Protein AF-0000000078432689 (afdb_homodimer)

InterPro domains:
  IPR001189 Manganese/iron superoxide dismutase [PIRSF000349] (13-214)
  IPR001189 Manganese/iron superoxide dismutase [PR01703] (23-34)
  IPR001189 Manganese/iron superoxide dismutase [PR01703] (44-57)
  IPR001189 Manganese/iron superoxide dismutase [PR01703] (83-96)
  IPR001189 Manganese/iron superoxide dismutase [PR01703] (135-143)
  IPR001189 Manganese/iron superoxide dismutase [PR01703] (174-186)
  IPR019831 Manganese/iron superoxide dismutase, N-terminal [PF00081] (21-99)
  IPR019832 Manganese/iron superoxide dismutase, C-terminal [PF02777] (106-209)
  IPR019833 Manganese/iron superoxide dismutase, binding site [PS00088] (176-183)
  IPR036314 Manganese/iron superoxide dismutase, C-terminal domain superfamily [G3DSA:3.55.40.20] (101-215)
  IPR036314 Manganese/iron superoxide dismutase, C-terminal domain superfamily [SSF54719] (102-214)
  IPR036324 Manganese/iron superoxide dismutase, N-terminal domain superfamily [G3DSA:1.10.287.990] (37-99)
  IPR036324 Manganese/iron superoxide dismutase, N-terminal domain superfamily [SSF46609] (14-101)
  IPR050265 Iron/Manganese Superoxide Dismutase [PTHR11404] (10-213)

Solvent-accessible surface area (backbone atoms only — not comparable to full-atom values): 23431 Å² total; per-residue (Å²): 136,84,79,78,78,78,76,73,73,73,70,73,72,71,77,75,76,77,79,66,70,77,76,81,70,94,60,60,54,54,47,44,49,86,74,42,48,38,68,44,44,44,46,43,49,70,45,53,43,35,47,18,29,53,50,25,43,53,44,51,51,50,41,53,52,24,57,74,64,67,34,63,70,56,47,60,68,42,45,64,55,40,46,42,20,42,14,36,38,54,51,49,62,49,36,58,52,32,41,34,71,54,86,57,61,62,38,72,70,52,45,52,53,43,29,72,71,43,74,26,62,69,48,37,51,51,52,50,46,53,51,35,61,62,50,73,59,26,18,32,21,30,39,24,38,31,69,90,78,70,40,79,46,73,46,72,36,59,48,32,56,37,56,38,88,74,70,64,25,44,73,38,42,63,45,71,52,33,50,71,70,43,33,89,80,45,50,90,39,55,62,60,49,58,59,45,46,66,70,26,35,19,22,60,49,29,31,49,40,49,57,61,60,72,103,136,83,78,78,80,77,77,74,75,73,70,73,72,72,75,75,77,78,79,66,71,76,76,82,68,95,61,60,52,55,46,45,48,86,75,42,48,37,67,44,45,44,46,44,49,69,45,54,41,36,48,18,30,53,50,24,41,55,44,51,53,51,41,52,53,24,58,76,64,68,34,61,68,57,48,61,68,43,45,62,55,40,46,42,20,44,14,36,38,54,50,49,61,49,37,59,52,33,42,37,69,53,88,57,61,61,39,71,67,51,43,51,53,44,28,70,72,42,74,27,64,68,47,38,52,50,54,49,46,53,51,35,61,62,51,74,59,26,19,33,23,31,38,23,36,32,68,91,78,70,40,77,45,73,46,71,35,60,49,35,55,35,55,36,88,72,70,64,25,44,73,38,42,63,46,73,50,33,52,72,68,41,32,88,82,45,50,90,38,54,61,60,49,59,60,45,47,66,71,25,35,18,22,60,50,29,31,49,41,47,55,60,60,72,103

Radius of gyration: 26.36 Å; Cα contacts (8 Å, |Δi|>4): 655; chains: 2; bounding box: 70×107×70 Å

pLDDT: mean 93.15, std 16.53, range [28.58, 98.94]

Nearest PDB structures (foldseek):
  3dc6-assembly1_C  TM=9.894E-01  e=5.709E-27  Caenorhabditis elegans
  6qzn-assembly1_C  TM=9.953E-01  e=3.520E-26  Caenorhabditis elegans
  6s0d-assembly1_A  TM=9.933E-01  e=1.321E-25  Caenorhabditis elegans
  6qzm-assembly1_A  TM=9.898E-01  e=1.559E-25  Caenorhabditis elegans
  8bhx-assembly1_A  TM=9.431E-01  e=8.930E-22  Thermobifida fusca

Sequence (430 aa):
MFALSRNVSNVAKTAVRGKQTLPSLPYDYAALEPIVCREIMELHHTKHHQTYVNNLNAAEEQLAEAKSKNDVTKIISLAPALRFNGGGHINHSIFWQNLTPEKTQPSADLKKAIEEQFKGFDQFKKEMTALTVAVQGSGWGWLGYNKKTQKLQIVAMPNQDPLEASTGLIPLFGIDVWEHAYYLQYKNLRPSYVEAVWDIANWNDISKRFADARKMFALSRNVSNVAKTAVRGKQTLPSLPYDYAALEPIVCREIMELHHTKHHQTYVNNLNAAEEQLAEAKSKNDVTKIISLAPALRFNGGGHINHSIFWQNLTPEKTQPSADLKKAIEEQFKGFDQFKKEMTALTVAVQGSGWGWLGYNKKTQKLQIVAMPNQDPLEASTGLIPLFGIDVWEHAYYLQYKNLRPSYVEAVWDIANWNDISKRFADARK

Secondary structure (DSSP, 8-state):
-----------------PPP-PPPPSS-TTTTTTTS-HHHHHHIIIIIIHHHHHHHHHHHHHHHHHHHTT-HHHHHHTHHHHHHHHHHHHHHHHHHHTB-SS-----HHHHHHHHHHHTSHHHHHHHHHHHHHT--SSEEEEEEEETTTTEEEEEEEETT--HHHHHSPEEEEEEE-SGGGTHHHHTT-HHHHHHHHGGGB-HHHHHHHHHHHT-/-----------------PPP-PPPPSS-TTTTTTTS-HHHHHHIIIIIIHHHHHHHHHHHHHHHHHHHTT-HHHHHHTHHHHHHHHHHHHHHHHHHHTB-SS-----HHHHHHHHHHHTSHHHHHHHHHHHHHT--SSEEEEEEEETTTTEEEEEEEETT--HHHHHSPEEEEEEE-SGGGTHHHHTT-HHHHHHHHGGGB-HHHHHHHHHHHT-

Foldseek 3Di:
DPPPPPPPPPPPPPPLDDQDDQDDFPDQLCLQPPLFHSVLSCCVRVPVLVVLSVQLRVLSVQCVVCVVVVPVVSNVVSVVSNQQSVLSNVQVVLASVQFASDADDADPVVQVQQCVVQVHDVSSLVVQLVQQLPDDAWWKWFWFADQVVRHIDIDIDHRSHHDCVVPVTQTQHIDTQHCSNPCVPQNPPSSSSSVSRVRGGDNVSSNVSSVVSND/DDDPPPPPPPPPPPPPPDQDDQDDFPDQLCLQPPLAHSVLSCCVRVPVLVVLSVQLRVLSVQCVVCVVVVPVVSNVVSVVSNQQSVLSNVQVVLASVQFASDDDDADPVVQVQQCVVQVHDVSSLVVQLVQQLPDDAWWKWFWFADQVVRHIDIDIDHRSHHDCVVPVTQTQHIDTQHCSNPCVPQNPPSSSSSVSRVRGGDNVSSNVSSVVSND

Structure (mmCIF, N/CA/C/O backbone):
data_AF-0000000078432689-model_v1
#
loop_
_entity.id
_entity.type
_entity.pdbx_description
1 polymer 'Superoxide dismutase'
#
loop_
_atom_site.group_PDB
_atom_site.id
_atom_site.type_symbol
_atom_site.label_atom_id
_atom_site.label_alt_id
_atom_site.label_comp_id
_atom_site.label_asym_id
_atom_site.label_entity_id
_atom_site.label_seq_id
_atom_site.pdbx_PDB_ins_code
_atom_site.Cartn_x
_atom_site.Cartn_y
_atom_site.Cartn_z
_atom_site.occupancy
_atom_site.B_iso_or_equiv
_atom_site.auth_seq_id
_atom_site.auth_comp_id
_atom_site.auth_asym_id
_atom_site.auth_atom_id
_atom_site.pdbx_PDB_model_num
ATOM 1 N N . MET A 1 1 ? -7.352 58 -45.438 1 30.61 1 MET A N 1
ATOM 2 C CA . MET A 1 1 ? -6.57 57.75 -44.219 1 30.61 1 MET A CA 1
ATOM 3 C C . MET A 1 1 ? -7.055 56.469 -43.531 1 30.61 1 MET A C 1
ATOM 5 O O . MET A 1 1 ? -8.055 56.5 -42.812 1 30.61 1 MET A O 1
ATOM 9 N N . PHE A 1 2 ? -6.961 55.25 -44.125 1 37.34 2 PHE A N 1
ATOM 10 C CA . PHE A 1 2 ? -7.363 53.906 -43.75 1 37.34 2 PHE A CA 1
ATOM 11 C C . PHE A 1 2 ? -6.586 53.438 -42.5 1 37.34 2 PHE A C 1
ATOM 13 O O . PHE A 1 2 ? -5.355 53.375 -42.531 1 37.34 2 PHE A O 1
ATOM 20 N N . ALA A 1 3 ? -7.152 53.688 -41.312 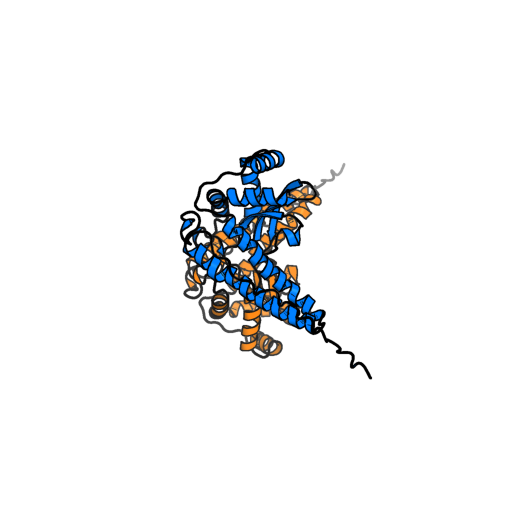1 31.88 3 ALA A N 1
ATOM 21 C CA . ALA A 1 3 ? -6.617 53.25 -40.031 1 31.88 3 ALA A CA 1
ATOM 22 C C . ALA A 1 3 ? -6.453 51.75 -40 1 31.88 3 ALA A C 1
ATOM 24 O O . ALA A 1 3 ? -7.406 51 -40.25 1 31.88 3 ALA A O 1
ATOM 25 N N . LEU A 1 4 ? -5.273 51.156 -40.25 1 37.75 4 LEU A N 1
ATOM 26 C CA . LEU A 1 4 ? -4.824 49.781 -40.062 1 37.75 4 LEU A CA 1
ATOM 27 C C . LEU A 1 4 ? -5.105 49.312 -38.656 1 37.75 4 LEU A C 1
ATOM 29 O O . LEU A 1 4 ? -4.625 49.906 -37.688 1 37.75 4 LEU A O 1
ATOM 33 N N . SER A 1 5 ? -6.273 48.656 -38.438 1 38.25 5 SER A N 1
ATOM 34 C CA . SER A 1 5 ? -6.625 48 -37.188 1 38.25 5 SER A CA 1
ATOM 35 C C . SER A 1 5 ? -5.57 46.969 -36.812 1 38.25 5 SER A C 1
ATOM 37 O O . SER A 1 5 ? -5.219 46.094 -37.594 1 38.25 5 SER A O 1
ATOM 39 N N . ARG A 1 6 ? -4.617 47.375 -35.969 1 41.5 6 ARG A N 1
ATOM 40 C CA . ARG A 1 6 ? -3.676 46.469 -35.281 1 41.5 6 ARG A CA 1
ATOM 41 C C . ARG A 1 6 ? -4.41 45.375 -34.531 1 41.5 6 ARG A C 1
ATOM 43 O O . ARG A 1 6 ? -5.16 45.688 -33.594 1 41.5 6 ARG A O 1
ATOM 50 N N . ASN A 1 7 ? -4.75 44.312 -35.188 1 36.16 7 ASN A N 1
ATOM 51 C CA . ASN A 1 7 ? -5.207 43.125 -34.5 1 36.16 7 ASN A CA 1
ATOM 52 C C . ASN A 1 7 ? -4.141 42.594 -33.531 1 36.16 7 ASN A C 1
ATOM 54 O O . ASN A 1 7 ? -3.08 42.125 -33.969 1 36.16 7 ASN A O 1
ATOM 58 N N . VAL A 1 8 ? -3.965 43.219 -32.406 1 37.84 8 VAL A N 1
ATOM 59 C CA . VAL A 1 8 ? -3.139 42.656 -31.344 1 37.84 8 VAL A CA 1
ATOM 60 C C . VAL A 1 8 ? -3.623 41.25 -31 1 37.84 8 VAL A C 1
ATOM 62 O O . VAL A 1 8 ? -4.75 41.062 -30.547 1 37.84 8 VAL A O 1
ATOM 65 N N . SER A 1 9 ? -3.238 40.312 -31.781 1 34.28 9 SER A N 1
ATOM 66 C CA . SER A 1 9 ? -3.402 38.906 -31.344 1 34.28 9 SER A CA 1
ATOM 67 C C . SER A 1 9 ? -2.807 38.688 -29.953 1 34.28 9 SER A C 1
ATOM 69 O O . SER A 1 9 ? -1.598 38.844 -29.766 1 34.28 9 SER A O 1
ATOM 71 N N . ASN A 1 10 ? -3.465 39.219 -28.969 1 28.58 10 ASN A N 1
ATOM 72 C CA . ASN A 1 10 ? -3.053 38.781 -27.641 1 28.58 10 ASN A CA 1
ATOM 73 C C . ASN A 1 10 ? -2.926 37.25 -27.578 1 28.58 10 ASN A C 1
ATOM 75 O O . ASN A 1 10 ? -3.924 36.531 -27.672 1 28.58 10 ASN A O 1
ATOM 79 N N . VAL A 1 11 ? -1.883 36.688 -28.109 1 36.88 11 VAL A N 1
ATOM 80 C CA . VAL A 1 11 ? -1.572 35.312 -27.75 1 36.88 11 VAL A CA 1
ATOM 81 C C . VAL A 1 11 ? -1.643 35.156 -26.219 1 36.88 11 VAL A C 1
ATOM 83 O O . VAL A 1 11 ? -0.924 35.844 -25.484 1 36.88 11 VAL A O 1
ATOM 86 N N . ALA A 1 12 ? -2.697 34.75 -25.844 1 37.72 12 ALA A N 1
ATOM 87 C CA . ALA A 1 12 ? -2.818 34.344 -24.438 1 37.72 12 ALA A CA 1
ATOM 88 C C . ALA A 1 12 ? -1.575 33.594 -23.969 1 37.72 12 ALA A C 1
ATOM 90 O O . ALA A 1 12 ? -1.266 32.531 -24.484 1 37.72 12 ALA A O 1
ATOM 91 N N . LYS A 1 13 ? -0.577 34.25 -23.609 1 35.44 13 LYS A N 1
ATOM 92 C CA . LYS A 1 13 ? 0.451 33.531 -22.859 1 35.44 13 LYS A CA 1
ATOM 93 C C . LYS A 1 13 ? -0.168 32.656 -21.781 1 35.44 13 LYS A C 1
ATOM 95 O O . LYS A 1 13 ? -0.777 33.156 -20.828 1 35.44 13 LYS A O 1
ATOM 100 N N . THR A 1 14 ? -0.721 31.625 -22.141 1 38.81 14 THR A N 1
ATOM 101 C CA . THR A 1 14 ? -1.102 30.656 -21.125 1 38.81 14 THR A CA 1
ATOM 102 C C . THR A 1 14 ? -0.024 30.562 -20.047 1 38.81 14 THR A C 1
ATOM 104 O O . THR A 1 14 ? 1.13 30.234 -20.344 1 38.81 14 THR A O 1
ATOM 107 N N . ALA A 1 15 ? 0.091 31.344 -19.062 1 36.69 15 ALA A N 1
ATOM 108 C CA . ALA A 1 15 ? 0.924 31.234 -17.859 1 36.69 15 ALA A CA 1
ATOM 109 C C . ALA A 1 15 ? 1.22 29.781 -17.516 1 36.69 15 ALA A C 1
ATOM 111 O O . ALA A 1 15 ? 0.306 29.016 -17.219 1 36.69 15 ALA A O 1
ATOM 112 N N . VAL A 1 16 ? 2.135 29.047 -18.094 1 42.69 16 VAL A N 1
ATOM 113 C CA . VAL A 1 16 ? 2.688 27.75 -17.734 1 42.69 16 VAL A CA 1
ATOM 114 C C . VAL A 1 16 ? 2.797 27.641 -16.219 1 42.69 16 VAL A C 1
ATOM 116 O O . VAL A 1 16 ? 3.539 28.391 -15.586 1 42.69 16 VAL A O 1
ATOM 119 N N . ARG A 1 17 ? 1.819 27.391 -15.469 1 53.56 17 ARG A N 1
ATOM 120 C CA . ARG A 1 17 ? 1.843 27.078 -14.039 1 53.56 17 ARG A CA 1
ATOM 121 C C . ARG A 1 17 ? 3.158 26.422 -13.648 1 53.56 17 ARG A C 1
ATOM 123 O O . ARG A 1 17 ? 3.686 25.594 -14.383 1 53.56 17 ARG A O 1
ATOM 130 N N . GLY A 1 18 ? 4.059 26.938 -12.812 1 71.56 18 GLY A N 1
ATOM 131 C CA . GLY A 1 18 ? 5.414 26.641 -12.383 1 71.56 18 GLY A CA 1
ATOM 132 C C . GLY A 1 18 ? 5.59 25.188 -11.945 1 71.56 18 GLY A C 1
ATOM 133 O O . GLY A 1 18 ? 4.629 24.547 -11.539 1 71.56 18 GLY A O 1
ATOM 134 N N . LYS A 1 19 ? 6.668 24.453 -12.414 1 92 19 LYS A N 1
ATOM 135 C CA . LYS A 1 19 ? 7.109 23.094 -12.094 1 92 19 LYS A CA 1
ATOM 136 C C . LYS A 1 19 ? 7.105 22.859 -10.586 1 92 19 LYS A C 1
ATOM 138 O O . LYS A 1 19 ? 7.512 23.734 -9.82 1 92 19 LYS A O 1
ATOM 143 N N . GLN A 1 20 ? 6.422 21.766 -10.227 1 97.38 20 GLN A N 1
ATOM 144 C CA . GLN A 1 20 ? 6.465 21.344 -8.828 1 97.38 20 GLN A CA 1
ATOM 145 C C . GLN A 1 20 ? 7.887 21 -8.406 1 97.38 20 GLN A C 1
ATOM 147 O O . GLN A 1 20 ? 8.664 20.469 -9.195 1 97.38 20 GLN A O 1
ATOM 152 N N . THR A 1 21 ? 8.172 21.375 -7.145 1 98.38 21 THR A N 1
ATOM 153 C CA . THR A 1 21 ? 9.508 21.094 -6.625 1 98.38 21 THR A CA 1
ATOM 154 C C . THR A 1 21 ? 9.422 20.375 -5.285 1 98.38 21 THR A C 1
ATOM 156 O O . THR A 1 21 ? 8.438 20.516 -4.562 1 98.38 21 THR A O 1
ATOM 159 N N . LEU A 1 22 ? 10.43 19.562 -5.035 1 98.44 22 LEU A N 1
ATOM 160 C CA . LEU A 1 22 ? 10.555 18.906 -3.734 1 98.44 22 LEU A CA 1
ATOM 161 C C . LEU A 1 22 ? 10.805 19.938 -2.633 1 98.44 22 LEU A C 1
ATOM 163 O O . LEU A 1 22 ? 11.797 20.656 -2.666 1 98.44 22 LEU A O 1
ATOM 167 N N . PRO A 1 23 ? 9.961 20.078 -1.684 1 98.12 23 PRO A N 1
ATOM 168 C CA . PRO A 1 23 ? 10.234 21.031 -0.61 1 98.12 23 PRO A CA 1
ATOM 169 C C . PRO A 1 23 ? 11.414 20.625 0.267 1 98.12 23 PRO A C 1
ATOM 171 O O . PRO A 1 23 ? 11.633 19.422 0.489 1 98.12 23 PRO A O 1
ATOM 174 N N . SER A 1 24 ? 12.086 21.594 0.766 1 97.62 24 SER A N 1
ATOM 175 C CA . SER A 1 24 ? 13.133 21.312 1.743 1 97.62 24 SER A CA 1
ATOM 176 C C . SER A 1 24 ? 12.539 20.891 3.082 1 97.62 24 SER A C 1
ATOM 178 O O . SER A 1 24 ? 11.422 21.281 3.424 1 97.62 24 SER A O 1
ATOM 180 N N . LEU A 1 25 ? 13.281 20.109 3.783 1 97.38 25 LEU A N 1
ATOM 181 C CA . LEU A 1 25 ? 12.859 19.75 5.137 1 97.38 25 LEU A CA 1
ATOM 182 C C . LEU A 1 25 ? 13.195 20.875 6.117 1 97.38 25 LEU A C 1
ATOM 184 O O . LEU A 1 25 ? 14.242 21.516 5.996 1 97.38 25 LEU A O 1
ATOM 188 N N . PRO A 1 26 ? 12.398 21.062 7.07 1 96.56 26 PRO A N 1
ATOM 189 C CA . PRO A 1 26 ? 12.695 22.078 8.086 1 96.56 26 PRO A CA 1
ATOM 190 C C . PRO A 1 26 ? 13.672 21.578 9.148 1 96.56 26 PRO A C 1
ATOM 192 O O . PRO A 1 26 ? 13.953 22.297 10.109 1 96.56 26 PRO A O 1
ATOM 195 N N . TYR A 1 27 ? 14.227 20.344 9.086 1 98 27 TYR A N 1
ATOM 196 C CA . TYR A 1 27 ? 15.18 19.719 9.992 1 98 27 TYR A CA 1
ATOM 197 C C . TYR A 1 27 ? 16.078 18.734 9.25 1 98 27 TYR A C 1
ATOM 199 O O . TYR A 1 27 ? 15.781 18.359 8.117 1 98 27 TYR A O 1
ATOM 207 N N . ASP A 1 28 ? 17.125 18.344 9.977 1 98 28 ASP A N 1
ATOM 208 C CA . ASP A 1 28 ? 18.062 17.406 9.375 1 98 28 ASP A CA 1
ATOM 209 C C . ASP A 1 28 ? 17.438 16.016 9.258 1 98 28 ASP A C 1
ATOM 211 O O . ASP A 1 28 ? 16.516 15.664 10 1 98 28 ASP A O 1
ATOM 215 N N . TYR A 1 29 ? 18.016 15.242 8.414 1 98.31 29 TYR A N 1
ATOM 216 C CA . TYR A 1 29 ? 17.5 13.898 8.188 1 98.31 29 TYR A CA 1
ATOM 217 C C . TYR A 1 29 ? 17.609 13.047 9.445 1 98.31 29 TYR A C 1
ATOM 219 O O . TYR A 1 29 ? 16.844 12.102 9.641 1 98.31 29 TYR A O 1
ATOM 227 N N . ALA A 1 30 ? 18.469 13.375 10.312 1 98.56 30 ALA A N 1
ATOM 228 C CA . ALA A 1 30 ? 18.656 12.57 11.516 1 98.56 30 ALA A CA 1
ATOM 229 C C . ALA A 1 30 ? 17.891 13.172 12.695 1 98.56 30 ALA A C 1
ATOM 231 O O . ALA A 1 30 ? 17.953 12.656 13.812 1 98.56 30 ALA A O 1
ATOM 232 N N . ALA A 1 31 ? 17.25 14.227 12.477 1 98.69 31 ALA A N 1
ATOM 233 C CA . ALA A 1 31 ? 16.703 15.039 13.555 1 98.69 31 ALA A CA 1
ATOM 234 C C . ALA A 1 31 ? 15.625 14.281 14.32 1 98.69 31 ALA A C 1
ATOM 236 O O . ALA A 1 31 ? 15.414 14.523 15.508 1 98.69 31 ALA A O 1
ATOM 237 N N . LEU A 1 32 ? 14.969 13.328 13.68 1 98.75 32 LEU A N 1
ATOM 238 C CA . LEU A 1 32 ? 13.82 12.672 14.297 1 98.75 32 LEU A CA 1
ATOM 239 C C . LEU A 1 32 ? 14.234 11.375 14.977 1 98.75 32 LEU A C 1
ATOM 241 O O . LEU A 1 32 ? 13.383 10.633 15.477 1 98.75 32 LEU A O 1
ATOM 245 N N . GLU A 1 33 ? 15.531 11.109 14.938 1 98.56 33 GLU A N 1
ATOM 246 C CA . GLU A 1 33 ? 16.016 9.945 15.664 1 98.56 33 GLU A CA 1
ATOM 247 C C . GLU A 1 33 ? 15.797 10.102 17.172 1 98.56 33 GLU A C 1
ATOM 249 O O . GLU A 1 33 ? 15.867 11.211 17.703 1 98.56 33 GLU A O 1
ATOM 254 N N . PRO A 1 34 ? 15.477 9.016 17.812 1 98.38 34 PRO A N 1
ATOM 255 C CA . PRO A 1 34 ? 15.469 7.625 17.344 1 98.38 34 PRO A CA 1
ATOM 256 C C . PRO A 1 34 ? 14.102 7.188 16.844 1 98.38 34 PRO A C 1
ATOM 258 O O . PRO A 1 34 ? 13.898 6.008 16.531 1 98.38 34 PRO A O 1
ATOM 261 N N . ILE A 1 35 ? 13.156 8.062 16.734 1 98.69 35 ILE A N 1
ATOM 262 C CA . ILE A 1 35 ? 11.797 7.68 16.375 1 98.69 35 ILE A CA 1
ATOM 263 C C . ILE A 1 35 ? 11.75 7.266 14.906 1 98.69 35 ILE A C 1
ATOM 265 O O . ILE A 1 35 ? 11.102 6.273 14.555 1 98.69 35 ILE A O 1
ATOM 269 N N . VAL A 1 36 ? 12.352 8.008 14.055 1 98.69 36 VAL A N 1
ATOM 270 C CA . VAL A 1 36 ? 12.539 7.656 12.648 1 98.69 36 VAL A CA 1
ATOM 271 C C . VAL A 1 36 ? 14 7.836 12.266 1 98.69 36 VAL A C 1
ATOM 273 O O . VAL A 1 36 ? 14.57 8.922 12.438 1 98.69 36 VAL A O 1
ATOM 276 N N . CYS A 1 37 ? 14.586 6.84 11.734 1 98.62 37 CYS A N 1
ATOM 277 C CA . CYS A 1 37 ? 16.031 6.875 11.5 1 98.62 37 CYS A CA 1
ATOM 278 C C . CYS A 1 37 ? 16.359 7.699 10.258 1 98.62 37 CYS A C 1
ATOM 280 O O . CYS A 1 37 ? 15.492 7.914 9.406 1 98.62 37 CYS A O 1
ATOM 282 N N . ARG A 1 38 ? 17.547 8.07 10.125 1 98.69 38 ARG A N 1
ATOM 283 C CA . ARG A 1 38 ? 18.062 8.914 9.047 1 98.69 38 ARG A CA 1
ATOM 284 C C . ARG A 1 38 ? 17.797 8.281 7.688 1 98.69 38 ARG A C 1
ATOM 286 O O . ARG A 1 38 ? 17.391 8.969 6.746 1 98.69 38 ARG A O 1
ATOM 293 N N . GLU A 1 39 ? 18.047 7.008 7.582 1 98.62 39 GLU A N 1
ATOM 294 C CA . GLU A 1 39 ? 17.906 6.32 6.305 1 98.62 39 GLU A CA 1
ATOM 295 C C . GLU A 1 39 ? 16.469 6.414 5.777 1 98.62 39 GLU A C 1
ATOM 297 O O . GLU A 1 39 ? 16.266 6.684 4.594 1 98.62 39 GLU A O 1
ATOM 302 N N . ILE A 1 40 ? 15.492 6.211 6.641 1 98.75 40 ILE A N 1
ATOM 303 C CA . ILE A 1 40 ? 14.094 6.312 6.258 1 98.75 40 ILE A CA 1
ATOM 304 C C . ILE A 1 40 ? 13.789 7.73 5.777 1 98.75 40 ILE A C 1
ATOM 306 O O . ILE A 1 40 ? 13.195 7.922 4.715 1 98.75 40 ILE A O 1
ATOM 310 N N . MET A 1 41 ? 14.258 8.727 6.508 1 98.69 41 MET A N 1
ATOM 311 C CA . MET A 1 41 ? 13.961 10.109 6.156 1 98.69 41 MET A CA 1
ATOM 312 C C . MET A 1 41 ? 14.57 10.477 4.809 1 98.69 41 MET A C 1
ATOM 314 O O . MET A 1 41 ? 13.922 11.117 3.98 1 98.69 41 MET A O 1
ATOM 318 N N . GLU A 1 42 ? 15.75 10.07 4.629 1 98.56 42 GLU A N 1
ATOM 319 C CA . GLU A 1 42 ? 16.438 10.383 3.381 1 98.56 42 GLU A CA 1
ATOM 320 C C . GLU A 1 42 ? 15.742 9.742 2.186 1 98.56 42 GLU A C 1
ATOM 322 O O . GLU A 1 42 ? 15.445 10.414 1.195 1 98.56 42 GLU A O 1
ATOM 327 N N . LEU A 1 43 ? 15.492 8.453 2.23 1 98.69 43 LEU A N 1
ATOM 328 C CA . LEU A 1 43 ? 14.844 7.742 1.134 1 98.69 43 LEU A CA 1
ATOM 329 C C . LEU A 1 43 ? 13.43 8.258 0.905 1 98.69 43 LEU A C 1
ATOM 331 O O . LEU A 1 43 ? 13.023 8.492 -0.237 1 98.69 43 LEU A O 1
ATOM 335 N N . HIS A 1 44 ? 12.719 8.438 2.004 1 98.75 44 HIS A N 1
ATOM 336 C CA . HIS A 1 44 ? 11.336 8.906 1.964 1 98.75 44 HIS A CA 1
ATOM 337 C C . HIS A 1 44 ? 11.234 10.266 1.274 1 98.75 44 HIS A C 1
ATOM 339 O O . HIS A 1 44 ? 10.352 10.469 0.436 1 98.75 44 HIS A O 1
ATOM 345 N N . HIS A 1 45 ? 12.164 11.141 1.562 1 98.69 45 HIS A N 1
ATOM 346 C CA . HIS A 1 45 ? 12.172 12.5 1.04 1 98.69 45 HIS A CA 1
ATOM 347 C C . HIS A 1 45 ? 12.789 12.555 -0.353 1 98.69 45 HIS A C 1
ATOM 349 O O . HIS A 1 45 ? 12.125 12.945 -1.317 1 98.69 45 HIS A O 1
ATOM 355 N N . THR A 1 46 ? 13.953 12.023 -0.541 1 98.62 46 THR A N 1
ATOM 356 C CA . THR A 1 46 ? 14.727 12.273 -1.755 1 98.62 46 THR A CA 1
ATOM 357 C C . THR A 1 46 ? 14.352 11.266 -2.84 1 98.62 46 THR A C 1
ATOM 359 O O . THR A 1 46 ? 14.664 11.469 -4.016 1 98.62 46 THR A O 1
ATOM 362 N N . LYS A 1 47 ? 13.734 10.156 -2.49 1 98.56 47 LYS A N 1
ATOM 363 C CA . LYS A 1 47 ? 13.352 9.164 -3.492 1 98.56 47 LYS A CA 1
ATOM 364 C C . LYS A 1 47 ? 11.836 9.125 -3.672 1 98.56 47 LYS A C 1
ATOM 366 O O . LYS A 1 47 ? 11.32 9.484 -4.73 1 98.56 47 LYS A O 1
ATOM 371 N N . HIS A 1 48 ? 11.094 8.812 -2.67 1 98.62 48 HIS A N 1
ATOM 372 C CA . HIS A 1 48 ? 9.648 8.625 -2.82 1 98.62 48 HIS A CA 1
ATOM 373 C C . HIS A 1 48 ? 8.953 9.945 -3.113 1 98.62 48 HIS A C 1
ATOM 375 O O . HIS A 1 48 ? 8.258 10.078 -4.125 1 98.62 48 HIS A O 1
ATOM 381 N N . HIS A 1 49 ? 9.133 10.977 -2.24 1 98.81 49 HIS A N 1
ATOM 382 C CA . HIS A 1 49 ? 8.492 12.258 -2.512 1 98.81 49 HIS A CA 1
ATOM 383 C C . HIS A 1 49 ? 8.977 12.844 -3.83 1 98.81 49 HIS A C 1
ATOM 385 O O . HIS A 1 49 ? 8.188 13.367 -4.617 1 98.81 49 HIS A O 1
ATOM 391 N N . GLN A 1 50 ? 10.289 12.75 -4.074 1 98.75 50 GLN A N 1
ATOM 392 C CA . GLN A 1 50 ? 10.828 13.234 -5.34 1 98.75 50 GLN A CA 1
ATOM 393 C C . GLN A 1 50 ? 10.141 12.57 -6.527 1 98.75 50 GLN A C 1
ATOM 395 O O . GLN A 1 50 ? 9.859 13.219 -7.535 1 98.75 50 GLN A O 1
ATOM 400 N N . THR A 1 51 ? 9.891 11.273 -6.391 1 98.5 51 THR A N 1
ATOM 401 C CA . THR A 1 51 ? 9.227 10.547 -7.469 1 98.5 51 THR A CA 1
ATOM 402 C C . THR A 1 51 ? 7.824 11.094 -7.707 1 98.5 51 THR A C 1
ATOM 404 O O . THR A 1 51 ? 7.395 11.242 -8.852 1 98.5 51 THR A O 1
ATOM 407 N N . TYR A 1 52 ? 7.09 11.414 -6.641 1 98.62 52 TYR A N 1
ATOM 408 C CA . TYR A 1 52 ? 5.766 12.008 -6.805 1 98.62 52 TYR A CA 1
ATOM 409 C C . TYR A 1 52 ? 5.855 13.336 -7.547 1 98.62 52 TYR A C 1
ATOM 411 O O . TYR A 1 52 ? 5.039 13.617 -8.43 1 98.62 52 TYR A O 1
ATOM 419 N N . VAL A 1 53 ? 6.844 14.133 -7.18 1 98.81 53 VAL A N 1
ATOM 420 C CA . VAL A 1 53 ? 7.035 15.438 -7.793 1 98.81 53 VAL A CA 1
ATOM 421 C C . VAL A 1 53 ? 7.34 15.273 -9.281 1 98.81 53 VAL A C 1
ATOM 423 O O . VAL A 1 53 ? 6.723 15.938 -10.117 1 98.81 53 VAL A O 1
ATOM 426 N N . ASN A 1 54 ? 8.297 14.383 -9.609 1 98.62 54 ASN A N 1
ATOM 427 C CA . ASN A 1 54 ? 8.656 14.141 -11 1 98.62 54 ASN A CA 1
ATOM 428 C C . ASN A 1 54 ? 7.453 13.695 -11.82 1 98.62 54 ASN A C 1
ATOM 430 O O . ASN A 1 54 ? 7.199 14.227 -12.898 1 98.62 54 ASN A O 1
ATOM 434 N N . ASN A 1 55 ? 6.762 12.758 -11.289 1 98.38 55 ASN A N 1
ATOM 435 C CA . ASN A 1 55 ? 5.633 12.195 -12.023 1 98.38 55 ASN A CA 1
ATOM 436 C C . ASN A 1 55 ? 4.484 13.195 -12.133 1 98.38 55 ASN A C 1
ATOM 438 O O . ASN A 1 55 ? 3.766 13.211 -13.141 1 98.38 55 ASN A O 1
ATOM 442 N N . LEU A 1 56 ? 4.305 13.977 -11.117 1 98.5 56 LEU A N 1
ATOM 443 C CA . LEU A 1 56 ? 3.301 15.039 -11.188 1 98.5 56 LEU A CA 1
ATOM 444 C C . LEU A 1 56 ? 3.645 16.031 -12.289 1 98.5 56 LEU A C 1
ATOM 446 O O . LEU A 1 56 ? 2.779 16.406 -13.086 1 98.5 56 LEU A O 1
ATOM 450 N N . ASN A 1 57 ? 4.887 16.469 -12.312 1 98.69 57 ASN A N 1
ATOM 451 C CA . ASN A 1 57 ? 5.336 17.375 -13.359 1 98.69 57 ASN A CA 1
ATOM 452 C C . ASN A 1 57 ? 5.109 16.797 -14.75 1 98.69 57 ASN A C 1
ATOM 454 O O . ASN A 1 57 ? 4.633 17.484 -15.648 1 98.69 57 ASN A O 1
ATOM 458 N N . ALA A 1 58 ? 5.434 15.547 -14.938 1 98.19 58 ALA A N 1
ATOM 459 C CA . ALA A 1 58 ? 5.219 14.875 -16.219 1 98.19 58 ALA A CA 1
ATOM 460 C C . ALA A 1 58 ? 3.736 14.852 -16.578 1 98.19 58 ALA A C 1
ATOM 462 O O . ALA A 1 58 ? 3.365 15.125 -17.719 1 98.19 58 ALA A O 1
ATOM 463 N N . ALA A 1 59 ? 2.943 14.547 -15.633 1 98.06 59 ALA A N 1
ATOM 464 C CA . ALA A 1 59 ? 1.504 14.477 -15.875 1 98.06 59 ALA A CA 1
ATOM 465 C C . ALA A 1 59 ? 0.941 15.859 -16.219 1 98.06 59 ALA A C 1
ATOM 467 O O . ALA A 1 59 ? 0.079 15.984 -17.094 1 98.06 59 ALA A O 1
ATOM 468 N N . GLU A 1 60 ? 1.413 16.844 -15.492 1 98.12 60 GLU A N 1
ATOM 469 C CA . GLU A 1 60 ? 0.947 18.219 -15.742 1 98.12 60 GLU A CA 1
ATOM 470 C C . GLU A 1 60 ? 1.361 18.688 -17.141 1 98.12 60 GLU A C 1
ATOM 472 O O . GLU A 1 60 ? 0.611 19.406 -17.797 1 98.12 60 GLU A O 1
ATOM 477 N N . GLU A 1 61 ? 2.523 18.312 -17.531 1 98.12 61 GLU A N 1
ATOM 478 C CA . GLU A 1 61 ? 2.963 18.641 -18.891 1 98.12 61 GLU A CA 1
ATOM 479 C C . GLU A 1 61 ? 2.062 17.984 -19.922 1 98.12 61 GLU A C 1
ATOM 481 O O . GLU A 1 61 ? 1.643 18.641 -20.891 1 98.12 61 GLU A O 1
ATOM 486 N N . GLN A 1 62 ? 1.763 16.75 -19.75 1 98.19 62 GLN A N 1
ATOM 487 C CA . GLN A 1 62 ? 0.876 16.047 -20.656 1 98.19 62 GLN A CA 1
ATOM 488 C C . GLN A 1 62 ? -0.528 16.641 -20.641 1 98.19 62 GLN A C 1
ATOM 490 O O . GLN A 1 62 ? -1.201 16.688 -21.672 1 98.19 62 GLN A O 1
ATOM 495 N N . LEU A 1 63 ? -0.934 17.062 -19.547 1 97.94 63 LEU A N 1
ATOM 496 C CA . LEU A 1 63 ? -2.246 17.688 -19.406 1 97.94 63 LEU A CA 1
ATOM 497 C C . LEU A 1 63 ? -2.312 18.984 -20.203 1 97.94 63 LEU A C 1
ATOM 499 O O . LEU A 1 63 ? -3.293 19.234 -20.906 1 97.94 63 LEU A O 1
ATOM 503 N N . ALA A 1 64 ? -1.267 19.766 -20.031 1 97.5 64 ALA A N 1
ATOM 504 C CA . ALA A 1 64 ? -1.207 21.016 -20.781 1 97.5 64 ALA A CA 1
ATOM 505 C C . ALA A 1 64 ? -1.278 20.766 -22.281 1 97.5 64 ALA A C 1
ATOM 507 O O . ALA A 1 64 ? -2 21.469 -23 1 97.5 64 ALA A O 1
ATOM 508 N N . GLU A 1 65 ? -0.568 19.781 -22.688 1 97.81 65 GLU A N 1
ATOM 509 C CA . GLU A 1 65 ? -0.595 19.422 -24.094 1 97.81 65 GLU A CA 1
ATOM 510 C C . GLU A 1 65 ? -1.984 18.938 -24.516 1 97.81 65 GLU A C 1
ATOM 512 O O . GLU A 1 65 ? -2.482 19.328 -25.578 1 97.81 65 GLU A O 1
ATOM 517 N N . ALA A 1 66 ? -2.568 18.109 -23.75 1 98.12 66 ALA A N 1
ATOM 518 C CA . ALA A 1 66 ? -3.896 17.594 -24.062 1 98.12 66 ALA A CA 1
ATOM 519 C C . ALA A 1 66 ? -4.926 18.719 -24.125 1 98.12 66 ALA A C 1
ATOM 521 O O . ALA A 1 66 ? -5.805 18.703 -25 1 98.12 66 ALA A O 1
ATOM 522 N N . LYS A 1 67 ? -4.797 19.641 -23.25 1 97.5 67 LYS A N 1
ATOM 523 C CA . LYS A 1 67 ? -5.703 20.797 -23.234 1 97.5 67 LYS A CA 1
ATOM 524 C C . LYS A 1 67 ? -5.531 21.641 -24.484 1 97.5 67 LYS A C 1
ATOM 526 O O . LYS A 1 67 ? -6.516 22.078 -25.078 1 97.5 67 LYS A O 1
ATOM 531 N N . SER A 1 68 ? -4.305 21.812 -24.828 1 97.62 68 SER A N 1
ATOM 532 C CA . SER A 1 68 ? -4.027 22.625 -26.016 1 97.62 68 SER A CA 1
ATOM 533 C C . SER A 1 68 ? -4.598 21.984 -27.266 1 97.62 68 SER A C 1
ATOM 535 O O . SER A 1 68 ? -4.961 22.688 -28.219 1 97.62 68 SER A O 1
ATOM 537 N N . LYS A 1 69 ? -4.777 20.719 -27.219 1 97.88 69 LYS A N 1
ATOM 538 C CA . LYS A 1 69 ? -5.285 19.984 -28.375 1 97.88 69 LYS A CA 1
ATOM 539 C C . LYS A 1 69 ? -6.766 19.656 -28.203 1 97.88 69 LYS A C 1
ATOM 541 O O . LYS A 1 69 ? -7.344 18.938 -29.016 1 97.88 69 LYS A O 1
ATOM 546 N N . ASN A 1 70 ? -7.301 20.094 -27.125 1 97.88 70 ASN A N 1
ATOM 547 C CA . ASN A 1 70 ? -8.688 19.781 -26.797 1 97.88 70 ASN A CA 1
ATOM 548 C C . ASN A 1 70 ? -8.945 18.281 -26.828 1 97.88 70 ASN A C 1
ATOM 550 O O . ASN A 1 70 ? -9.969 17.828 -27.375 1 97.88 70 ASN A O 1
ATOM 554 N N . ASP A 1 71 ? -8.055 17.484 -26.453 1 97.81 71 ASP A N 1
ATOM 555 C CA . ASP A 1 71 ? -8.141 16.031 -26.375 1 97.81 71 ASP A CA 1
ATOM 556 C C . ASP A 1 71 ? -8.75 15.586 -25.047 1 97.81 71 ASP A C 1
ATOM 558 O O . ASP A 1 71 ? -8.023 15.227 -24.125 1 97.81 71 ASP A O 1
ATOM 562 N N . VAL A 1 72 ? -10.016 15.477 -25 1 97.88 72 VAL A N 1
ATOM 563 C CA . VAL A 1 72 ? -10.766 15.188 -23.781 1 97.88 72 VAL A CA 1
ATOM 564 C C . VAL A 1 72 ? -10.445 13.773 -23.312 1 97.88 72 VAL A C 1
ATOM 566 O O . VAL A 1 72 ? -10.352 13.516 -22.109 1 97.88 72 VAL A O 1
ATOM 569 N N . THR A 1 73 ? -10.32 12.883 -24.25 1 98.06 73 THR A N 1
ATOM 570 C CA . THR A 1 73 ? -9.984 11.5 -23.906 1 98.06 73 THR A CA 1
ATOM 571 C C . THR A 1 73 ? -8.664 11.438 -23.141 1 98.06 73 THR A C 1
ATOM 573 O O . THR A 1 73 ? -8.57 10.781 -22.109 1 98.06 73 THR A O 1
ATOM 576 N N . LYS A 1 74 ? -7.684 12.117 -23.562 1 97.88 74 LYS A N 1
ATOM 577 C CA . LYS A 1 74 ? -6.379 12.141 -22.906 1 97.88 74 LYS A CA 1
ATOM 578 C C . LYS A 1 74 ? -6.453 12.836 -21.547 1 97.88 74 LYS A C 1
ATOM 580 O O . LYS A 1 74 ? -5.797 12.414 -20.594 1 97.88 74 LYS A O 1
ATOM 585 N N . ILE A 1 75 ? -7.18 13.898 -21.469 1 97.69 75 ILE A N 1
ATOM 586 C CA . ILE A 1 75 ? -7.359 14.609 -20.203 1 97.69 75 ILE A CA 1
ATOM 587 C C . ILE A 1 75 ? -7.914 13.656 -19.156 1 97.69 75 ILE A C 1
ATOM 589 O O . ILE A 1 75 ? -7.398 13.586 -18.031 1 97.69 75 ILE A O 1
ATOM 593 N N . ILE A 1 76 ? -8.898 12.852 -19.578 1 98 76 ILE A N 1
ATOM 594 C CA . ILE A 1 76 ? -9.539 11.914 -18.656 1 98 76 ILE A CA 1
ATOM 595 C C . ILE A 1 76 ? -8.547 10.812 -18.281 1 98 76 ILE A C 1
ATOM 597 O O . ILE A 1 76 ? -8.469 10.414 -17.109 1 98 76 ILE A O 1
ATOM 601 N N . SER A 1 77 ? -7.715 10.422 -19.172 1 97.31 77 SER A N 1
ATOM 602 C CA . SER A 1 77 ? -6.797 9.312 -18.938 1 97.31 77 SER A CA 1
ATOM 603 C C . SER A 1 77 ? -5.676 9.711 -17.984 1 97.31 77 SER A C 1
ATOM 605 O O . SER A 1 77 ? -5.031 8.844 -17.391 1 97.31 77 SER A O 1
ATOM 607 N N . LEU A 1 78 ? -5.453 11.016 -17.75 1 98 78 LEU A N 1
ATOM 608 C CA . LEU A 1 78 ? -4.355 11.508 -16.922 1 98 78 LEU A CA 1
ATOM 609 C C . LEU A 1 78 ? -4.797 11.672 -15.469 1 98 78 LEU A C 1
ATOM 611 O O . LEU A 1 78 ? -3.963 11.875 -14.586 1 98 78 LEU A O 1
ATOM 615 N N . ALA A 1 79 ? -6.066 11.523 -15.234 1 97.19 79 ALA A N 1
ATOM 616 C CA . ALA A 1 79 ? -6.641 11.836 -13.93 1 97.19 79 ALA A CA 1
ATOM 617 C C . ALA A 1 79 ? -6.023 10.961 -12.836 1 97.19 79 ALA A C 1
ATOM 619 O O . ALA A 1 79 ? -5.621 11.469 -11.789 1 97.19 79 ALA A O 1
ATOM 620 N N . PRO A 1 80 ? -5.863 9.656 -13.117 1 96.56 80 PRO A N 1
ATOM 621 C CA . PRO A 1 80 ? -5.293 8.828 -12.055 1 96.56 80 PRO A CA 1
ATOM 622 C C . PRO A 1 80 ? -3.865 9.234 -11.695 1 96.56 80 PRO A C 1
ATOM 624 O O . PRO A 1 80 ? -3.518 9.305 -10.516 1 96.56 80 PRO A O 1
ATOM 627 N N . ALA A 1 81 ? -3.096 9.516 -12.648 1 97.25 81 ALA A N 1
ATOM 628 C CA . ALA A 1 81 ? -1.711 9.906 -12.406 1 97.25 81 ALA A CA 1
ATOM 629 C C . ALA A 1 81 ? -1.64 11.242 -11.664 1 97.25 81 ALA A C 1
ATOM 631 O O . ALA A 1 81 ? -0.81 11.422 -10.773 1 97.25 81 ALA A O 1
ATOM 632 N N . LEU A 1 82 ? -2.508 12.203 -12.055 1 98.06 82 LEU A N 1
ATOM 633 C CA . LEU A 1 82 ? -2.557 13.5 -11.391 1 98.06 82 LEU A CA 1
ATOM 634 C C . LEU A 1 82 ? -2.986 13.352 -9.938 1 98.06 82 LEU A C 1
ATOM 636 O O . LEU A 1 82 ? -2.393 13.961 -9.039 1 98.06 82 LEU A O 1
ATOM 640 N N . ARG A 1 83 ? -3.949 12.523 -9.75 1 97.75 83 ARG A N 1
ATOM 641 C CA . ARG A 1 83 ? -4.469 12.32 -8.406 1 97.75 83 ARG A CA 1
ATOM 642 C C . ARG A 1 83 ? -3.424 11.656 -7.508 1 97.75 83 ARG A C 1
ATOM 644 O O . ARG A 1 83 ? -3.18 12.109 -6.391 1 97.75 83 ARG A O 1
ATOM 651 N N . PHE A 1 84 ? -2.824 10.641 -7.988 1 98.31 84 PHE A N 1
ATOM 652 C CA . PHE A 1 84 ? -1.889 9.867 -7.18 1 98.31 84 PHE A CA 1
ATOM 653 C C . PHE A 1 84 ? -0.644 10.688 -6.859 1 98.31 84 PHE A C 1
ATOM 655 O O . PHE A 1 84 ? -0.271 10.836 -5.695 1 98.31 84 PHE A O 1
ATOM 662 N N . ASN A 1 85 ? -0.041 11.242 -7.852 1 98.62 85 ASN A N 1
ATOM 663 C CA . ASN A 1 85 ? 1.22 11.945 -7.652 1 98.62 85 ASN A CA 1
ATOM 664 C C . ASN A 1 85 ? 1 13.32 -7.023 1 98.62 85 ASN A C 1
ATOM 666 O O . ASN A 1 85 ? 1.822 13.781 -6.234 1 98.62 85 ASN A O 1
ATOM 670 N N . GLY A 1 86 ? -0.06 13.969 -7.445 1 98.62 86 GLY A N 1
ATOM 671 C CA . GLY A 1 86 ? -0.423 15.203 -6.77 1 98.62 86 GLY A CA 1
ATOM 672 C C . GLY A 1 86 ? -0.735 15.008 -5.297 1 98.62 86 GLY A C 1
ATOM 673 O O . GLY A 1 86 ? -0.27 15.773 -4.449 1 98.62 86 GLY A O 1
ATOM 674 N N . GLY A 1 87 ? -1.523 13.992 -5.02 1 98.75 87 GLY A N 1
ATOM 675 C CA . GLY A 1 87 ? -1.794 13.648 -3.631 1 98.75 87 GLY A CA 1
ATOM 676 C C . GLY A 1 87 ? -0.54 13.32 -2.842 1 98.75 87 GLY A C 1
ATOM 677 O O . GLY A 1 87 ? -0.384 13.766 -1.702 1 98.75 87 GLY A O 1
ATOM 678 N N . GLY A 1 88 ? 0.336 12.508 -3.465 1 98.81 88 GLY A N 1
ATOM 679 C CA . GLY A 1 88 ? 1.612 12.211 -2.832 1 98.81 88 GLY A CA 1
ATOM 680 C C . GLY A 1 88 ? 2.402 13.461 -2.477 1 98.81 88 GLY A C 1
ATOM 681 O O . GLY A 1 88 ? 2.982 13.547 -1.393 1 98.81 88 GLY A O 1
ATOM 682 N N . HIS A 1 89 ? 2.393 14.406 -3.4 1 98.88 89 HIS A N 1
ATOM 683 C CA . HIS A 1 89 ? 3.109 15.656 -3.186 1 98.88 89 HIS A CA 1
ATOM 684 C C . HIS A 1 89 ? 2.463 16.484 -2.078 1 98.88 89 HIS A C 1
ATOM 686 O O . HIS A 1 89 ? 3.146 16.938 -1.162 1 98.88 89 HIS A O 1
ATOM 692 N N . ILE A 1 90 ? 1.189 16.641 -2.105 1 98.75 90 ILE A N 1
ATOM 693 C CA . ILE A 1 90 ? 0.44 17.422 -1.133 1 98.75 90 ILE A CA 1
ATOM 694 C C . ILE A 1 90 ? 0.589 16.812 0.256 1 98.75 90 ILE A C 1
ATOM 696 O O . ILE A 1 90 ? 0.946 17.5 1.214 1 98.75 90 ILE A O 1
ATOM 700 N N . ASN A 1 91 ? 0.367 15.508 0.346 1 98.81 91 ASN A N 1
ATOM 701 C CA . ASN A 1 91 ? 0.407 14.812 1.627 1 98.81 91 ASN A CA 1
ATOM 702 C C . ASN A 1 91 ? 1.779 14.93 2.285 1 98.81 91 ASN A C 1
ATOM 704 O O . ASN A 1 91 ? 1.879 15.242 3.473 1 98.81 91 ASN A O 1
ATOM 708 N N . HIS A 1 92 ? 2.811 14.695 1.492 1 98.88 92 HIS A N 1
ATOM 709 C CA . HIS A 1 92 ? 4.148 14.695 2.07 1 98.88 92 HIS A CA 1
ATOM 710 C C . HIS A 1 92 ? 4.605 16.109 2.408 1 98.88 92 HIS A C 1
ATOM 712 O O . HIS A 1 92 ? 5.359 16.312 3.365 1 98.88 92 HIS A O 1
ATOM 718 N N . SER A 1 93 ? 4.133 17.078 1.646 1 98.81 93 SER A N 1
ATOM 719 C CA . SER A 1 93 ? 4.461 18.469 1.965 1 98.81 93 SER A CA 1
ATOM 720 C C . SER A 1 93 ? 3.9 18.875 3.326 1 98.81 93 SER A C 1
ATOM 722 O O . SER A 1 93 ? 4.512 19.656 4.047 1 98.81 93 SER A O 1
ATOM 724 N N . ILE A 1 94 ? 2.793 18.344 3.652 1 98.75 94 ILE A N 1
ATOM 725 C CA . ILE A 1 94 ? 2.213 18.562 4.973 1 98.75 94 ILE A CA 1
ATOM 726 C C . ILE A 1 94 ? 2.959 17.719 6.008 1 98.75 94 ILE A C 1
ATOM 728 O O . ILE A 1 94 ? 3.314 18.219 7.078 1 98.75 94 ILE A O 1
ATOM 732 N N . PHE A 1 95 ? 3.26 16.5 5.727 1 98.88 95 PHE A N 1
ATOM 733 C CA . PHE A 1 95 ? 3.854 15.492 6.602 1 98.88 95 PHE A CA 1
ATOM 734 C C . PHE A 1 95 ? 5.172 15.992 7.18 1 98.88 95 PHE A C 1
ATOM 736 O O . PHE A 1 95 ? 5.41 15.875 8.383 1 98.88 95 PHE A O 1
ATOM 743 N N . TRP A 1 96 ? 5.977 16.562 6.301 1 98.88 96 TRP A N 1
ATOM 744 C CA . TRP A 1 96 ? 7.285 17.016 6.754 1 98.88 96 TRP A CA 1
ATOM 745 C C . TRP A 1 96 ? 7.145 18.141 7.781 1 98.88 96 TRP A C 1
ATOM 747 O O . TRP A 1 96 ? 7.961 18.25 8.695 1 98.88 96 TRP A O 1
ATOM 757 N N . GLN A 1 97 ? 6.117 18.906 7.637 1 98.69 97 GLN A N 1
ATOM 758 C CA . GLN A 1 97 ? 5.895 20.016 8.562 1 98.69 97 GLN A CA 1
ATOM 759 C C . GLN A 1 97 ? 5.227 19.531 9.844 1 98.69 97 GLN A C 1
ATOM 761 O O . GLN A 1 97 ? 5.391 20.141 10.906 1 98.69 97 GLN A O 1
ATOM 766 N N . ASN A 1 98 ? 4.531 18.438 9.766 1 98.81 98 ASN A N 1
ATOM 767 C CA . ASN A 1 98 ? 3.785 17.875 10.883 1 98.81 98 ASN A CA 1
ATOM 768 C C . ASN A 1 98 ? 4.703 17.172 11.875 1 98.81 98 ASN A C 1
ATOM 770 O O . ASN A 1 98 ? 4.262 16.734 12.938 1 98.81 98 ASN A O 1
ATOM 774 N N . LEU A 1 99 ? 5.941 17.047 11.594 1 98.81 99 LEU A N 1
ATOM 775 C CA . LEU A 1 99 ? 6.91 16.375 12.461 1 98.81 99 LEU A CA 1
ATOM 776 C C . LEU A 1 99 ? 7.977 17.359 12.938 1 98.81 99 LEU A C 1
ATOM 778 O O . LEU A 1 99 ? 8.289 18.328 12.234 1 98.81 99 LEU A O 1
ATOM 782 N N . THR A 1 100 ? 8.508 17.078 14.117 1 98.69 100 THR A N 1
ATOM 783 C CA . THR A 1 100 ? 9.547 17.938 14.672 1 98.69 100 THR A CA 1
ATOM 784 C C . THR A 1 100 ? 10.344 17.188 15.742 1 98.69 100 THR A C 1
ATOM 786 O O . THR A 1 100 ? 9.805 16.344 16.453 1 98.69 100 THR A O 1
ATOM 789 N N . PRO A 1 101 ? 11.648 17.422 15.805 1 98.19 101 PRO A N 1
ATOM 790 C CA . PRO A 1 101 ? 12.422 16.844 16.906 1 98.19 101 PRO A CA 1
ATOM 791 C C . PRO A 1 101 ? 12.133 17.516 18.25 1 98.19 101 PRO A C 1
ATOM 793 O O . PRO A 1 101 ? 12.539 17 19.297 1 98.19 101 PRO A O 1
ATOM 796 N N . GLU A 1 102 ? 11.422 18.609 18.25 1 97.88 102 GLU A N 1
ATOM 797 C CA . GLU A 1 102 ? 11.125 19.359 19.469 1 97.88 102 GLU A CA 1
ATOM 798 C C . GLU A 1 102 ? 9.852 18.828 20.125 1 97.88 102 GLU A C 1
ATOM 800 O O . GLU A 1 102 ? 8.938 18.359 19.438 1 97.88 102 GLU A O 1
ATOM 805 N N . LYS A 1 103 ? 9.867 18.891 21.422 1 97.56 103 LYS A N 1
ATOM 806 C CA . LYS A 1 103 ? 8.625 18.609 22.125 1 97.56 103 LYS A CA 1
ATOM 807 C C . LYS A 1 103 ? 7.676 19.812 22.078 1 97.56 103 LYS A C 1
ATOM 809 O O . LYS A 1 103 ? 8.047 20.922 22.484 1 97.56 103 LYS A O 1
ATOM 814 N N . THR A 1 104 ? 6.531 19.578 21.5 1 98.38 104 THR A N 1
ATOM 815 C CA . THR A 1 104 ? 5.539 20.641 21.391 1 98.38 104 THR A CA 1
ATOM 816 C C . THR A 1 104 ? 4.188 20.172 21.922 1 98.38 104 THR A C 1
ATOM 818 O O . THR A 1 104 ? 3.98 18.984 22.156 1 98.38 104 THR A O 1
ATOM 821 N N . GLN A 1 105 ? 3.324 21.156 22.203 1 98.06 105 GLN A N 1
ATOM 822 C CA . GLN A 1 105 ? 1.973 20.891 22.688 1 98.06 105 GLN A CA 1
ATOM 823 C C . GLN A 1 105 ? 0.934 21.641 21.859 1 98.06 105 GLN A C 1
ATOM 825 O O . GLN A 1 105 ? 1.232 22.672 21.266 1 98.06 105 GLN A O 1
ATOM 830 N N . PRO A 1 106 ? -0.287 21.094 21.781 1 98.56 106 PRO A N 1
ATOM 831 C CA . PRO A 1 106 ? -1.329 21.812 21.062 1 98.56 106 PRO A CA 1
ATOM 832 C C . PRO A 1 106 ? -1.624 23.188 21.656 1 98.56 106 PRO A C 1
ATOM 834 O O . PRO A 1 106 ? -1.49 23.375 22.875 1 98.56 106 PRO A O 1
ATOM 837 N N . SER A 1 107 ? -1.994 24.078 20.781 1 98.62 107 SER A N 1
ATOM 838 C CA . SER A 1 107 ? -2.516 25.344 21.297 1 98.62 107 SER A CA 1
ATOM 839 C C . SER A 1 107 ? -3.734 25.125 22.188 1 98.62 107 SER A C 1
ATOM 841 O O . SER A 1 107 ? -4.371 24.062 22.125 1 98.62 107 SER A O 1
ATOM 843 N N . ALA A 1 108 ? -4.086 26.141 22.953 1 98.12 108 ALA A N 1
ATOM 844 C CA . ALA A 1 108 ? -5.25 26.047 23.828 1 98.12 108 ALA A CA 1
ATOM 845 C C . ALA A 1 108 ? -6.527 25.812 23.031 1 98.12 108 ALA A C 1
ATOM 847 O O . ALA A 1 108 ? -7.363 25 23.406 1 98.12 108 ALA A O 1
ATOM 848 N N . ASP A 1 109 ? -6.633 26.484 21.906 1 97.88 109 ASP A N 1
ATOM 849 C CA . ASP A 1 109 ? -7.824 26.375 21.062 1 97.88 109 ASP A CA 1
ATOM 850 C C . ASP A 1 109 ? -7.945 24.969 20.469 1 97.88 109 ASP A C 1
ATOM 852 O O . ASP A 1 109 ? -9.031 24.375 20.484 1 97.88 109 ASP A O 1
ATOM 856 N N . LEU A 1 110 ? -6.836 24.453 19.953 1 98.44 110 LEU A N 1
ATOM 857 C CA . LEU A 1 110 ? -6.875 23.109 19.375 1 98.44 110 LEU A CA 1
ATOM 858 C C . LEU A 1 110 ? -7.141 22.062 20.453 1 98.44 110 LEU A C 1
ATOM 860 O O . LEU A 1 110 ? -7.938 21.141 20.25 1 98.44 110 LEU A O 1
ATOM 864 N N . LYS A 1 111 ? -6.484 22.203 21.531 1 98.12 111 LYS A N 1
ATOM 865 C CA . LYS A 1 111 ? -6.684 21.281 22.641 1 98.12 111 LYS A CA 1
ATOM 866 C C . LYS A 1 111 ? -8.148 21.25 23.078 1 98.12 111 LYS A C 1
ATOM 868 O O . LYS A 1 111 ? -8.719 20.172 23.266 1 98.12 111 LYS A O 1
ATOM 873 N N . LYS A 1 112 ? -8.711 22.359 23.25 1 97.44 112 LYS A N 1
ATOM 874 C CA . LYS A 1 112 ? -10.117 22.453 23.641 1 97.44 112 LYS A CA 1
ATOM 875 C C . LYS A 1 112 ? -11.016 21.766 22.625 1 97.44 112 LYS A C 1
ATOM 877 O O . LYS A 1 112 ? -11.914 21 22.984 1 97.44 112 LYS A O 1
ATOM 882 N N . ALA A 1 113 ? -10.75 22.016 21.344 1 97.31 113 ALA A N 1
ATOM 883 C CA . ALA A 1 113 ? -11.539 21.406 20.281 1 97.31 113 ALA A CA 1
ATOM 884 C C . ALA A 1 113 ? -11.43 19.891 20.312 1 97.31 113 ALA A C 1
ATOM 886 O O . ALA A 1 113 ? -12.438 19.188 20.188 1 97.31 113 ALA A O 1
ATOM 887 N N . ILE A 1 114 ? -10.234 19.359 20.484 1 98.06 114 ILE A N 1
ATOM 888 C CA . ILE A 1 114 ? -9.992 17.922 20.547 1 98.06 114 ILE A CA 1
ATOM 889 C C . ILE A 1 114 ? -10.719 17.328 21.75 1 98.06 114 ILE A C 1
ATOM 891 O O . ILE A 1 114 ? -11.414 16.312 21.625 1 98.06 114 ILE A O 1
ATOM 895 N N . GLU A 1 115 ? -10.555 17.969 22.828 1 96.5 115 GLU A N 1
ATOM 896 C CA . GLU A 1 115 ? -11.109 17.422 24.062 1 96.5 115 GLU A CA 1
ATOM 897 C C . GLU A 1 115 ? -12.641 17.453 24.047 1 96.5 115 GLU A C 1
ATOM 899 O O . GLU A 1 115 ? -13.297 16.562 24.578 1 96.5 115 GLU A O 1
ATOM 904 N N . GLU A 1 116 ? -13.172 18.391 23.5 1 93.94 116 GLU A N 1
ATOM 905 C CA . GLU A 1 116 ? -14.625 18.5 23.391 1 93.94 116 GLU A CA 1
ATOM 906 C C . GLU A 1 116 ? -15.18 17.438 22.453 1 93.94 116 GLU A C 1
ATOM 908 O O . GLU A 1 116 ? -16.25 16.891 22.703 1 93.94 116 GLU A O 1
ATOM 913 N N . GLN A 1 117 ? -14.453 17.156 21.484 1 95.62 117 GLN A N 1
ATOM 914 C CA . GLN A 1 117 ? -14.984 16.266 20.453 1 95.62 117 GLN A CA 1
ATOM 915 C C . GLN A 1 117 ? -14.641 14.812 20.75 1 95.62 117 GLN A C 1
ATOM 917 O O . GLN A 1 117 ? -15.406 13.906 20.391 1 95.62 117 GLN A O 1
ATOM 922 N N . PHE A 1 118 ? -13.508 14.453 21.312 1 96.94 118 PHE A N 1
ATOM 923 C CA . PHE A 1 118 ? -13.047 13.07 21.453 1 96.94 118 PHE A CA 1
ATOM 924 C C . PHE A 1 118 ? -13 12.664 22.922 1 96.94 118 PHE A C 1
ATOM 926 O O . PHE A 1 118 ? -12.422 11.625 23.25 1 96.94 118 PHE A O 1
ATOM 933 N N . LYS A 1 119 ? -13.531 13.352 23.781 1 93.5 119 LYS A N 1
ATOM 934 C CA . LYS A 1 119 ? -13.609 13.062 25.219 1 93.5 119 LYS A CA 1
ATOM 935 C C . LYS A 1 119 ? -12.219 13 25.844 1 93.5 119 LYS A C 1
ATOM 937 O O . LYS A 1 119 ? -11.906 12.07 26.594 1 93.5 119 LYS A O 1
ATOM 942 N N . GLY A 1 120 ? -11.344 13.852 25.375 1 96 120 GLY A N 1
ATOM 943 C CA . GLY A 1 120 ? -10 13.953 25.922 1 96 120 GLY A CA 1
ATOM 944 C C . GLY A 1 120 ? -8.914 13.688 24.906 1 96 120 GLY A C 1
ATOM 945 O O . GLY A 1 120 ? -9.148 13 23.906 1 96 120 GLY A O 1
ATOM 946 N N 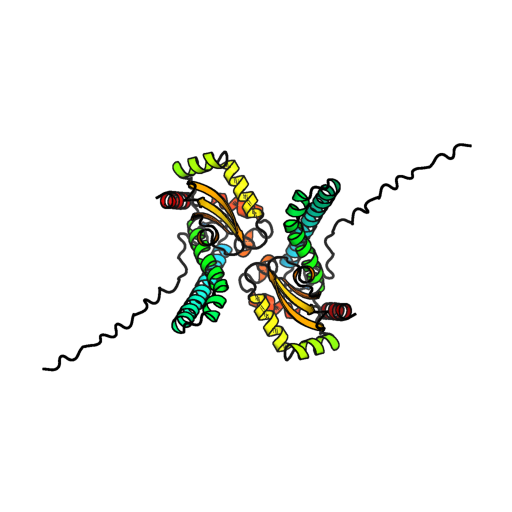. PHE A 1 121 ? -7.773 14.172 25.25 1 96.94 121 PHE A N 1
ATOM 947 C CA . PHE A 1 121 ? -6.645 14.07 24.344 1 96.94 121 PHE A CA 1
ATOM 948 C C . PHE A 1 121 ? -6.164 12.625 24.234 1 96.94 121 PHE A C 1
ATOM 950 O O . PHE A 1 121 ? -5.836 12.156 23.141 1 96.94 121 PHE A O 1
ATOM 957 N N . ASP A 1 122 ? -6.117 11.953 25.359 1 97.06 122 ASP A N 1
ATOM 958 C CA . ASP A 1 122 ? -5.68 10.555 25.359 1 97.06 122 ASP A CA 1
ATOM 959 C C . ASP A 1 122 ? -6.617 9.688 24.516 1 97.06 122 ASP A C 1
ATOM 961 O O . ASP A 1 122 ? -6.168 8.797 23.797 1 97.06 122 ASP A O 1
ATOM 965 N N . GLN A 1 123 ? -7.855 9.93 24.688 1 97.88 123 GLN A N 1
ATOM 966 C CA . GLN A 1 123 ? -8.836 9.18 23.906 1 97.88 123 GLN A CA 1
ATOM 967 C C . GLN A 1 123 ? -8.703 9.5 22.422 1 97.88 123 GLN A C 1
ATOM 969 O O . GLN A 1 123 ? -8.812 8.602 21.578 1 97.88 123 GLN A O 1
ATOM 974 N N . PHE A 1 124 ? -8.5 10.805 22.141 1 98.5 124 PHE A N 1
ATOM 975 C CA . PHE A 1 124 ? -8.234 11.227 20.781 1 98.5 124 PHE A CA 1
ATOM 976 C C . PHE A 1 124 ? -7.059 10.453 20.188 1 98.5 124 PHE A C 1
ATOM 978 O O . PHE A 1 124 ? -7.168 9.875 19.109 1 98.5 124 PHE A O 1
ATOM 985 N N . LYS A 1 125 ? -5.969 10.414 20.859 1 98.19 125 LYS A N 1
ATOM 986 C CA . LYS A 1 125 ? -4.766 9.711 20.406 1 98.19 125 LYS A CA 1
ATOM 987 C C . LYS A 1 125 ? -5.051 8.234 20.156 1 98.19 125 LYS A C 1
ATOM 989 O O . LYS A 1 125 ? -4.637 7.684 19.141 1 98.19 125 LYS A O 1
ATOM 994 N N . LYS A 1 126 ? -5.73 7.656 21.078 1 98.38 126 LYS A N 1
ATOM 995 C CA . LYS A 1 126 ? -6.059 6.234 20.984 1 98.38 126 LYS A CA 1
ATOM 996 C C . LYS A 1 126 ? -6.91 5.949 19.75 1 98.38 126 LYS A C 1
ATOM 998 O O . LYS A 1 126 ? -6.633 5.012 19 1 98.38 126 LYS A O 1
ATOM 1003 N N . GLU A 1 127 ? -7.906 6.723 19.547 1 98.5 127 GLU A N 1
ATOM 1004 C CA . GLU A 1 127 ? -8.812 6.523 18.422 1 98.5 127 GLU A CA 1
ATOM 1005 C C . GLU A 1 127 ? -8.102 6.738 17.094 1 98.5 127 GLU A C 1
ATOM 1007 O O . GLU A 1 127 ? -8.258 5.945 16.156 1 98.5 127 GLU A O 1
ATOM 1012 N N . MET A 1 128 ? -7.34 7.816 16.984 1 98.62 128 MET A N 1
ATOM 1013 C CA . MET A 1 128 ? -6.625 8.094 15.734 1 98.62 128 MET A CA 1
ATOM 1014 C C . MET A 1 128 ? -5.578 7.016 15.461 1 98.62 128 MET A C 1
ATOM 1016 O O . MET A 1 128 ? -5.387 6.609 14.312 1 98.62 128 MET A O 1
ATOM 1020 N N . THR A 1 129 ? -4.926 6.559 16.531 1 98.81 129 THR A N 1
ATOM 1021 C CA . THR A 1 129 ? -3.951 5.484 16.391 1 98.81 129 THR A CA 1
ATOM 1022 C C . THR A 1 129 ? -4.613 4.219 15.852 1 98.81 129 THR A C 1
ATOM 1024 O O . THR A 1 129 ? -4.133 3.619 14.891 1 98.81 129 THR A O 1
ATOM 1027 N N . ALA A 1 130 ? -5.699 3.836 16.438 1 98.5 130 ALA A N 1
ATOM 1028 C CA . ALA A 1 130 ? -6.406 2.627 16.016 1 98.5 130 ALA A CA 1
ATOM 1029 C C . ALA A 1 130 ? -6.844 2.727 14.555 1 98.5 130 ALA A C 1
ATOM 1031 O O . ALA A 1 130 ? -6.664 1.785 13.781 1 98.5 130 ALA A O 1
ATOM 1032 N N . LEU A 1 131 ? -7.402 3.844 14.227 1 98.44 131 LEU A N 1
ATOM 1033 C CA . LEU A 1 131 ? -7.855 4.098 12.859 1 98.44 131 LEU A CA 1
ATOM 1034 C C . LEU A 1 131 ? -6.695 4.008 11.875 1 98.44 131 LEU A C 1
ATOM 1036 O O . LEU A 1 131 ? -6.828 3.412 10.805 1 98.44 131 LEU A O 1
ATOM 1040 N N . THR A 1 132 ? -5.598 4.586 12.234 1 98.75 132 THR A N 1
ATOM 1041 C CA . THR A 1 132 ? -4.426 4.66 11.367 1 98.75 132 THR A CA 1
ATOM 1042 C C . THR A 1 132 ? -3.795 3.283 11.188 1 98.75 132 THR A C 1
ATOM 1044 O O . THR A 1 132 ? -3.451 2.891 10.07 1 98.75 132 THR A O 1
ATOM 1047 N N . VAL A 1 133 ? -3.678 2.539 12.266 1 98.44 133 VAL A N 1
ATOM 1048 C CA . VAL A 1 133 ? -3.08 1.208 12.25 1 98.44 133 VAL A CA 1
ATOM 1049 C C . VAL A 1 133 ? -3.928 0.274 11.391 1 98.44 133 VAL A C 1
ATOM 1051 O O . VAL A 1 133 ? -3.396 -0.609 10.711 1 98.44 133 VAL A O 1
ATOM 1054 N N . ALA A 1 134 ? -5.172 0.579 11.344 1 96.69 134 ALA A N 1
ATOM 1055 C CA . ALA A 1 134 ? -6.113 -0.323 10.688 1 96.69 134 ALA A CA 1
ATOM 1056 C C . ALA A 1 134 ? -6.141 -0.082 9.18 1 96.69 134 ALA A C 1
ATOM 1058 O O . ALA A 1 134 ? -6.805 -0.811 8.438 1 96.69 134 ALA A O 1
ATOM 1059 N N . VAL A 1 135 ? -5.492 0.934 8.703 1 96.94 135 VAL A N 1
ATOM 1060 C CA . VAL A 1 135 ? -5.43 1.168 7.266 1 96.94 135 VAL A CA 1
ATOM 1061 C C . VAL A 1 135 ? -4.926 -0.087 6.559 1 96.94 135 VAL A C 1
ATOM 1063 O O . VAL A 1 135 ? -3.871 -0.623 6.91 1 96.94 135 VAL A O 1
ATOM 1066 N N . GLN A 1 136 ? -5.668 -0.567 5.652 1 92.94 136 GLN A N 1
ATOM 1067 C CA . GLN A 1 136 ? -5.238 -1.709 4.852 1 92.94 136 GLN A CA 1
ATOM 1068 C C . GLN A 1 136 ? -4.363 -1.263 3.686 1 92.94 136 GLN A C 1
ATOM 1070 O O . GLN A 1 136 ? -4.762 -0.402 2.898 1 92.94 136 GLN A O 1
ATOM 1075 N N . GLY A 1 137 ? -3.219 -1.88 3.637 1 94.81 137 GLY A N 1
ATOM 1076 C CA . GLY A 1 137 ? -2.293 -1.486 2.586 1 94.81 137 GLY A CA 1
ATOM 1077 C C . GLY A 1 137 ? -1.656 -0.131 2.828 1 94.81 137 GLY A C 1
ATOM 1078 O O . GLY A 1 137 ? -1.245 0.176 3.949 1 94.81 137 GLY A O 1
ATOM 1079 N N . SER A 1 138 ? -1.489 0.643 1.73 1 97.25 138 SER A N 1
ATOM 1080 C CA . SER A 1 138 ? -0.885 1.97 1.794 1 97.25 138 SER A CA 1
ATOM 1081 C C . SER A 1 138 ? -1.934 3.043 2.066 1 97.25 138 SER A C 1
ATOM 1083 O O . SER A 1 138 ? -3.043 2.984 1.53 1 97.25 138 SER A O 1
ATOM 1085 N N . GLY A 1 139 ? -1.511 4.043 2.912 1 98.5 139 GLY A N 1
ATOM 1086 C CA . GLY A 1 139 ? -2.438 5.133 3.178 1 98.5 139 GLY A CA 1
ATOM 1087 C C . GLY A 1 139 ? -1.986 6.039 4.309 1 98.5 139 GLY A C 1
ATOM 1088 O O . GLY A 1 139 ? -0.79 6.141 4.586 1 98.5 139 GLY A O 1
ATOM 1089 N N . TRP A 1 140 ? -3.035 6.727 4.828 1 98.88 140 TRP A N 1
ATOM 1090 C CA . TRP A 1 140 ? -2.775 7.762 5.824 1 98.88 140 TRP A CA 1
ATOM 1091 C C . TRP A 1 140 ? -3.885 7.805 6.867 1 98.88 140 TRP A C 1
ATOM 1093 O O . TRP A 1 140 ? -5.055 7.57 6.551 1 98.88 140 TRP A O 1
ATOM 1103 N N . GLY A 1 141 ? -3.555 8.062 8.117 1 98.88 141 GLY A N 1
ATOM 1104 C CA . GLY A 1 141 ? -4.5 8.586 9.094 1 98.88 141 GLY A CA 1
ATOM 1105 C C . GLY A 1 141 ? -4.445 10.094 9.227 1 98.88 141 GLY A C 1
ATOM 1106 O O . GLY A 1 141 ? -3.365 10.672 9.336 1 98.88 141 GLY A O 1
ATOM 1107 N N . TRP A 1 142 ? -5.641 10.734 9.188 1 98.88 142 TRP A N 1
ATOM 1108 C CA . TRP A 1 142 ? -5.676 12.188 9.172 1 98.88 142 TRP A CA 1
ATOM 1109 C C . TRP A 1 142 ? -6.562 12.719 10.289 1 98.88 142 TRP A C 1
ATOM 1111 O O . TRP A 1 142 ? -7.633 12.172 10.562 1 98.88 142 TRP A O 1
ATOM 1121 N N . LEU A 1 143 ? -6.109 13.734 10.922 1 98.94 143 LEU A N 1
ATOM 1122 C CA . LEU A 1 143 ? -6.98 14.695 11.594 1 98.94 143 LEU A CA 1
ATOM 1123 C C . LEU A 1 143 ? -7.359 15.836 10.656 1 98.94 143 LEU A C 1
ATOM 1125 O O . LEU A 1 143 ? -6.488 16.516 10.109 1 98.94 143 LEU A O 1
ATOM 1129 N N . GLY A 1 144 ? -8.594 16.016 10.383 1 98.81 144 GLY A N 1
ATOM 1130 C CA . GLY A 1 144 ? -9.094 17.062 9.508 1 98.81 144 GLY A CA 1
ATOM 1131 C C . GLY A 1 144 ? -10.094 17.969 10.18 1 98.81 144 GLY A C 1
ATOM 1132 O O . GLY A 1 144 ? -10.625 17.641 11.242 1 98.81 144 GLY A O 1
ATOM 1133 N N . TYR A 1 145 ? -10.211 19.094 9.562 1 98.75 145 TYR A N 1
ATOM 1134 C CA . TYR A 1 145 ? -11.18 20.078 10.023 1 98.75 145 TYR A CA 1
ATOM 1135 C C . TYR A 1 145 ? -12.305 20.25 9.008 1 98.75 145 TYR A C 1
ATOM 1137 O O . TYR A 1 145 ? -12.047 20.484 7.824 1 98.75 145 TYR A O 1
ATOM 1145 N N . ASN A 1 146 ? -13.453 20.047 9.477 1 98.19 146 ASN A N 1
ATOM 1146 C CA . ASN A 1 146 ? -14.641 20.312 8.664 1 98.19 146 ASN A CA 1
ATOM 1147 C C . ASN A 1 146 ? -15.109 21.75 8.781 1 98.19 146 ASN A C 1
ATOM 1149 O O . ASN A 1 146 ? -15.711 22.125 9.789 1 98.19 146 ASN A O 1
ATOM 1153 N N . LYS A 1 147 ? -14.914 22.5 7.801 1 96.06 147 LYS A N 1
ATOM 1154 C CA . LYS A 1 147 ? -15.234 23.922 7.855 1 96.06 147 LYS A CA 1
ATOM 1155 C C . LYS A 1 147 ? -16.734 24.141 7.977 1 96.06 147 LYS A C 1
ATOM 1157 O O . LYS A 1 147 ? -17.188 25.094 8.625 1 96.06 147 LYS A O 1
ATOM 1162 N N . LYS A 1 148 ? -17.5 23.328 7.355 1 96.12 148 LYS A N 1
ATOM 1163 C CA . LYS A 1 148 ? -18.953 23.469 7.355 1 96.12 148 LYS A CA 1
ATOM 1164 C C . LYS A 1 148 ? -19.531 23.219 8.75 1 96.12 148 LYS A C 1
ATOM 1166 O O . LYS A 1 148 ? -20.391 23.984 9.211 1 96.12 148 LYS A O 1
ATOM 1171 N N . THR A 1 149 ? -19.016 22.219 9.43 1 96.56 149 THR A N 1
ATOM 1172 C CA . THR A 1 149 ? -19.578 21.844 10.727 1 96.56 149 THR A CA 1
ATOM 1173 C C . THR A 1 149 ? -18.719 22.422 11.867 1 96.56 149 THR A C 1
ATOM 1175 O O . THR A 1 149 ? -19.141 22.391 13.023 1 96.56 149 THR A O 1
ATOM 1178 N N . GLN A 1 150 ? -17.531 22.859 11.508 1 97 150 GLN A N 1
ATOM 1179 C CA . GLN A 1 150 ? -16.562 23.406 12.461 1 97 150 GLN A CA 1
ATOM 1180 C C . GLN A 1 150 ? -16.141 22.344 13.484 1 97 150 GLN A C 1
ATOM 1182 O O . GLN A 1 150 ? -16 22.641 14.672 1 97 150 GLN A O 1
ATOM 1187 N N . LYS A 1 151 ? -16.078 21.156 13.016 1 97.38 151 LYS A N 1
ATOM 1188 C CA . LYS A 1 151 ? -15.695 20.047 13.867 1 97.38 151 LYS A CA 1
ATOM 1189 C C . LYS A 1 151 ? -14.43 19.359 13.352 1 97.38 151 LYS A C 1
ATOM 1191 O O . LYS A 1 151 ? -14.078 19.5 12.18 1 97.38 151 LYS A O 1
ATOM 1196 N N . LEU A 1 152 ? -13.766 18.703 14.273 1 98.56 152 LEU A N 1
ATOM 1197 C CA . LEU A 1 152 ? -12.633 17.859 13.922 1 98.56 152 LEU A CA 1
ATOM 1198 C C . LEU A 1 152 ? -13.102 16.438 13.562 1 98.56 152 LEU A C 1
ATOM 1200 O O . LEU A 1 152 ? -14.102 15.961 14.094 1 98.56 152 LEU A O 1
ATOM 1204 N N . GLN A 1 153 ? -12.352 15.875 12.641 1 98.25 153 GLN A N 1
ATOM 1205 C CA . GLN A 1 153 ? -12.641 14.5 12.242 1 98.25 153 GLN A CA 1
ATOM 1206 C C . GLN A 1 153 ? -11.359 13.719 11.984 1 98.25 153 GLN A C 1
ATOM 1208 O O . GLN A 1 153 ? -10.375 14.273 11.484 1 98.25 153 GLN A O 1
ATOM 1213 N N . ILE A 1 154 ? -11.359 12.484 12.336 1 98.62 154 ILE A N 1
ATOM 1214 C CA . ILE A 1 154 ? -10.273 11.586 11.961 1 98.62 154 ILE A CA 1
ATOM 1215 C C . ILE A 1 154 ? -10.727 10.664 10.836 1 98.62 154 ILE A C 1
ATOM 1217 O O . ILE A 1 154 ? -11.859 10.164 10.844 1 98.62 154 ILE A O 1
ATOM 1221 N N . VAL A 1 155 ? -9.867 10.578 9.836 1 98.44 155 VAL A N 1
ATOM 1222 C CA . VAL A 1 155 ? -10.234 9.844 8.625 1 98.44 155 VAL A CA 1
ATOM 1223 C C . VAL A 1 155 ? -9.023 9.07 8.109 1 98.44 155 VAL A C 1
ATOM 1225 O O . VAL A 1 155 ? -7.898 9.57 8.133 1 98.44 155 VAL A O 1
ATOM 1228 N N . ALA A 1 156 ? -9.273 7.812 7.734 1 98.44 156 ALA A N 1
ATOM 1229 C CA . ALA A 1 156 ? -8.273 7.051 6.996 1 98.44 156 ALA A CA 1
ATOM 1230 C C . ALA A 1 156 ? -8.43 7.246 5.492 1 98.44 156 ALA A C 1
ATOM 1232 O O . ALA A 1 156 ? -9.547 7.227 4.973 1 98.44 156 ALA A O 1
ATOM 1233 N N . MET A 1 157 ? -7.406 7.539 4.805 1 98.38 157 MET A N 1
ATOM 1234 C CA . MET A 1 157 ? -7.402 7.688 3.354 1 98.38 157 MET A CA 1
ATOM 1235 C C . MET A 1 157 ? -6.504 6.645 2.703 1 98.38 157 MET A C 1
ATOM 1237 O O . MET A 1 157 ? -5.406 6.371 3.195 1 98.38 157 MET A O 1
ATOM 1241 N N . PRO A 1 158 ? -6.91 6.039 1.621 1 97.44 158 PRO A N 1
ATOM 1242 C CA . PRO A 1 158 ? -6.086 5.043 0.933 1 97.44 158 PRO A CA 1
ATOM 1243 C C . PRO A 1 158 ? -5.023 5.676 0.035 1 97.44 158 PRO A C 1
ATOM 1245 O O . PRO A 1 158 ? -5.262 6.734 -0.556 1 97.44 158 PRO A O 1
ATOM 1248 N N . ASN A 1 159 ? -3.906 5.043 -0.054 1 97.56 159 ASN A N 1
ATOM 1249 C CA . ASN A 1 159 ? -2.838 5.418 -0.976 1 97.56 159 ASN A CA 1
ATOM 1250 C C . ASN A 1 159 ? -2.408 6.867 -0.774 1 97.56 159 ASN A C 1
ATOM 1252 O O . ASN A 1 159 ? -2.01 7.258 0.326 1 97.56 159 ASN A O 1
ATOM 1256 N N . GLN A 1 160 ? -2.49 7.645 -1.821 1 98.5 160 GLN A N 1
ATOM 1257 C CA . GLN A 1 160 ? -2.047 9.031 -1.74 1 98.5 160 GLN A CA 1
ATOM 1258 C C . GLN A 1 160 ? -3.225 9.992 -1.874 1 98.5 160 GLN A C 1
ATOM 1260 O O . GLN A 1 160 ? -3.037 11.172 -2.189 1 98.5 160 GLN A O 1
ATOM 1265 N N . ASP A 1 161 ? -4.426 9.484 -1.662 1 98.12 161 ASP A N 1
ATOM 1266 C CA . ASP A 1 161 ? -5.586 10.359 -1.817 1 98.12 161 ASP A CA 1
ATOM 1267 C C . ASP A 1 161 ? -5.52 11.539 -0.855 1 98.12 161 ASP A C 1
ATOM 1269 O O . ASP A 1 161 ? -5.473 11.359 0.363 1 98.12 161 ASP A O 1
ATOM 1273 N N . PRO A 1 162 ? -5.496 12.672 -1.424 1 98.06 162 PRO A N 1
ATOM 1274 C CA . PRO A 1 162 ? -5.406 13.844 -0.55 1 98.06 162 PRO A CA 1
ATOM 1275 C C . PRO A 1 162 ? -6.703 14.117 0.208 1 98.06 162 PRO A C 1
ATOM 1277 O O . PRO A 1 162 ? -7.789 14.055 -0.376 1 98.06 162 PRO A O 1
ATOM 1280 N N . LEU A 1 163 ? -6.637 14.43 1.41 1 98.62 163 LEU A N 1
ATOM 1281 C CA . LEU A 1 163 ? -7.781 14.539 2.307 1 98.62 163 LEU A CA 1
ATOM 1282 C C . LEU A 1 163 ? -8.758 15.602 1.812 1 98.62 163 LEU A C 1
ATOM 1284 O O . LEU A 1 163 ? -9.945 15.32 1.635 1 98.62 163 LEU A O 1
ATOM 1288 N N . GLU A 1 164 ? -8.25 16.781 1.487 1 98.31 164 GLU A N 1
ATOM 1289 C CA . GLU A 1 164 ? -9.148 17.891 1.183 1 98.31 164 GLU A CA 1
ATOM 1290 C C . GLU A 1 164 ? -9.859 17.672 -0.152 1 98.31 164 GLU A C 1
ATOM 1292 O O . GLU A 1 164 ? -11.07 17.844 -0.248 1 98.31 164 GLU A O 1
ATOM 1297 N N . ALA A 1 165 ? -9.094 17.297 -1.133 1 96.62 165 ALA A N 1
ATOM 1298 C CA . ALA A 1 165 ? -9.68 17.094 -2.457 1 96.62 165 ALA A CA 1
ATOM 1299 C C . ALA A 1 165 ? -10.672 15.938 -2.449 1 96.62 165 ALA A C 1
ATOM 1301 O O . ALA A 1 165 ? -11.633 15.938 -3.215 1 96.62 165 ALA A O 1
ATOM 1302 N N . SER A 1 166 ? -10.469 14.984 -1.573 1 97.88 166 SER A N 1
ATOM 1303 C CA . SER A 1 166 ? -11.273 13.766 -1.576 1 97.88 166 SER A CA 1
ATOM 1304 C C . SER A 1 166 ? -12.508 13.922 -0.693 1 97.88 166 SER A C 1
ATOM 1306 O O . SER A 1 166 ? -13.547 13.305 -0.946 1 97.88 166 SER A O 1
ATOM 1308 N N . THR A 1 167 ? -12.445 14.773 0.335 1 98 167 THR A N 1
ATOM 1309 C CA . THR A 1 167 ? -13.508 14.742 1.338 1 98 167 THR A CA 1
ATOM 1310 C C . THR A 1 167 ? -14 16.156 1.651 1 98 167 THR A C 1
ATOM 1312 O O . THR A 1 167 ? -15.047 16.328 2.268 1 98 167 THR A O 1
ATOM 1315 N N . GLY A 1 168 ? -13.188 17.156 1.323 1 98.06 168 GLY A N 1
ATOM 1316 C CA . GLY A 1 168 ? -13.5 18.531 1.7 1 98.06 168 GLY A CA 1
ATOM 1317 C C . GLY A 1 168 ? -12.93 18.922 3.051 1 98.06 168 GLY A C 1
ATOM 1318 O O . GLY A 1 168 ? -12.953 20.094 3.424 1 98.06 168 GLY A O 1
ATOM 1319 N N . LEU A 1 169 ? -12.367 17.969 3.828 1 98.69 169 LEU A N 1
ATOM 1320 C CA . LEU A 1 169 ? -11.781 18.266 5.129 1 98.69 169 LEU A CA 1
ATOM 1321 C C . LEU A 1 169 ? -10.414 18.922 4.969 1 98.69 169 LEU A C 1
ATOM 1323 O O . LEU A 1 169 ? -9.602 18.484 4.148 1 98.69 169 LEU A O 1
ATOM 1327 N N . ILE A 1 170 ? -10.164 19.906 5.707 1 98.81 170 ILE A N 1
ATOM 1328 C CA . ILE A 1 170 ? -8.859 20.562 5.695 1 98.81 170 ILE A CA 1
ATOM 1329 C C . ILE A 1 170 ? -7.859 19.734 6.504 1 98.81 170 ILE A C 1
ATOM 1331 O O . ILE A 1 170 ? -8.078 19.469 7.684 1 98.81 170 ILE A O 1
ATOM 1335 N N . PRO A 1 171 ? -6.781 19.344 5.938 1 98.88 171 PRO A N 1
ATOM 1336 C CA . PRO A 1 171 ? -5.816 18.5 6.664 1 98.88 171 PRO A CA 1
ATOM 1337 C C . PRO A 1 171 ? -5.082 19.281 7.758 1 98.88 171 PRO A C 1
ATOM 1339 O O . PRO A 1 171 ? -4.586 20.375 7.516 1 98.88 171 PRO A O 1
ATOM 1342 N N . LEU A 1 172 ? -5.016 18.703 8.938 1 98.94 172 LEU A N 1
ATOM 1343 C CA . LEU A 1 172 ? -4.281 19.297 10.055 1 98.94 172 LEU A CA 1
ATOM 1344 C C . LEU A 1 172 ? -3.062 18.453 10.406 1 98.94 172 LEU A C 1
ATOM 1346 O O . LEU A 1 172 ? -1.957 18.984 10.547 1 98.94 172 LEU A O 1
ATOM 1350 N N . PHE A 1 173 ? -3.268 17.141 10.578 1 98.94 173 PHE A N 1
ATOM 1351 C CA . PHE A 1 173 ? -2.227 16.203 11 1 98.94 173 PHE A CA 1
ATOM 1352 C C . PHE A 1 173 ? -2.35 14.883 10.25 1 98.94 173 PHE A C 1
ATOM 1354 O O . PHE A 1 173 ? -3.402 14.242 10.289 1 98.94 173 PHE A O 1
ATOM 1361 N N . GLY A 1 174 ? -1.31 14.516 9.57 1 98.88 174 GLY A N 1
ATOM 1362 C CA . GLY A 1 174 ? -1.306 13.266 8.828 1 98.88 174 GLY A CA 1
ATOM 1363 C C . GLY A 1 174 ? -0.224 12.305 9.289 1 98.88 174 GLY A C 1
ATOM 1364 O O . GLY A 1 174 ? 0.913 12.711 9.531 1 98.88 174 GLY A O 1
ATOM 1365 N N . ILE A 1 175 ? -0.576 11.078 9.438 1 98.88 175 ILE A N 1
ATOM 1366 C CA . ILE A 1 175 ? 0.375 10.008 9.719 1 98.88 175 ILE A CA 1
ATOM 1367 C C . ILE A 1 175 ? 0.466 9.062 8.523 1 98.88 175 ILE A C 1
ATOM 1369 O O . ILE A 1 175 ? -0.522 8.43 8.148 1 98.88 175 ILE A O 1
ATOM 1373 N N . ASP A 1 176 ? 1.631 8.992 7.973 1 98.88 176 ASP A N 1
ATOM 1374 C CA . ASP A 1 176 ? 1.93 8.148 6.82 1 98.88 176 ASP A CA 1
ATOM 1375 C C . ASP A 1 176 ? 2.145 6.699 7.246 1 98.88 176 ASP A C 1
ATOM 1377 O O . ASP A 1 176 ? 3.051 6.402 8.031 1 98.88 176 ASP A O 1
ATOM 1381 N N . VAL A 1 177 ? 1.37 5.789 6.637 1 98.69 177 VAL A N 1
ATOM 1382 C CA . VAL A 1 177 ? 1.582 4.395 7.016 1 98.69 177 VAL A CA 1
ATOM 1383 C C . VAL A 1 177 ? 1.914 3.566 5.777 1 98.69 177 VAL A C 1
ATOM 1385 O O . VAL A 1 177 ? 1.611 2.373 5.719 1 98.69 177 VAL A O 1
ATOM 1388 N N . TRP A 1 178 ? 2.33 4.223 4.723 1 98.56 178 TRP A N 1
ATOM 1389 C CA . TRP A 1 178 ? 3.062 3.445 3.729 1 98.56 178 TRP A CA 1
ATOM 1390 C C . TRP A 1 178 ? 4.227 2.697 4.371 1 98.56 178 TRP A C 1
ATOM 1392 O O . TRP A 1 178 ? 4.93 3.246 5.223 1 98.56 178 TRP A O 1
ATOM 1402 N N . GLU A 1 179 ? 4.523 1.528 3.879 1 97.94 179 GLU A N 1
ATOM 1403 C CA . GLU A 1 179 ? 5.559 0.733 4.531 1 97.94 179 GLU A CA 1
ATOM 1404 C C . GLU A 1 179 ? 6.918 1.421 4.445 1 97.94 179 GLU A C 1
ATOM 1406 O O . GLU A 1 179 ? 7.723 1.337 5.375 1 97.94 179 GLU A O 1
ATOM 1411 N N . HIS A 1 180 ? 7.152 2.16 3.414 1 98.5 180 HIS A N 1
ATOM 1412 C CA . HIS A 1 180 ? 8.453 2.814 3.299 1 98.5 180 HIS A CA 1
ATOM 1413 C C . HIS A 1 180 ? 8.625 3.885 4.371 1 98.5 180 HIS A C 1
ATOM 1415 O O . HIS A 1 180 ? 9.734 4.367 4.598 1 98.5 180 HIS A O 1
ATOM 1421 N N . ALA A 1 181 ? 7.582 4.289 5.055 1 98.56 181 ALA A N 1
ATOM 1422 C CA . ALA A 1 181 ? 7.668 5.312 6.094 1 98.56 181 ALA A CA 1
ATOM 1423 C C . ALA A 1 181 ? 8.234 4.734 7.387 1 98.56 181 ALA A C 1
ATOM 1425 O O . ALA A 1 181 ? 8.656 5.48 8.273 1 98.56 181 ALA A O 1
ATOM 1426 N N . TYR A 1 182 ? 8.234 3.359 7.504 1 98.62 182 TYR A N 1
ATOM 1427 C CA . TYR A 1 182 ? 8.602 2.871 8.828 1 98.62 182 TYR A CA 1
ATOM 1428 C C . TYR A 1 182 ? 9.258 1.497 8.742 1 98.62 182 TYR A C 1
ATOM 1430 O O . TYR A 1 182 ? 9.875 1.032 9.703 1 98.62 182 TYR A O 1
ATOM 1438 N N . TYR A 1 183 ? 9.234 0.771 7.637 1 98.25 183 TYR A N 1
ATOM 1439 C CA . TYR A 1 183 ? 9.492 -0.664 7.594 1 98.25 183 TYR A CA 1
ATOM 1440 C C . TYR A 1 183 ? 10.969 -0.965 7.828 1 98.25 183 TYR A C 1
ATOM 1442 O O . TYR A 1 183 ? 11.312 -1.993 8.414 1 98.25 183 TYR A O 1
ATOM 1450 N N . LEU A 1 184 ? 11.859 -0.061 7.402 1 98.44 184 LEU A N 1
ATOM 1451 C CA . LEU A 1 184 ? 13.281 -0.289 7.598 1 98.44 184 LEU A CA 1
ATOM 1452 C C . LEU A 1 184 ? 13.625 -0.357 9.086 1 98.44 184 LEU A C 1
ATOM 1454 O O . LEU A 1 184 ? 14.602 -1.009 9.469 1 98.44 184 LEU A O 1
ATOM 1458 N N . GLN A 1 185 ? 12.828 0.304 9.875 1 98.38 185 GLN A N 1
ATOM 1459 C CA . GLN A 1 185 ? 13.133 0.43 11.297 1 98.38 185 GLN A CA 1
ATOM 1460 C C . GLN A 1 185 ? 12.172 -0.398 12.141 1 98.38 185 GLN A C 1
ATOM 1462 O O . GLN A 1 185 ? 12.578 -1.021 13.125 1 98.38 185 GLN A O 1
ATOM 1467 N N . TYR A 1 186 ? 10.953 -0.499 11.711 1 98.56 186 TYR A N 1
ATOM 1468 C CA . TYR A 1 186 ? 9.922 -1.098 12.562 1 98.56 186 TYR A CA 1
ATOM 1469 C C . TYR A 1 186 ? 9.445 -2.424 11.984 1 98.56 186 TYR A C 1
ATOM 1471 O O . TYR A 1 186 ? 8.773 -3.197 12.672 1 98.56 186 TYR A O 1
ATOM 1479 N N . LYS A 1 187 ? 9.781 -2.684 10.664 1 97.5 187 LYS A N 1
ATOM 1480 C CA . LYS A 1 187 ? 9.352 -3.908 9.992 1 97.5 187 LYS A CA 1
ATOM 1481 C C . LYS A 1 187 ? 7.844 -4.09 10.102 1 97.5 187 LYS A C 1
ATOM 1483 O O . LYS A 1 187 ? 7.078 -3.203 9.711 1 97.5 187 LYS A O 1
ATOM 1488 N N . ASN A 1 188 ? 7.426 -5.242 10.641 1 96.94 188 ASN A N 1
ATOM 1489 C CA . ASN A 1 188 ? 6 -5.547 10.633 1 96.94 188 ASN A CA 1
ATOM 1490 C C . ASN A 1 188 ? 5.27 -4.84 11.773 1 96.94 188 ASN A C 1
ATOM 1492 O O . ASN A 1 188 ? 4.059 -4.984 11.93 1 96.94 188 ASN A O 1
ATOM 1496 N N . LEU A 1 189 ? 5.938 -4.031 12.547 1 98 189 LEU A N 1
ATOM 1497 C CA . LEU A 1 189 ? 5.34 -3.439 13.734 1 98 189 LEU A CA 1
ATOM 1498 C C . LEU A 1 189 ? 4.824 -2.035 13.453 1 98 189 LEU A C 1
ATOM 1500 O O . LEU A 1 189 ? 5.266 -1.066 14.078 1 98 189 LEU A O 1
ATOM 1504 N N . ARG A 1 190 ? 3.84 -1.971 12.602 1 98.44 190 ARG A N 1
ATOM 1505 C CA . ARG A 1 190 ? 3.176 -0.714 12.266 1 98.44 190 ARG A CA 1
ATOM 1506 C C . ARG A 1 190 ? 2.615 -0.045 13.523 1 98.44 190 ARG A C 1
ATOM 1508 O O . ARG A 1 190 ? 2.764 1.165 13.703 1 98.44 190 ARG A O 1
ATOM 1515 N N . PRO A 1 191 ? 2.008 -0.762 14.453 1 98.62 191 PRO A N 1
ATOM 1516 C CA . PRO A 1 191 ? 1.459 -0.122 15.656 1 98.62 191 PRO A CA 1
ATOM 1517 C C . PRO A 1 191 ? 2.521 0.604 16.469 1 98.62 191 PRO A C 1
ATOM 1519 O O . PRO A 1 191 ? 2.27 1.697 16.984 1 98.62 191 PRO A O 1
ATOM 1522 N N . SER A 1 192 ? 3.688 0.024 16.562 1 98.75 192 SER A N 1
ATOM 1523 C CA . SER A 1 192 ? 4.762 0.654 17.312 1 98.75 192 SER A CA 1
ATOM 1524 C C . SER A 1 192 ? 5.211 1.956 16.656 1 98.75 192 SER A C 1
ATOM 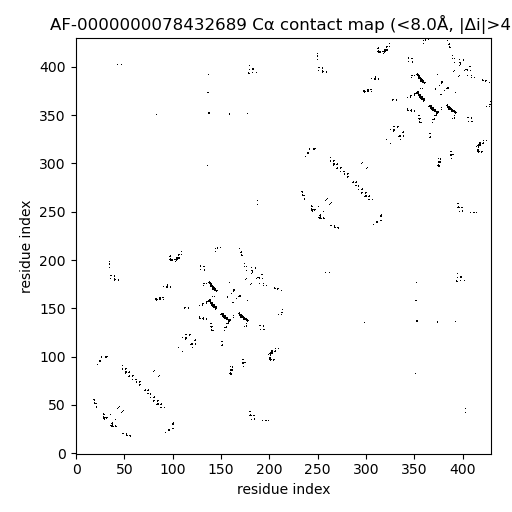1526 O O . SER A 1 192 ? 5.496 2.938 17.344 1 98.75 192 SER A O 1
ATOM 1528 N N . TYR A 1 193 ? 5.293 1.962 15.391 1 98.81 193 TYR A N 1
ATOM 1529 C CA . TYR A 1 193 ? 5.648 3.162 14.648 1 98.81 193 TYR A CA 1
ATOM 1530 C C . TYR A 1 193 ? 4.621 4.266 14.867 1 98.81 193 TYR A C 1
ATOM 1532 O O . TYR A 1 193 ? 4.98 5.398 15.203 1 98.81 193 TYR A O 1
ATOM 1540 N N . VAL A 1 194 ? 3.361 3.943 14.703 1 98.81 194 VAL A N 1
ATOM 1541 C CA . VAL A 1 194 ? 2.305 4.945 14.828 1 98.81 194 VAL A CA 1
ATOM 1542 C C . VAL A 1 194 ? 2.297 5.52 16.234 1 98.81 194 VAL A C 1
ATOM 1544 O O . VAL A 1 194 ? 2.145 6.73 16.422 1 98.81 194 VAL A O 1
ATOM 1547 N N . GLU A 1 195 ? 2.504 4.664 17.172 1 98.62 195 GLU A N 1
ATOM 1548 C CA . GLU A 1 195 ? 2.586 5.129 18.562 1 98.62 195 GLU A CA 1
ATOM 1549 C C . GLU A 1 195 ? 3.762 6.082 18.75 1 98.62 195 GLU A C 1
ATOM 1551 O O . GLU A 1 195 ? 3.639 7.094 19.438 1 98.62 195 GLU A O 1
ATOM 1556 N N . ALA A 1 196 ? 4.812 5.789 18.156 1 98.69 196 ALA A N 1
ATOM 1557 C CA . ALA A 1 196 ? 6.031 6.578 18.328 1 98.69 196 ALA A CA 1
ATOM 1558 C C . ALA A 1 196 ? 5.906 7.938 17.656 1 98.69 196 ALA A C 1
ATOM 1560 O O . ALA A 1 196 ? 6.52 8.914 18.078 1 98.69 196 ALA A O 1
ATOM 1561 N N . VAL A 1 197 ? 5.121 8.008 16.609 1 98.69 197 VAL A N 1
ATOM 1562 C CA . VAL A 1 197 ? 4.98 9.234 15.828 1 98.69 197 VAL A CA 1
ATOM 1563 C C . VAL A 1 197 ? 4.438 10.352 16.719 1 98.69 197 VAL A C 1
ATOM 1565 O O . VAL A 1 197 ? 4.781 11.523 16.531 1 98.69 197 VAL A O 1
ATOM 1568 N N . TRP A 1 198 ? 3.66 10.023 17.688 1 98.56 198 TRP A N 1
ATOM 1569 C CA . TRP A 1 198 ? 3.072 11.016 18.578 1 98.56 198 TRP A CA 1
ATOM 1570 C C . TRP A 1 198 ? 4.156 11.781 19.328 1 98.56 198 TRP A C 1
ATOM 1572 O O . TRP A 1 198 ? 3.959 12.945 19.703 1 98.56 198 TRP A O 1
ATOM 1582 N N . ASP A 1 199 ? 5.305 11.188 19.469 1 98.31 199 ASP A N 1
ATOM 1583 C CA . ASP A 1 199 ? 6.395 11.805 20.219 1 98.31 199 ASP A CA 1
ATOM 1584 C C . ASP A 1 199 ? 7.105 12.867 19.391 1 98.31 199 ASP A C 1
ATOM 1586 O O . ASP A 1 199 ? 7.879 13.664 19.922 1 98.31 199 ASP A O 1
ATOM 1590 N N . ILE A 1 200 ? 6.82 12.852 18.109 1 98.69 200 ILE A N 1
ATOM 1591 C CA . ILE A 1 200 ? 7.496 13.82 17.266 1 98.69 200 ILE A CA 1
ATOM 1592 C C . ILE A 1 200 ? 6.465 14.648 16.5 1 98.69 200 ILE A C 1
ATOM 1594 O O . ILE A 1 200 ? 6.801 15.328 15.531 1 98.69 200 ILE A O 1
ATOM 1598 N N . ALA A 1 201 ? 5.227 14.609 16.844 1 98.81 201 ALA A N 1
ATOM 1599 C CA . ALA A 1 201 ? 4.203 15.453 16.234 1 98.81 201 ALA A CA 1
ATOM 1600 C C . ALA A 1 201 ? 4.488 16.938 16.484 1 98.81 201 ALA A C 1
ATOM 1602 O O . ALA A 1 201 ? 4.77 17.328 17.625 1 98.81 201 ALA A O 1
ATOM 1603 N N . ASN A 1 202 ? 4.445 17.672 15.445 1 98.88 202 ASN A N 1
ATOM 1604 C CA . ASN A 1 202 ? 4.645 19.109 15.531 1 98.88 202 ASN A CA 1
ATOM 1605 C C . ASN A 1 202 ? 3.332 19.844 15.797 1 98.88 202 ASN A C 1
ATOM 1607 O O . ASN A 1 202 ? 2.727 20.406 14.883 1 98.88 202 ASN A O 1
ATOM 1611 N N . TRP A 1 203 ? 3.029 19.984 17.016 1 98.81 203 TRP A N 1
ATOM 1612 C CA . TRP A 1 203 ? 1.747 20.547 17.422 1 98.81 203 TRP A CA 1
ATOM 1613 C C . TRP A 1 203 ? 1.703 22.047 17.125 1 98.81 203 TRP A C 1
ATOM 1615 O O . TRP A 1 203 ? 0.625 22.641 17.062 1 98.81 203 TRP A O 1
ATOM 1625 N N . ASN A 1 204 ? 2.898 22.672 17 1 98.81 204 ASN A N 1
ATOM 1626 C CA . ASN A 1 204 ? 2.9 24.062 16.547 1 98.81 204 ASN A CA 1
ATOM 1627 C C . ASN A 1 204 ? 2.346 24.188 15.133 1 98.81 204 ASN A C 1
ATOM 1629 O O . ASN A 1 204 ? 1.489 25.031 14.875 1 98.81 204 ASN A O 1
ATOM 1633 N N . ASP A 1 205 ? 2.814 23.344 14.289 1 98.88 205 ASP A N 1
ATOM 1634 C CA . ASP A 1 205 ? 2.33 23.359 12.914 1 98.88 205 ASP A CA 1
ATOM 1635 C C . ASP A 1 205 ? 0.853 22.969 12.844 1 98.88 205 ASP A C 1
ATOM 1637 O O . ASP A 1 205 ? 0.07 23.625 12.148 1 98.88 205 ASP A O 1
ATOM 1641 N N . ILE A 1 206 ? 0.462 21.938 13.547 1 98.88 206 ILE A N 1
ATOM 1642 C CA . ILE A 1 206 ? -0.908 21.438 13.555 1 98.88 206 ILE A CA 1
ATOM 1643 C C . ILE A 1 206 ? -1.852 22.516 14.078 1 98.88 206 ILE A C 1
ATOM 1645 O O . ILE A 1 206 ? -2.926 22.734 13.516 1 98.88 206 ILE A O 1
ATOM 1649 N N . SER A 1 207 ? -1.404 23.219 15.102 1 98.88 207 SER A N 1
ATOM 1650 C CA . SER A 1 207 ? -2.193 24.297 15.68 1 98.88 207 SER A CA 1
ATOM 1651 C C . SER A 1 207 ? -2.342 25.453 14.695 1 98.88 207 SER A C 1
ATOM 1653 O O . SER A 1 207 ? -3.408 26.078 14.609 1 98.88 207 SER A O 1
ATOM 1655 N N . LYS A 1 208 ? -1.264 25.766 14.023 1 98.81 208 LYS A N 1
ATOM 1656 C CA . LYS A 1 208 ? -1.322 26.828 13.031 1 98.81 208 LYS A CA 1
ATOM 1657 C C . LYS A 1 208 ? -2.297 26.484 11.914 1 98.81 208 LYS A C 1
ATOM 1659 O O . LYS A 1 208 ? -3.08 27.328 11.477 1 98.81 208 LYS A O 1
ATOM 1664 N N . ARG A 1 209 ? -2.225 25.25 11.445 1 98.81 209 ARG A N 1
ATOM 1665 C CA . ARG A 1 209 ? -3.15 24.797 10.406 1 98.81 209 ARG A CA 1
ATOM 1666 C C . ARG A 1 209 ? -4.598 24.891 10.883 1 98.81 209 ARG A C 1
ATOM 1668 O O . ARG A 1 209 ? -5.484 25.266 10.117 1 98.81 209 ARG A O 1
ATOM 1675 N N . PHE A 1 210 ? -4.809 24.516 12.117 1 98.69 210 PHE A N 1
ATOM 1676 C CA . PHE A 1 210 ? -6.141 24.594 12.703 1 98.69 210 PHE A CA 1
ATOM 1677 C C . PHE A 1 210 ? -6.617 26.047 12.758 1 98.69 210 PHE A C 1
ATOM 1679 O O . PHE A 1 210 ? -7.746 26.344 12.367 1 98.69 210 PHE A O 1
ATOM 1686 N N . ALA A 1 211 ? -5.766 26.922 13.195 1 98.56 211 ALA A N 1
ATOM 1687 C CA . ALA A 1 211 ? -6.102 28.344 13.266 1 98.56 211 ALA A CA 1
ATOM 1688 C C . ALA A 1 211 ? -6.434 28.906 11.883 1 98.56 211 ALA A C 1
ATOM 1690 O O . ALA A 1 211 ? -7.398 29.656 11.727 1 98.56 211 ALA A O 1
ATOM 1691 N N . ASP A 1 212 ? -5.629 28.516 10.891 1 98.38 212 ASP A N 1
ATOM 1692 C CA . ASP A 1 212 ? -5.844 28.984 9.523 1 98.38 212 ASP A CA 1
ATOM 1693 C C . ASP A 1 212 ? -7.152 28.438 8.953 1 98.38 212 ASP A C 1
ATOM 1695 O O . ASP A 1 212 ? -7.832 29.109 8.188 1 98.38 212 ASP A O 1
ATOM 1699 N N . ALA A 1 213 ? -7.477 27.203 9.328 1 97.62 213 ALA A N 1
ATOM 1700 C CA . ALA A 1 213 ? -8.672 26.547 8.805 1 97.62 213 ALA A CA 1
ATOM 1701 C C . ALA A 1 213 ? -9.938 27.203 9.352 1 97.62 213 ALA A C 1
ATOM 1703 O O . ALA A 1 213 ? -11 27.141 8.719 1 97.62 213 ALA A O 1
ATOM 1704 N N . ARG A 1 214 ? -9.883 27.812 10.461 1 96.06 214 ARG A N 1
ATOM 1705 C CA . ARG A 1 214 ? -11.039 28.391 11.133 1 96.06 214 ARG A CA 1
ATOM 1706 C C . ARG A 1 214 ? -11.312 29.812 10.633 1 96.06 214 ARG A C 1
ATOM 1708 O O . ARG A 1 214 ? -12.344 30.406 10.961 1 96.06 214 ARG A O 1
ATOM 1715 N N . LYS A 1 215 ? -10.406 30.422 9.914 1 92 215 LYS A N 1
ATOM 1716 C CA . LYS A 1 215 ? -10.609 31.766 9.359 1 92 215 LYS A CA 1
ATOM 1717 C C . LYS A 1 215 ? -11.617 31.734 8.211 1 92 215 LYS A C 1
ATOM 1719 O O . LYS A 1 215 ? -11.75 30.719 7.523 1 92 215 LYS A O 1
ATOM 1724 N N . MET B 1 1 ? -51.188 -49.562 20.75 1 30.44 1 MET B N 1
ATOM 1725 C CA . MET B 1 1 ? -49.75 -49.625 20.422 1 30.44 1 MET B CA 1
ATOM 1726 C C . MET B 1 1 ? -49.281 -48.312 19.766 1 30.44 1 MET B C 1
ATOM 1728 O O . MET B 1 1 ? -49.531 -48.094 18.578 1 30.44 1 MET B O 1
ATOM 1732 N N . PHE B 1 2 ? -49.281 -47.125 20.484 1 36.59 2 PHE B N 1
ATOM 1733 C CA . PHE B 1 2 ? -48.906 -45.75 20.125 1 36.59 2 PHE B CA 1
ATOM 1734 C C . PHE B 1 2 ? -47.438 -45.656 19.734 1 36.59 2 PHE B C 1
ATOM 1736 O O . PHE B 1 2 ? -46.562 -46 20.547 1 36.59 2 PHE B O 1
ATOM 1743 N N . ALA B 1 3 ? -47.156 -45.719 18.438 1 32.66 3 ALA B N 1
ATOM 1744 C CA . ALA B 1 3 ? -45.844 -45.531 17.812 1 32.66 3 ALA B CA 1
ATOM 1745 C C . ALA B 1 3 ? -45.25 -44.188 18.172 1 32.66 3 ALA B C 1
ATOM 1747 O O . ALA B 1 3 ? -45.875 -43.156 17.906 1 32.66 3 ALA B O 1
ATOM 1748 N N . LEU B 1 4 ? -44.406 -44.031 19.203 1 37.34 4 LEU B N 1
ATOM 1749 C CA . LEU B 1 4 ? -43.594 -42.875 19.578 1 37.34 4 LEU B CA 1
ATOM 1750 C C . LEU B 1 4 ? -42.75 -42.406 18.406 1 37.34 4 LEU B C 1
ATOM 1752 O O . LEU B 1 4 ? -41.938 -43.188 17.875 1 37.34 4 LEU B O 1
ATOM 1756 N N . SER B 1 5 ? -43.25 -41.438 17.625 1 39.06 5 SER B N 1
ATOM 1757 C CA . SER B 1 5 ? -42.5 -40.75 16.578 1 39.06 5 SER B CA 1
ATOM 1758 C C . SER B 1 5 ? -41.25 -40.125 17.141 1 39.06 5 SER B C 1
ATOM 1760 O O . SER B 1 5 ? -41.281 -39.344 18.078 1 39.06 5 SER B O 1
ATOM 1762 N N . ARG B 1 6 ? -40.125 -40.875 17.094 1 40.81 6 ARG B N 1
ATOM 1763 C CA . ARG B 1 6 ? -38.781 -40.344 17.344 1 40.81 6 ARG B CA 1
ATOM 1764 C C . ARG B 1 6 ? -38.469 -39.156 16.438 1 40.81 6 ARG B C 1
ATOM 1766 O O . ARG B 1 6 ? -38.406 -39.312 15.211 1 40.81 6 ARG B O 1
ATOM 1773 N N . ASN B 1 7 ? -38.875 -37.969 16.828 1 36 7 ASN B N 1
ATOM 1774 C CA . ASN B 1 7 ? -38.406 -36.75 16.172 1 36 7 ASN B CA 1
ATOM 1775 C C . ASN B 1 7 ? -36.875 -36.656 16.281 1 36 7 ASN B C 1
ATOM 1777 O O . ASN B 1 7 ? -36.344 -36.469 17.375 1 36 7 ASN B O 1
ATOM 1781 N N . VAL B 1 8 ? -36.156 -37.406 15.484 1 38.06 8 VAL B N 1
ATOM 1782 C CA . VAL B 1 8 ? -34.719 -37.188 15.359 1 38.06 8 VAL B CA 1
ATOM 1783 C C . VAL B 1 8 ? -34.438 -35.719 14.953 1 38.06 8 VAL B C 1
ATOM 1785 O O . VAL B 1 8 ? -34.812 -35.312 13.859 1 38.06 8 VAL B O 1
ATOM 1788 N N . SER B 1 9 ? -34.5 -34.812 15.883 1 34.56 9 SER B N 1
ATOM 1789 C CA . SER B 1 9 ? -33.938 -33.5 15.609 1 34.56 9 SER B CA 1
ATOM 1790 C C . SER B 1 9 ? -32.5 -33.594 15.07 1 34.56 9 SER B C 1
ATOM 1792 O O . SER B 1 9 ? -31.609 -34.094 15.758 1 34.56 9 SER B O 1
ATOM 1794 N N . ASN B 1 10 ? -32.406 -34 13.852 1 29.53 10 ASN B N 1
ATOM 1795 C CA . ASN B 1 10 ? -31.094 -33.844 13.234 1 29.53 10 ASN B CA 1
ATOM 1796 C C . ASN B 1 10 ? -30.562 -32.406 13.453 1 29.53 10 ASN B C 1
ATOM 1798 O O . ASN B 1 10 ? -31.078 -31.453 12.898 1 29.53 10 ASN B O 1
ATOM 1802 N N . VAL B 1 11 ? -30.078 -32.094 14.617 1 35.72 11 VAL B N 1
ATOM 1803 C CA . VAL B 1 11 ? -29.266 -30.891 14.734 1 35.72 11 VAL B CA 1
ATOM 1804 C C . VAL B 1 11 ? -28.188 -30.875 13.648 1 35.72 11 VAL B C 1
ATOM 1806 O O . VAL B 1 11 ? -27.359 -31.797 13.57 1 35.72 11 VAL B O 1
ATOM 1809 N N . ALA B 1 12 ? -28.5 -30.297 12.641 1 37.38 12 ALA B N 1
ATOM 1810 C CA . ALA B 1 12 ? -27.484 -30.047 11.617 1 37.38 12 ALA B CA 1
ATOM 1811 C C . ALA B 1 12 ? -26.156 -29.656 12.25 1 37.38 12 ALA B C 1
ATOM 1813 O O . ALA B 1 12 ? -26.062 -28.656 12.953 1 37.38 12 ALA B O 1
ATOM 1814 N N . LYS B 1 13 ? -25.375 -30.562 12.625 1 35.47 13 LYS B N 1
ATOM 1815 C CA . LYS B 1 13 ? -24 -30.188 12.898 1 35.47 13 LYS B CA 1
ATOM 1816 C C . LYS B 1 13 ? -23.422 -29.312 11.781 1 35.47 13 LYS B C 1
ATOM 1818 O O . LYS B 1 13 ? -23.297 -29.75 10.641 1 35.47 13 LYS B O 1
ATOM 1823 N N . THR B 1 14 ? -23.812 -28.141 11.766 1 38.81 14 THR B N 1
ATOM 1824 C CA . THR B 1 14 ? -23.094 -27.234 10.875 1 38.81 14 THR B CA 1
ATOM 1825 C C . THR B 1 14 ? -21.609 -27.531 10.867 1 38.81 14 THR B C 1
ATOM 1827 O O . THR B 1 14 ? -20.953 -27.5 11.914 1 38.81 14 THR B O 1
ATOM 1830 N N . ALA B 1 15 ? -21.062 -28.422 10.148 1 37 15 ALA B N 1
ATOM 1831 C CA . ALA B 1 15 ? -19.656 -28.672 9.883 1 37 15 ALA B CA 1
ATOM 1832 C C . ALA B 1 15 ? -18.844 -27.391 9.992 1 37 15 ALA B C 1
ATOM 1834 O O . ALA B 1 15 ? -19.047 -26.438 9.227 1 37 15 ALA B O 1
ATOM 1835 N N . VAL B 1 16 ? -18.422 -26.859 11.109 1 42.56 16 VAL B N 1
ATOM 1836 C CA . VAL B 1 16 ? -17.453 -25.797 11.359 1 42.56 16 VAL B CA 1
ATOM 1837 C C . VAL B 1 16 ? -16.328 -25.875 10.336 1 42.56 16 VAL B C 1
ATOM 1839 O O . VAL B 1 16 ? -15.578 -26.859 10.297 1 42.56 16 VAL B O 1
ATOM 1842 N N . ARG B 1 17 ? -16.422 -25.438 9.164 1 53.81 17 ARG B N 1
ATOM 1843 C CA . ARG B 1 17 ? -15.352 -25.281 8.18 1 53.81 17 ARG B CA 1
ATOM 1844 C C . ARG B 1 17 ? -14.008 -25.016 8.859 1 53.81 17 ARG B C 1
ATOM 1846 O O . ARG B 1 17 ? -13.945 -24.281 9.852 1 53.81 17 ARG B O 1
ATOM 1853 N N . GLY B 1 18 ? -12.953 -25.844 8.828 1 72.06 18 GLY B N 1
ATOM 1854 C CA . GLY B 1 18 ? -11.664 -25.938 9.477 1 72.06 18 GLY B CA 1
ATOM 1855 C C . GLY B 1 18 ? -10.867 -24.641 9.438 1 72.06 18 GLY B C 1
ATOM 1856 O O . GLY B 1 18 ? -11.07 -23.812 8.539 1 72.06 18 GLY B O 1
ATOM 1857 N N . LYS B 1 19 ? -10.219 -24.156 10.578 1 91.88 19 LYS B N 1
ATOM 1858 C CA . LYS B 1 19 ? -9.344 -23 10.789 1 91.88 19 LYS B CA 1
ATOM 1859 C C . LYS B 1 19 ? -8.266 -22.938 9.719 1 91.88 19 LYS B C 1
ATOM 1861 O O . LYS B 1 19 ? -7.691 -23.953 9.336 1 91.88 19 LYS B O 1
ATOM 1866 N N . GLN B 1 20 ? -8.203 -21.734 9.102 1 97.25 20 GLN B N 1
ATOM 1867 C CA . GLN B 1 20 ? -7.113 -21.5 8.164 1 97.25 20 GLN B CA 1
ATOM 1868 C C . GLN B 1 20 ? -5.754 -21.594 8.852 1 97.25 20 GLN B C 1
ATOM 1870 O O . GLN B 1 20 ? -5.613 -21.203 10.008 1 97.25 20 GLN B O 1
ATOM 1875 N N . THR B 1 21 ? -4.805 -22.172 8.102 1 98.38 21 THR B N 1
ATOM 1876 C CA . THR B 1 21 ? -3.465 -22.312 8.656 1 98.38 21 THR B CA 1
ATOM 1877 C C . THR B 1 21 ? -2.418 -21.734 7.707 1 98.38 21 THR B C 1
ATOM 1879 O O . THR B 1 21 ? -2.637 -21.688 6.496 1 98.38 21 THR B O 1
ATOM 1882 N N . LEU B 1 22 ? -1.354 -21.266 8.297 1 98.44 22 LEU B N 1
ATOM 1883 C CA . LEU B 1 22 ? -0.216 -20.797 7.512 1 98.44 22 LEU B CA 1
ATOM 1884 C C . LEU B 1 22 ? 0.43 -21.969 6.766 1 98.44 22 LEU B C 1
ATOM 1886 O O . LEU B 1 22 ? 0.895 -22.922 7.387 1 98.44 22 LEU B O 1
ATOM 1890 N N . PRO B 1 23 ? 0.47 -21.969 5.484 1 98.19 23 PRO B N 1
ATOM 1891 C CA . PRO B 1 23 ? 1.13 -23.078 4.781 1 98.19 23 PRO B CA 1
ATOM 1892 C C . PRO B 1 23 ? 2.643 -23.078 4.992 1 98.19 23 PRO B C 1
ATOM 1894 O O . PRO B 1 23 ? 3.26 -22.031 5.113 1 98.19 23 PRO B O 1
ATOM 1897 N N . SER B 1 24 ? 3.186 -24.25 4.992 1 97.69 24 SER B N 1
ATOM 1898 C CA . SER B 1 24 ? 4.641 -24.359 5.02 1 97.69 24 SER B CA 1
ATOM 1899 C C . SER B 1 24 ? 5.25 -23.938 3.686 1 97.69 24 SER B C 1
ATOM 1901 O O . SER B 1 24 ? 4.609 -24.047 2.641 1 97.69 24 SER B O 1
ATOM 1903 N N . LEU B 1 25 ? 6.438 -23.469 3.768 1 97.44 25 LEU B N 1
ATOM 1904 C CA . LEU B 1 25 ? 7.156 -23.156 2.539 1 97.44 25 LEU B CA 1
ATOM 1905 C C . LEU B 1 25 ? 7.762 -24.422 1.93 1 97.44 25 LEU B C 1
ATOM 1907 O O . LEU B 1 25 ? 8.227 -25.297 2.654 1 97.44 25 LEU B O 1
ATOM 1911 N N . PRO B 1 26 ? 7.816 -24.484 0.672 1 96.69 26 PRO B N 1
ATOM 1912 C CA . PRO B 1 26 ? 8.438 -25.641 0.021 1 96.69 26 PRO B CA 1
ATOM 1913 C C . PRO B 1 26 ? 9.961 -25.531 -0.031 1 96.69 26 PRO B C 1
ATOM 1915 O O . PRO B 1 26 ? 10.617 -26.406 -0.622 1 96.69 26 PRO B O 1
ATOM 1918 N N . TYR B 1 27 ? 10.625 -24.5 0.524 1 98.06 27 TYR B N 1
ATOM 1919 C CA . TYR B 1 27 ? 12.062 -24.25 0.579 1 98.06 27 TYR B CA 1
ATOM 1920 C C . TYR B 1 27 ? 12.43 -23.453 1.83 1 98.06 27 TYR B C 1
ATOM 1922 O O . TYR B 1 27 ? 11.555 -22.891 2.496 1 98.06 27 TYR B O 1
ATOM 1930 N N . ASP B 1 28 ? 13.734 -23.438 2.068 1 98 28 ASP B N 1
ATOM 1931 C CA . ASP B 1 28 ? 14.211 -22.719 3.246 1 98 28 ASP B CA 1
ATOM 1932 C C . ASP B 1 28 ? 14.086 -21.219 3.062 1 98 28 ASP B C 1
ATOM 1934 O O . ASP B 1 28 ? 14.047 -20.719 1.933 1 98 28 ASP B O 1
ATOM 1938 N N . TYR B 1 29 ? 14.117 -20.547 4.145 1 98.38 29 TYR B N 1
ATOM 1939 C CA . TYR B 1 29 ? 13.969 -19.094 4.105 1 98.38 29 TYR B CA 1
ATOM 1940 C C . TYR B 1 29 ? 15.125 -18.453 3.354 1 98.38 29 TYR B C 1
ATOM 1942 O O . TYR B 1 29 ? 14.984 -17.359 2.803 1 98.38 29 TYR B O 1
ATOM 1950 N N . ALA B 1 30 ? 16.219 -19.094 3.271 1 98.56 30 ALA B N 1
ATOM 1951 C CA . ALA B 1 30 ? 17.375 -18.5 2.605 1 98.56 30 ALA B CA 1
ATOM 1952 C C . ALA B 1 30 ? 17.5 -19 1.172 1 98.56 30 ALA B C 1
ATOM 1954 O O . ALA B 1 30 ? 18.438 -18.641 0.459 1 98.56 30 ALA B O 1
ATOM 1955 N N . ALA B 1 31 ? 16.625 -19.812 0.782 1 98.69 31 ALA B N 1
ATOM 1956 C CA . ALA B 1 31 ? 16.766 -20.562 -0.464 1 98.69 31 ALA B CA 1
ATOM 1957 C C . ALA B 1 31 ? 16.734 -19.625 -1.67 1 98.69 31 ALA B C 1
ATOM 1959 O O . ALA B 1 31 ? 17.328 -19.938 -2.707 1 98.69 31 ALA B O 1
ATOM 1960 N N . LEU B 1 32 ? 16.109 -18.469 -1.554 1 98.75 32 LEU B N 1
ATOM 1961 C CA . LEU B 1 32 ? 15.922 -17.609 -2.713 1 98.75 32 LEU B CA 1
ATOM 1962 C C . LEU B 1 32 ? 17.016 -16.547 -2.785 1 98.75 32 LEU B C 1
ATOM 1964 O O . LEU B 1 32 ? 16.969 -15.656 -3.645 1 98.75 32 LEU B O 1
ATOM 1968 N N . GLU B 1 33 ? 17.938 -16.625 -1.849 1 98.56 33 GLU B N 1
ATOM 1969 C CA . GLU B 1 33 ? 19.078 -15.719 -1.92 1 98.56 33 GLU B CA 1
ATOM 1970 C C . GLU B 1 33 ? 19.906 -15.961 -3.178 1 98.56 33 GLU B C 1
ATOM 1972 O O . GLU B 1 33 ? 20.031 -17.109 -3.631 1 98.56 33 GLU B O 1
ATOM 1977 N N . PRO B 1 34 ? 20.406 -14.906 -3.736 1 98.38 34 PRO B N 1
ATOM 1978 C CA . PRO B 1 34 ? 20.453 -13.516 -3.26 1 98.38 34 PRO B CA 1
ATOM 1979 C C . PRO B 1 34 ? 19.281 -12.68 -3.771 1 98.38 34 PRO B C 1
ATOM 1981 O O . PRO B 1 34 ? 19.266 -11.461 -3.572 1 98.38 34 PRO B O 1
ATOM 1984 N N . ILE B 1 35 ? 18.344 -13.266 -4.43 1 98.69 35 ILE B N 1
ATOM 1985 C CA . ILE B 1 35 ? 17.266 -12.5 -5.051 1 98.69 35 ILE B CA 1
ATOM 1986 C C . ILE B 1 35 ? 16.344 -11.93 -3.969 1 98.69 35 ILE B C 1
ATOM 1988 O O . ILE B 1 35 ? 15.922 -10.773 -4.051 1 98.69 35 ILE B O 1
ATOM 1992 N N . VAL B 1 36 ? 15.984 -12.711 -3.02 1 98.69 36 VAL B N 1
ATOM 1993 C CA . VAL B 1 36 ? 15.25 -12.281 -1.836 1 98.69 36 VAL B CA 1
ATOM 1994 C C . VAL B 1 36 ? 15.945 -12.797 -0.578 1 98.69 36 VAL B C 1
ATOM 1996 O O . VAL B 1 36 ? 16.156 -14 -0.435 1 98.69 36 VAL B O 1
ATOM 1999 N N . CYS B 1 37 ? 16.25 -11.93 0.302 1 98.62 37 CYS B N 1
ATOM 2000 C CA . CYS B 1 37 ? 17.062 -12.32 1.446 1 98.62 37 CYS B CA 1
ATOM 2001 C C . CYS B 1 37 ? 16.234 -13.062 2.482 1 98.62 37 CYS B C 1
ATOM 2003 O O . CYS B 1 37 ? 15 -12.945 2.498 1 98.62 37 CYS B O 1
ATOM 2005 N N . ARG B 1 38 ? 16.859 -13.742 3.35 1 98.69 38 ARG B N 1
ATOM 2006 C CA . ARG B 1 38 ? 16.25 -14.57 4.387 1 98.69 38 ARG B CA 1
ATOM 2007 C C . ARG B 1 38 ? 15.312 -13.742 5.27 1 98.69 38 ARG B C 1
ATOM 2009 O O . ARG B 1 38 ? 14.219 -14.195 5.605 1 98.69 38 ARG B O 1
ATOM 2016 N N . GLU B 1 39 ? 15.75 -12.578 5.648 1 98.62 39 GLU B N 1
ATOM 2017 C CA . GLU B 1 39 ? 14.969 -11.75 6.559 1 98.62 39 GLU B CA 1
ATOM 2018 C C . GLU B 1 39 ? 13.602 -11.406 5.961 1 98.62 39 GLU B C 1
ATOM 2020 O O . GLU B 1 39 ? 12.586 -11.477 6.648 1 98.62 39 GLU B O 1
ATOM 2025 N N . ILE B 1 40 ? 13.578 -11.039 4.691 1 98.75 40 ILE B N 1
ATOM 2026 C CA . ILE B 1 40 ? 12.328 -10.727 4.008 1 98.75 40 ILE B CA 1
ATOM 2027 C C . ILE B 1 40 ? 11.422 -11.953 4 1 98.75 40 ILE B C 1
ATOM 2029 O O . ILE B 1 40 ? 10.242 -11.859 4.348 1 98.75 40 ILE B O 1
ATOM 2033 N N . MET B 1 41 ? 11.969 -13.102 3.672 1 98.69 41 MET B N 1
ATOM 2034 C CA . MET B 1 41 ? 11.164 -14.32 3.576 1 98.69 41 MET B CA 1
ATOM 2035 C C . MET B 1 41 ? 10.562 -14.68 4.93 1 98.69 41 MET B C 1
ATOM 2037 O O . MET B 1 41 ? 9.383 -15.031 5.023 1 98.69 41 MET B O 1
ATOM 2041 N N . GLU B 1 42 ? 11.359 -14.586 5.91 1 98.56 42 GLU B N 1
ATOM 2042 C CA . GLU B 1 42 ? 10.906 -14.938 7.25 1 98.56 42 GLU B CA 1
ATOM 2043 C C . GLU B 1 42 ? 9.789 -14.008 7.715 1 98.56 42 GLU B C 1
ATOM 2045 O O . GLU B 1 42 ? 8.734 -14.469 8.164 1 98.56 42 GLU B O 1
ATOM 2050 N N . LEU B 1 43 ? 9.984 -12.719 7.652 1 98.69 43 LEU B N 1
ATOM 2051 C CA . LEU B 1 43 ? 8.992 -11.75 8.094 1 98.69 43 LEU B CA 1
ATOM 2052 C C . LEU B 1 43 ? 7.727 -11.844 7.238 1 98.69 43 LEU B C 1
ATOM 2054 O O . LEU B 1 43 ? 6.613 -11.836 7.77 1 98.69 43 LEU B O 1
ATOM 2058 N N . HIS B 1 44 ? 7.938 -11.938 5.938 1 98.75 44 HIS B N 1
ATOM 2059 C CA . HIS B 1 44 ? 6.844 -12.016 4.977 1 98.75 44 HIS B CA 1
ATOM 2060 C C . HIS B 1 44 ? 5.945 -13.211 5.262 1 98.75 44 HIS B C 1
ATOM 2062 O O . HIS B 1 44 ? 4.715 -13.086 5.25 1 98.75 44 HIS B O 1
ATOM 2068 N N . HIS B 1 45 ? 6.543 -14.336 5.59 1 98.75 45 HIS B N 1
ATOM 2069 C CA . HIS B 1 45 ? 5.828 -15.586 5.828 1 98.75 45 HIS B CA 1
ATOM 2070 C C . HIS B 1 45 ? 5.293 -15.648 7.258 1 98.75 45 HIS B C 1
ATOM 2072 O O . HIS B 1 45 ? 4.082 -15.742 7.465 1 98.75 45 HIS B O 1
ATOM 2078 N N . THR B 1 46 ? 6.102 -15.43 8.234 1 98.62 46 THR B N 1
ATOM 2079 C CA . THR B 1 46 ? 5.746 -15.734 9.617 1 98.62 46 THR B CA 1
ATOM 2080 C C . THR B 1 46 ? 5.023 -14.562 10.266 1 98.62 46 THR B C 1
ATOM 2082 O O . THR B 1 46 ? 4.387 -14.719 11.312 1 98.62 46 THR B O 1
ATOM 2085 N N . LYS B 1 47 ? 5.133 -13.383 9.711 1 98.56 47 LYS B N 1
ATOM 2086 C CA . LYS B 1 47 ? 4.457 -12.227 10.289 1 98.56 47 LYS B CA 1
ATOM 2087 C C . LYS B 1 47 ? 3.309 -11.758 9.398 1 98.56 47 LYS B C 1
ATOM 2089 O O . LYS B 1 47 ? 2.141 -11.844 9.781 1 98.56 47 LYS B O 1
ATOM 2094 N N . HIS B 1 48 ? 3.557 -11.367 8.195 1 98.62 48 HIS B N 1
ATOM 2095 C CA . HIS B 1 48 ? 2.518 -10.797 7.348 1 98.62 48 HIS B CA 1
ATOM 2096 C C . HIS B 1 48 ? 1.489 -11.844 6.945 1 98.62 48 HIS B C 1
ATOM 2098 O O . HIS B 1 48 ? 0.293 -11.68 7.191 1 98.62 48 HIS B O 1
ATOM 2104 N N . HIS B 1 49 ? 1.932 -12.969 6.32 1 98.81 49 HIS B N 1
ATOM 2105 C CA . HIS B 1 49 ? 0.97 -14 5.945 1 98.81 49 HIS B CA 1
ATOM 2106 C C . HIS B 1 49 ? 0.255 -14.555 7.172 1 98.81 49 HIS B C 1
ATOM 2108 O O . HIS B 1 49 ? -0.961 -14.758 7.148 1 98.81 49 HIS B O 1
ATOM 2114 N N . GLN B 1 50 ? 1.012 -14.781 8.25 1 98.75 50 GLN B N 1
ATOM 2115 C CA . GLN B 1 50 ? 0.397 -15.258 9.484 1 98.75 50 GLN B CA 1
ATOM 2116 C C . GLN B 1 50 ? -0.706 -14.312 9.945 1 98.75 50 GLN B C 1
ATOM 2118 O O . GLN B 1 50 ? -1.753 -14.758 10.422 1 98.75 50 GLN B O 1
ATOM 2123 N N . THR B 1 51 ? -0.436 -13.016 9.82 1 98.5 51 THR B N 1
ATOM 2124 C CA . THR B 1 51 ? -1.429 -12.039 10.234 1 98.5 51 THR B CA 1
ATOM 2125 C C . THR B 1 51 ? -2.695 -12.156 9.398 1 98.5 51 THR B C 1
ATOM 2127 O O . THR B 1 51 ? -3.807 -12.062 9.922 1 98.5 51 THR B O 1
ATOM 2130 N N . TYR B 1 52 ? -2.562 -12.375 8.078 1 98.62 52 TYR B N 1
ATOM 2131 C CA . TYR B 1 52 ? -3.738 -12.57 7.238 1 98.62 52 TYR B CA 1
ATOM 2132 C C . TYR B 1 52 ? -4.535 -13.789 7.691 1 98.62 52 TYR B C 1
ATOM 2134 O O . TYR B 1 52 ? -5.766 -13.75 7.746 1 98.62 52 TYR B O 1
ATOM 2142 N N . VAL B 1 53 ? -3.814 -14.859 8.008 1 98.81 53 VAL B N 1
ATOM 2143 C CA . VAL B 1 53 ? -4.449 -16.094 8.438 1 98.81 53 VAL B CA 1
ATOM 2144 C C . VAL B 1 53 ? -5.207 -15.867 9.742 1 98.81 53 VAL B C 1
ATOM 2146 O O . VAL B 1 53 ? -6.375 -16.234 9.867 1 98.81 53 VAL B O 1
ATOM 2149 N N . ASN B 1 54 ? -4.547 -15.234 10.727 1 98.62 54 ASN B N 1
ATOM 2150 C CA . ASN B 1 54 ? -5.18 -14.945 12.016 1 98.62 54 ASN B CA 1
ATOM 2151 C C . ASN B 1 54 ? -6.441 -14.109 11.844 1 98.62 54 ASN B C 1
ATOM 2153 O O . ASN B 1 54 ? -7.492 -14.438 12.391 1 98.62 54 ASN B O 1
ATOM 2157 N N . ASN B 1 55 ? -6.301 -13.086 11.078 1 98.38 55 ASN B N 1
ATOM 2158 C CA . ASN B 1 55 ? -7.422 -12.172 10.906 1 98.38 55 ASN B CA 1
ATOM 2159 C C . ASN B 1 55 ? -8.555 -12.812 10.109 1 98.38 55 ASN B C 1
ATOM 2161 O O . ASN B 1 55 ? -9.727 -12.531 10.352 1 98.38 55 ASN B O 1
ATOM 2165 N N . LEU B 1 56 ? -8.195 -13.617 9.156 1 98.5 56 LEU B N 1
ATOM 2166 C CA . LEU B 1 56 ? -9.211 -14.359 8.414 1 98.5 56 LEU B CA 1
ATOM 2167 C C . LEU B 1 56 ? -9.984 -15.289 9.344 1 98.5 56 LEU B C 1
ATOM 2169 O O . LEU B 1 56 ? -11.219 -15.328 9.297 1 98.5 56 LEU B O 1
ATOM 2173 N N . ASN B 1 57 ? -9.266 -16.031 10.156 1 98.69 57 ASN B N 1
ATOM 2174 C CA . ASN B 1 57 ? -9.914 -16.906 11.117 1 98.69 57 ASN B CA 1
ATOM 2175 C C . ASN B 1 57 ? -10.852 -16.141 12.047 1 98.69 57 ASN B C 1
ATOM 2177 O O . ASN B 1 57 ? -11.969 -16.594 12.305 1 98.69 57 ASN B O 1
ATOM 2181 N N . ALA B 1 58 ? -10.43 -15.016 12.539 1 98.19 58 ALA B N 1
ATOM 2182 C CA . ALA B 1 58 ? -11.266 -14.18 13.398 1 98.19 58 ALA B CA 1
ATOM 2183 C C . ALA B 1 58 ? -12.516 -13.719 12.656 1 98.19 58 ALA B C 1
ATOM 2185 O O . ALA B 1 58 ? -13.625 -13.766 13.211 1 98.19 58 ALA B O 1
ATOM 2186 N N . ALA B 1 59 ? -12.336 -13.32 11.461 1 98.06 59 ALA B N 1
ATOM 2187 C CA . ALA B 1 59 ? -13.469 -12.852 10.672 1 98.06 59 ALA B CA 1
ATOM 2188 C C . ALA B 1 59 ? -14.453 -13.984 10.391 1 98.06 59 ALA B C 1
ATOM 2190 O O . ALA B 1 59 ? -15.672 -13.781 10.43 1 98.06 59 ALA B O 1
ATOM 2191 N N . GLU B 1 60 ? -13.914 -15.133 10.078 1 98.06 60 GLU B N 1
ATOM 2192 C CA . GLU B 1 60 ? -14.758 -16.281 9.797 1 98.06 60 GLU B CA 1
ATOM 2193 C C . GLU B 1 60 ? -15.547 -16.703 11.039 1 98.06 60 GLU B C 1
ATOM 2195 O O . GLU B 1 60 ? -16.703 -17.125 10.93 1 98.06 60 GLU B O 1
ATOM 2200 N N . GLU B 1 61 ? -14.922 -16.609 12.148 1 98.12 61 GLU B N 1
ATOM 2201 C CA . GLU B 1 61 ? -15.625 -16.906 13.391 1 98.12 61 GLU B CA 1
ATOM 2202 C C . GLU B 1 61 ? -16.766 -15.922 13.609 1 98.12 61 GLU B C 1
ATOM 2204 O O . GLU B 1 61 ? -17.891 -16.328 13.953 1 98.12 61 GLU B O 1
ATOM 2209 N N . GLN B 1 62 ? -16.531 -14.688 13.406 1 98.19 62 GLN B N 1
ATOM 2210 C CA . GLN B 1 62 ? -17.562 -13.672 13.555 1 98.19 62 GLN B CA 1
ATOM 2211 C C . GLN B 1 62 ? -18.672 -13.875 12.516 1 98.19 62 GLN B C 1
ATOM 2213 O O . GLN B 1 62 ? -19.844 -13.641 12.805 1 98.19 62 GLN B O 1
ATOM 2218 N N . LEU B 1 63 ? -18.312 -14.289 11.391 1 97.94 63 LEU B N 1
ATOM 2219 C CA . LEU B 1 63 ? -19.297 -14.555 10.336 1 97.94 63 LEU B CA 1
ATOM 2220 C C . LEU B 1 63 ? -20.219 -15.695 10.734 1 97.94 63 LEU B C 1
ATOM 2222 O O . LEU B 1 63 ? -21.438 -15.594 10.562 1 97.94 63 LEU B O 1
ATOM 2226 N N . ALA B 1 64 ? -19.594 -16.734 11.234 1 97.44 64 ALA B N 1
ATOM 2227 C CA . ALA B 1 64 ? -20.406 -17.875 11.68 1 97.44 64 ALA B CA 1
ATOM 2228 C C . ALA B 1 64 ? -21.406 -17.453 12.75 1 97.44 64 ALA B C 1
ATOM 2230 O O . ALA B 1 64 ? -22.562 -17.844 12.711 1 97.44 64 ALA B O 1
ATOM 2231 N N . GLU B 1 65 ? -20.922 -16.656 13.641 1 97.75 65 GLU B N 1
ATOM 2232 C CA . GLU B 1 65 ? -21.797 -16.141 14.688 1 97.75 65 GLU B CA 1
ATOM 2233 C C . GLU B 1 65 ? -22.922 -15.273 14.102 1 97.75 65 GLU B C 1
ATOM 2235 O O . GLU B 1 65 ? -24.078 -15.398 14.492 1 97.75 65 GLU B O 1
ATOM 2240 N N . ALA B 1 66 ? -22.562 -14.414 13.234 1 98.12 66 ALA B N 1
ATOM 2241 C CA . ALA B 1 66 ? -23.547 -13.531 12.609 1 98.12 66 ALA B CA 1
ATOM 2242 C C . ALA B 1 66 ? -24.609 -14.32 11.844 1 98.12 66 ALA B C 1
ATOM 2244 O O . ALA B 1 66 ? -25.781 -13.992 11.875 1 98.12 66 ALA B O 1
ATOM 2245 N N . LYS B 1 67 ? -24.172 -15.344 11.18 1 97.5 67 LYS B N 1
ATOM 2246 C CA . LYS B 1 67 ? -25.078 -16.203 10.43 1 97.5 67 LYS B CA 1
ATOM 2247 C C . LYS B 1 67 ? -26.047 -16.938 11.367 1 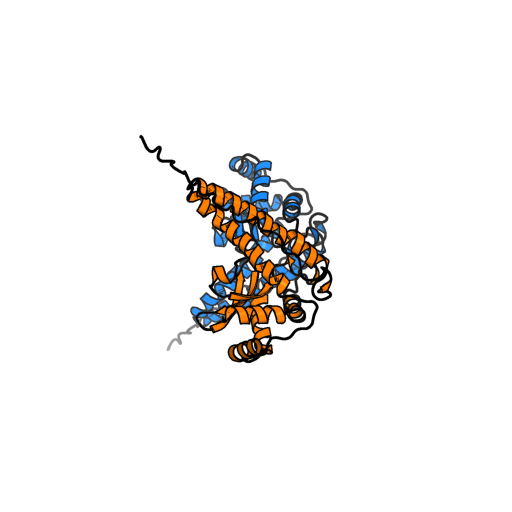97.5 67 LYS B C 1
ATOM 2249 O O . LYS B 1 67 ? -27.25 -17.016 11.086 1 97.5 67 LYS B O 1
ATOM 2254 N N . SER B 1 68 ? -25.469 -17.391 12.422 1 97.56 68 SER B N 1
ATOM 2255 C CA . SER B 1 68 ? -26.297 -18.109 13.383 1 97.56 68 SER B CA 1
ATOM 2256 C C . SER B 1 68 ? -27.375 -17.219 13.984 1 97.56 68 SER B C 1
ATOM 2258 O O . SER B 1 68 ? -28.453 -17.688 14.352 1 97.56 68 SER B O 1
ATOM 2260 N N . LYS B 1 69 ? -27.141 -15.961 13.945 1 97.88 69 LYS B N 1
ATOM 2261 C CA . LYS B 1 69 ? -28.078 -14.992 14.523 1 97.88 69 LYS B CA 1
ATOM 2262 C C . LYS B 1 69 ? -28.875 -14.297 13.43 1 97.88 69 LYS B C 1
ATOM 2264 O O . LYS B 1 69 ? -29.641 -13.375 13.719 1 97.88 69 LYS B O 1
ATOM 2269 N N . ASN B 1 70 ? -28.656 -14.695 12.25 1 97.88 70 ASN B N 1
ATOM 2270 C CA . ASN B 1 70 ? -29.281 -14.062 11.102 1 97.88 70 ASN B CA 1
ATOM 2271 C C . ASN B 1 70 ? -29.094 -12.547 11.117 1 97.88 70 ASN B C 1
ATOM 2273 O O . ASN B 1 70 ? -30.047 -11.797 10.867 1 97.88 70 ASN B O 1
ATOM 2277 N N . ASP B 1 71 ? -28.016 -12.062 11.539 1 97.88 71 ASP B N 1
ATOM 2278 C CA . ASP B 1 71 ? -27.641 -10.656 11.578 1 97.88 71 ASP B CA 1
ATOM 2279 C C . ASP B 1 71 ? -27.031 -10.211 10.25 1 97.88 71 ASP B C 1
ATOM 2281 O O . ASP B 1 71 ? -25.812 -10.148 10.102 1 97.88 71 ASP B O 1
ATOM 2285 N N . VAL B 1 72 ? -27.828 -9.789 9.359 1 97.88 72 VAL B N 1
ATOM 2286 C CA . VAL B 1 72 ? -27.438 -9.438 7.996 1 97.88 72 VAL B CA 1
ATOM 2287 C C . VAL B 1 72 ? -26.531 -8.219 8.016 1 97.88 72 VAL B C 1
ATOM 2289 O O . VAL B 1 72 ? -25.578 -8.125 7.234 1 97.88 72 VAL B O 1
ATOM 2292 N N . THR B 1 73 ? -26.844 -7.297 8.875 1 98.06 73 THR B N 1
ATOM 2293 C CA . THR B 1 73 ? -26.016 -6.098 9 1 98.06 73 THR B CA 1
ATOM 2294 C C . THR B 1 73 ? -24.578 -6.461 9.352 1 98.06 73 THR B C 1
ATOM 2296 O O . THR B 1 73 ? -23.641 -5.965 8.734 1 98.06 73 THR B O 1
ATOM 2299 N N . LYS B 1 74 ? -24.375 -7.32 10.266 1 97.88 74 LYS B N 1
ATOM 2300 C CA . LYS B 1 74 ? -23.047 -7.758 10.68 1 97.88 74 LYS B CA 1
ATOM 2301 C C . LYS B 1 74 ? -22.359 -8.547 9.57 1 97.88 74 LYS B C 1
ATOM 2303 O O . LYS B 1 74 ? -21.141 -8.422 9.359 1 97.88 74 LYS B O 1
ATOM 2308 N N . ILE B 1 75 ? -23.062 -9.383 8.906 1 97.69 75 ILE B N 1
ATOM 2309 C CA . ILE B 1 75 ? -22.531 -10.156 7.789 1 97.69 75 ILE B CA 1
ATOM 2310 C C . ILE B 1 75 ? -21.938 -9.211 6.746 1 97.69 75 ILE B C 1
ATOM 2312 O O . ILE B 1 75 ? -20.812 -9.406 6.289 1 97.69 75 ILE B O 1
ATOM 2316 N N . ILE B 1 76 ? -22.688 -8.133 6.461 1 98 76 ILE B N 1
ATOM 2317 C CA . ILE B 1 76 ? -22.25 -7.164 5.461 1 98 76 ILE B CA 1
ATOM 2318 C C . ILE B 1 76 ? -21.031 -6.41 5.973 1 98 76 ILE B C 1
ATOM 2320 O O . ILE B 1 76 ? -20.078 -6.176 5.223 1 98 76 ILE B O 1
ATOM 2324 N N . SER B 1 77 ? -20.969 -6.168 7.23 1 97.31 77 SER B N 1
ATOM 2325 C CA . SER B 1 77 ? -19.891 -5.371 7.809 1 97.31 77 SER B CA 1
ATOM 2326 C C . SER B 1 77 ? -18.578 -6.148 7.828 1 97.31 77 SER B C 1
ATOM 2328 O O . SER B 1 77 ? -17.5 -5.555 7.926 1 97.31 77 SER B O 1
ATOM 2330 N N . LEU B 1 78 ? -18.594 -7.488 7.668 1 98 78 LEU B N 1
ATOM 2331 C CA . LEU B 1 78 ? -17.406 -8.336 7.762 1 98 78 LEU B CA 1
ATOM 2332 C C . LEU B 1 78 ? -16.781 -8.531 6.391 1 98 78 LEU B C 1
ATOM 2334 O O . LEU B 1 78 ? -15.656 -9.039 6.289 1 98 78 LEU B O 1
ATOM 2338 N N . ALA B 1 79 ? -17.453 -8.086 5.375 1 97.19 79 ALA B N 1
ATOM 2339 C CA . ALA B 1 79 ? -17.031 -8.367 4.004 1 97.19 79 ALA B CA 1
ATOM 2340 C C . ALA B 1 79 ? -15.641 -7.812 3.723 1 97.19 79 ALA B C 1
ATOM 2342 O O . ALA B 1 79 ? -14.781 -8.508 3.18 1 97.19 79 ALA B O 1
ATOM 2343 N N . PRO B 1 80 ? -15.383 -6.57 4.172 1 96.62 80 PRO B N 1
ATOM 2344 C CA . PRO B 1 80 ? -14.047 -6.039 3.879 1 96.62 80 PRO B CA 1
ATOM 2345 C C . PRO B 1 80 ? -12.93 -6.844 4.547 1 96.62 80 PRO B C 1
ATOM 2347 O O . PRO B 1 80 ? -11.906 -7.125 3.92 1 96.62 80 PRO B O 1
ATOM 2350 N N . ALA B 1 81 ? -13.125 -7.223 5.73 1 97.25 81 ALA B N 1
ATOM 2351 C CA . ALA B 1 81 ? -12.109 -7.988 6.449 1 97.25 81 ALA B CA 1
ATOM 2352 C C . ALA B 1 81 ? -11.914 -9.367 5.82 1 97.25 81 ALA B C 1
ATOM 2354 O O . ALA B 1 81 ? -10.781 -9.852 5.719 1 97.25 81 ALA B O 1
ATOM 2355 N N . LEU B 1 82 ? -13.016 -10.016 5.406 1 98.06 82 LEU B N 1
ATOM 2356 C CA . LEU B 1 82 ? -12.945 -11.312 4.754 1 98.06 82 LEU B CA 1
ATOM 2357 C C . LEU B 1 82 ? -12.211 -11.211 3.42 1 98.06 82 LEU B C 1
ATOM 2359 O O . LEU B 1 82 ? -11.359 -12.047 3.107 1 98.06 82 LEU B O 1
ATOM 2363 N N . ARG B 1 83 ? -12.531 -10.172 2.717 1 97.75 83 ARG B N 1
ATOM 2364 C CA . ARG B 1 83 ? -11.914 -9.984 1.407 1 97.75 83 ARG B CA 1
ATOM 2365 C C . ARG B 1 83 ? -10.414 -9.727 1.539 1 97.75 83 ARG B C 1
ATOM 2367 O O . ARG B 1 83 ? -9.609 -10.344 0.844 1 97.75 83 ARG B O 1
ATOM 2374 N N . PHE B 1 84 ? -10.062 -8.859 2.398 1 98.31 84 PHE B N 1
ATOM 2375 C CA . PHE B 1 84 ? -8.664 -8.453 2.531 1 98.31 84 PHE B CA 1
ATOM 2376 C C . PHE B 1 84 ? -7.816 -9.602 3.059 1 98.31 84 PHE B C 1
ATOM 2378 O O . PHE B 1 84 ? -6.809 -9.969 2.449 1 98.31 84 PHE B O 1
ATOM 2385 N N . ASN B 1 85 ? -8.219 -10.195 4.141 1 98.62 85 ASN B N 1
ATOM 2386 C CA . ASN B 1 85 ? -7.406 -11.234 4.773 1 98.62 85 ASN B CA 1
ATOM 2387 C C . ASN B 1 85 ? -7.492 -12.555 4.023 1 98.62 85 ASN B C 1
ATOM 2389 O O . ASN B 1 85 ? -6.516 -13.305 3.957 1 98.62 85 ASN B O 1
ATOM 2393 N N . GLY B 1 86 ? -8.688 -12.844 3.535 1 98.62 86 GLY B N 1
ATOM 2394 C CA . GLY B 1 86 ? -8.805 -14 2.662 1 98.62 86 GLY B CA 1
ATOM 2395 C C . GLY B 1 86 ? -7.965 -13.883 1.401 1 98.62 86 GLY B C 1
ATOM 2396 O O . GLY B 1 86 ? -7.273 -14.828 1.018 1 98.62 86 GLY B O 1
ATOM 2397 N N . GLY B 1 87 ? -8.039 -12.734 0.778 1 98.75 87 GLY B N 1
ATOM 2398 C CA . GLY B 1 87 ? -7.195 -12.477 -0.376 1 98.75 87 GLY B CA 1
ATOM 2399 C C . GLY B 1 87 ? -5.715 -12.578 -0.064 1 98.75 87 GLY B C 1
ATOM 2400 O O . GLY B 1 87 ? -4.949 -13.164 -0.834 1 98.75 87 GLY B O 1
ATOM 2401 N N . GLY B 1 88 ? -5.32 -11.961 1.076 1 98.81 88 GLY B N 1
ATOM 2402 C CA . GLY B 1 88 ? -3.939 -12.086 1.513 1 98.81 88 GLY B CA 1
ATOM 2403 C C . GLY B 1 88 ? -3.488 -13.531 1.655 1 98.81 88 GLY B C 1
ATOM 2404 O O . GLY B 1 88 ? -2.377 -13.875 1.251 1 98.81 88 GLY B O 1
ATOM 2405 N N . HIS B 1 89 ? -4.367 -14.336 2.215 1 98.88 89 HIS B N 1
ATOM 2406 C CA . HIS B 1 89 ? -4.059 -15.742 2.41 1 98.88 89 HIS B CA 1
ATOM 2407 C C . HIS B 1 89 ? -3.971 -16.484 1.076 1 98.88 89 HIS B C 1
ATOM 2409 O O . HIS B 1 89 ? -3.004 -17.203 0.822 1 98.88 89 HIS B O 1
ATOM 2415 N N . ILE B 1 90 ? -4.91 -16.297 0.213 1 98.75 90 ILE B N 1
ATOM 2416 C CA . ILE B 1 90 ? -4.977 -16.953 -1.087 1 98.75 90 ILE B CA 1
ATOM 2417 C C . ILE B 1 90 ? -3.768 -16.547 -1.93 1 98.75 90 ILE B C 1
ATOM 2419 O O . ILE B 1 90 ? -3.059 -17.406 -2.459 1 98.75 90 ILE B O 1
ATOM 2423 N N . ASN B 1 91 ? -3.516 -15.258 -1.999 1 98.81 91 ASN B N 1
ATOM 2424 C CA . ASN B 1 91 ? -2.434 -14.734 -2.828 1 98.81 91 ASN B CA 1
ATOM 2425 C C . ASN B 1 91 ? -1.078 -15.281 -2.389 1 98.81 91 ASN B C 1
ATOM 2427 O O . ASN B 1 91 ? -0.291 -15.742 -3.217 1 98.81 91 ASN B O 1
ATOM 2431 N N . HIS B 1 92 ? -0.845 -15.242 -1.084 1 98.88 92 HIS B N 1
ATOM 2432 C CA . HIS B 1 92 ? 0.465 -15.656 -0.596 1 98.88 92 HIS B CA 1
ATOM 2433 C C . HIS B 1 92 ? 0.631 -17.172 -0.684 1 98.88 92 HIS B C 1
ATOM 2435 O O . HIS B 1 92 ? 1.742 -17.672 -0.885 1 98.88 92 HIS B O 1
ATOM 2441 N N . SER B 1 93 ? -0.469 -17.891 -0.562 1 98.81 93 SER B N 1
ATOM 2442 C CA . SER B 1 93 ? -0.398 -19.344 -0.723 1 98.81 93 SER B CA 1
ATOM 2443 C C . SER B 1 93 ? 0.033 -19.719 -2.135 1 98.81 93 SER B C 1
ATOM 2445 O O . SER B 1 93 ? 0.73 -20.719 -2.33 1 98.81 93 SER B O 1
ATOM 2447 N N . ILE B 1 94 ? -0.365 -18.969 -3.072 1 98.75 94 ILE B N 1
ATOM 2448 C CA . ILE B 1 94 ? 0.077 -19.172 -4.449 1 98.75 94 ILE B CA 1
ATOM 2449 C C . ILE B 1 94 ? 1.511 -18.672 -4.605 1 98.75 94 ILE B C 1
ATOM 2451 O O . ILE B 1 94 ? 2.354 -19.359 -5.191 1 98.75 94 ILE B O 1
ATOM 2455 N N . PHE B 1 95 ? 1.834 -17.531 -4.074 1 98.88 95 PHE B N 1
ATOM 2456 C CA . PHE B 1 95 ? 3.1 -16.812 -4.199 1 98.88 95 PHE B CA 1
ATOM 2457 C C . PHE B 1 95 ? 4.266 -17.703 -3.777 1 98.88 95 PHE B C 1
ATOM 2459 O O . PHE B 1 95 ? 5.277 -17.781 -4.477 1 98.88 95 PHE B O 1
ATOM 2466 N N . TRP B 1 96 ? 4.078 -18.391 -2.637 1 98.88 96 TRP B N 1
ATOM 2467 C CA . TRP B 1 96 ? 5.164 -19.219 -2.129 1 98.88 96 TRP B CA 1
ATOM 2468 C C . TRP B 1 96 ? 5.469 -20.359 -3.092 1 98.88 96 TRP B C 1
ATOM 2470 O O . TRP B 1 96 ? 6.621 -20.781 -3.213 1 98.88 96 TRP B O 1
ATOM 2480 N N . GLN B 1 97 ? 4.473 -20.812 -3.764 1 98.75 97 GLN B N 1
ATOM 2481 C CA . GLN B 1 97 ? 4.652 -21.906 -4.703 1 98.75 97 GLN B CA 1
ATOM 2482 C C . GLN B 1 97 ? 5.195 -21.406 -6.039 1 98.75 97 GLN B C 1
ATOM 2484 O O . GLN B 1 97 ? 5.867 -22.141 -6.762 1 98.75 97 GLN B O 1
ATOM 2489 N N . ASN B 1 98 ? 4.945 -20.172 -6.336 1 98.81 98 ASN B N 1
ATOM 2490 C CA . ASN B 1 98 ? 5.344 -19.562 -7.602 1 98.81 98 ASN B CA 1
ATOM 2491 C C . ASN B 1 98 ? 6.832 -19.234 -7.621 1 98.81 98 ASN B C 1
ATOM 2493 O O . ASN B 1 98 ? 7.363 -18.797 -8.648 1 98.81 98 ASN B O 1
ATOM 2497 N N . LEU B 1 99 ? 7.527 -19.406 -6.566 1 98.81 99 LEU B N 1
ATOM 2498 C CA . LEU B 1 99 ? 8.953 -19.125 -6.469 1 98.81 99 LEU B CA 1
ATOM 2499 C C . LEU B 1 99 ? 9.75 -20.391 -6.195 1 98.81 99 LEU B C 1
ATOM 2501 O O . LEU B 1 99 ? 9.234 -21.328 -5.578 1 98.81 99 LEU B O 1
ATOM 2505 N N . THR B 1 100 ? 10.984 -20.391 -6.656 1 98.69 100 THR B N 1
ATOM 2506 C CA . THR B 1 100 ? 11.852 -21.547 -6.441 1 98.69 100 THR B CA 1
ATOM 2507 C C . THR B 1 100 ? 13.32 -21.156 -6.598 1 98.69 100 THR B C 1
ATOM 2509 O O . THR B 1 100 ? 13.656 -20.281 -7.387 1 98.69 100 THR B O 1
ATOM 2512 N N . PRO B 1 101 ? 14.195 -21.734 -5.77 1 98.19 101 PRO B N 1
ATOM 2513 C CA . PRO B 1 101 ? 15.625 -21.5 -5.984 1 98.19 101 PRO B CA 1
ATOM 2514 C C . PRO B 1 101 ? 16.156 -22.203 -7.23 1 98.19 101 PRO B C 1
ATOM 2516 O O . PRO B 1 101 ? 17.281 -21.938 -7.656 1 98.19 101 PRO B O 1
ATOM 2519 N N . GLU B 1 102 ? 15.375 -23.078 -7.828 1 97.88 102 GLU B N 1
ATOM 2520 C CA . GLU B 1 102 ? 15.805 -23.844 -9 1 97.88 102 GLU B CA 1
ATOM 2521 C C . GLU B 1 102 ? 15.523 -23.078 -10.289 1 97.88 102 GLU B C 1
ATOM 2523 O O . GLU B 1 102 ? 14.562 -22.312 -10.367 1 97.88 102 GLU B O 1
ATOM 2528 N N . LYS B 1 103 ? 16.391 -23.297 -11.227 1 97.5 103 LYS B N 1
ATOM 2529 C CA . LYS B 1 103 ? 16.094 -22.781 -12.562 1 97.5 103 LYS B CA 1
ATOM 2530 C C . LYS B 1 103 ? 15.094 -23.672 -13.289 1 97.5 103 LYS B C 1
ATOM 2532 O O . LYS B 1 103 ? 15.32 -24.859 -13.453 1 97.5 103 LYS B O 1
ATOM 2537 N N . THR B 1 104 ? 13.977 -23.078 -13.625 1 98.38 104 THR B N 1
ATOM 2538 C CA . THR B 1 104 ? 12.938 -23.812 -14.328 1 98.38 104 THR B CA 1
ATOM 2539 C C . THR B 1 104 ? 12.5 -23.078 -15.586 1 98.38 104 THR B C 1
ATOM 2541 O O . THR B 1 104 ? 12.836 -21.906 -15.766 1 98.38 104 THR B O 1
ATOM 2544 N N . GLN B 1 105 ? 11.836 -23.812 -16.484 1 98.06 105 GLN B N 1
ATOM 2545 C CA . GLN B 1 105 ? 11.312 -23.25 -17.719 1 98.06 105 GLN B CA 1
ATOM 2546 C C . GLN B 1 105 ? 9.836 -23.594 -17.891 1 98.06 105 GLN B C 1
ATOM 2548 O O . GLN B 1 105 ? 9.359 -24.609 -17.375 1 98.06 105 GLN B O 1
ATOM 2553 N N . PRO B 1 106 ? 9.102 -22.734 -18.609 1 98.56 106 PRO B N 1
ATOM 2554 C CA . PRO B 1 106 ? 7.699 -23.078 -18.875 1 98.56 106 PRO B CA 1
ATOM 2555 C C . PRO B 1 106 ? 7.543 -24.375 -19.656 1 98.56 106 PRO B C 1
ATOM 2557 O O . PRO B 1 106 ? 8.406 -24.719 -20.469 1 98.56 106 PRO B O 1
ATOM 2560 N N . SER B 1 107 ? 6.457 -25.031 -19.375 1 98.62 107 SER B N 1
ATOM 2561 C CA . SER B 1 107 ? 6.113 -26.172 -20.234 1 98.62 107 SER B CA 1
ATOM 2562 C C . SER B 1 107 ? 5.941 -25.719 -21.672 1 98.62 107 SER B C 1
ATOM 2564 O O . SER B 1 107 ? 5.742 -24.531 -21.953 1 98.62 107 SER B O 1
ATOM 2566 N N . ALA B 1 108 ? 5.953 -26.688 -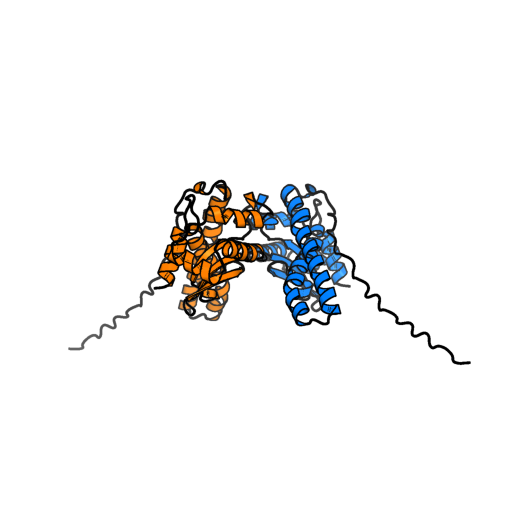22.594 1 98.12 108 ALA B N 1
ATOM 2567 C CA . ALA B 1 108 ? 5.773 -26.391 -24.016 1 98.12 108 ALA B CA 1
ATOM 2568 C C . ALA B 1 108 ? 4.422 -25.734 -24.266 1 98.12 108 ALA B C 1
ATOM 2570 O O . ALA B 1 108 ? 4.324 -24.766 -25.031 1 98.12 108 ALA B O 1
ATOM 2571 N N . ASP B 1 109 ? 3.404 -26.219 -23.594 1 97.88 109 ASP B N 1
ATOM 2572 C CA . ASP B 1 109 ? 2.053 -25.703 -23.781 1 97.88 109 ASP B CA 1
ATOM 2573 C C . ASP B 1 109 ? 1.939 -24.266 -23.297 1 97.88 109 ASP B C 1
ATOM 2575 O O . ASP B 1 109 ? 1.36 -23.406 -23.969 1 97.88 109 ASP B O 1
ATOM 2579 N N . LEU B 1 110 ? 2.479 -24 -22.109 1 98.38 110 LEU B N 1
ATOM 2580 C CA . LEU B 1 110 ? 2.422 -22.656 -21.562 1 98.38 110 LEU B CA 1
ATOM 2581 C C . LEU B 1 110 ? 3.25 -21.688 -22.422 1 98.38 110 LEU B C 1
ATOM 2583 O O . LEU B 1 110 ? 2.811 -20.578 -22.719 1 98.38 110 LEU B O 1
ATOM 2587 N N . LYS B 1 111 ? 4.395 -22.125 -22.781 1 98.06 111 LYS B N 1
ATOM 2588 C CA . LYS B 1 111 ? 5.258 -21.297 -23.625 1 98.06 111 LYS B CA 1
ATOM 2589 C C . LYS B 1 111 ? 4.562 -20.922 -24.922 1 98.06 111 LYS B C 1
ATOM 2591 O O . LYS B 1 111 ? 4.59 -19.766 -25.344 1 98.06 111 LYS B O 1
ATOM 2596 N N . LYS B 1 112 ? 3.988 -21.859 -25.547 1 97.38 112 LYS B N 1
ATOM 2597 C CA . LYS B 1 112 ? 3.268 -21.625 -26.797 1 97.38 112 LYS B CA 1
ATOM 2598 C C . LYS B 1 112 ? 2.145 -20.609 -26.594 1 97.38 112 LYS B C 1
ATOM 2600 O O . LYS B 1 112 ? 1.985 -19.688 -27.391 1 97.38 112 LYS B O 1
ATOM 2605 N N . ALA B 1 113 ? 1.395 -20.781 -25.5 1 97.38 113 ALA B N 1
ATOM 2606 C CA . ALA B 1 113 ? 0.291 -19.875 -25.203 1 97.38 113 ALA B CA 1
ATOM 2607 C C . ALA B 1 113 ? 0.795 -18.453 -25 1 97.38 113 ALA B C 1
ATOM 2609 O O . ALA B 1 113 ? 0.209 -17.5 -25.516 1 97.38 113 ALA B O 1
ATOM 2610 N N . ILE B 1 114 ? 1.87 -18.281 -24.266 1 98.06 114 ILE B N 1
ATOM 2611 C CA . ILE B 1 114 ? 2.457 -16.984 -23.984 1 98.06 114 ILE B CA 1
ATOM 2612 C C . ILE B 1 114 ? 2.943 -16.344 -25.281 1 98.06 114 ILE B C 1
ATOM 2614 O O . ILE B 1 114 ? 2.646 -15.18 -25.562 1 98.06 114 ILE B O 1
ATOM 2618 N N . GLU B 1 115 ? 3.617 -17.109 -26.031 1 96.5 115 GLU B N 1
ATOM 2619 C CA . GLU B 1 115 ? 4.219 -16.578 -27.25 1 96.5 115 GLU B CA 1
ATOM 2620 C C . GLU B 1 115 ? 3.152 -16.203 -28.266 1 96.5 115 GLU B C 1
ATOM 2622 O O . GLU B 1 115 ? 3.312 -15.234 -29.016 1 96.5 115 GLU B O 1
ATOM 2627 N N . GLU B 1 116 ? 2.178 -16.906 -28.344 1 94.06 116 GLU B N 1
ATOM 2628 C CA . GLU B 1 116 ? 1.082 -16.609 -29.25 1 94.06 116 GLU B CA 1
ATOM 2629 C C . GLU B 1 116 ? 0.347 -15.336 -28.844 1 94.06 116 GLU B C 1
ATOM 2631 O O . GLU B 1 116 ? -0.067 -14.547 -29.703 1 94.06 116 GLU B O 1
ATOM 2636 N N . GLN B 1 117 ? 0.262 -15.141 -27.609 1 95.75 117 GLN B N 1
ATOM 2637 C CA . GLN B 1 117 ? -0.579 -14.047 -27.141 1 95.75 117 GLN B CA 1
ATOM 2638 C C . GLN B 1 117 ? 0.235 -12.766 -26.953 1 95.75 117 GLN B C 1
ATOM 2640 O O . GLN B 1 117 ? -0.285 -11.664 -27.125 1 95.75 117 GLN B O 1
ATOM 2645 N N . PHE B 1 118 ? 1.5 -12.797 -26.562 1 96.88 118 PHE B N 1
ATOM 2646 C CA . PHE B 1 118 ? 2.27 -11.617 -26.188 1 96.88 118 PHE B CA 1
ATOM 2647 C C . PHE B 1 118 ? 3.414 -11.391 -27.172 1 96.88 118 PHE B C 1
ATOM 2649 O O . PHE B 1 118 ? 4.312 -10.586 -26.922 1 96.88 118 PHE B O 1
ATOM 2656 N N . LYS B 1 119 ? 3.457 -11.992 -28.25 1 93.44 119 LYS B N 1
ATOM 2657 C CA . LYS B 1 119 ? 4.457 -11.852 -29.312 1 93.44 119 LYS B CA 1
ATOM 2658 C C . LYS B 1 119 ? 5.844 -12.227 -28.812 1 93.44 119 LYS B C 1
ATOM 2660 O O . LYS B 1 119 ? 6.812 -11.5 -29.031 1 93.44 119 LYS B O 1
ATOM 2665 N N . GLY B 1 120 ? 5.898 -13.227 -27.969 1 96 120 GLY B N 1
ATOM 2666 C CA . GLY B 1 120 ? 7.16 -13.75 -27.469 1 96 120 GLY B CA 1
ATOM 2667 C C . GLY B 1 120 ? 7.277 -13.664 -25.953 1 96 120 GLY B C 1
ATOM 2668 O O . GLY B 1 120 ? 6.613 -12.836 -25.328 1 96 120 GLY B O 1
ATOM 2669 N N . PHE B 1 121 ? 8.172 -14.469 -25.5 1 96.94 121 PHE B N 1
ATOM 2670 C CA . PHE B 1 121 ? 8.344 -14.57 -24.047 1 96.94 121 PHE B CA 1
ATOM 2671 C C . PHE B 1 121 ? 8.984 -13.305 -23.5 1 96.94 121 PHE B C 1
ATOM 2673 O O . PHE B 1 121 ? 8.594 -12.82 -22.438 1 96.94 121 PHE B O 1
ATOM 2680 N N . ASP B 1 122 ? 9.953 -12.781 -24.219 1 97 122 ASP B N 1
ATOM 2681 C CA . ASP B 1 122 ? 10.617 -11.562 -23.766 1 97 122 ASP B CA 1
ATOM 2682 C C . ASP B 1 122 ? 9.641 -10.391 -23.703 1 97 122 ASP B C 1
ATOM 2684 O O . ASP B 1 122 ? 9.688 -9.586 -22.781 1 97 122 ASP B O 1
ATOM 2688 N N . GLN B 1 123 ? 8.836 -10.312 -24.688 1 97.88 123 GLN B N 1
ATOM 2689 C CA . GLN B 1 123 ? 7.828 -9.258 -24.703 1 97.88 123 GLN B CA 1
ATOM 2690 C C . GLN B 1 123 ? 6.824 -9.43 -23.562 1 97.88 123 GLN B C 1
ATOM 2692 O O . GLN B 1 123 ? 6.418 -8.453 -22.938 1 97.88 123 GLN B O 1
ATOM 2697 N N . PHE B 1 124 ? 6.434 -10.711 -23.375 1 98.5 124 PHE B N 1
ATOM 2698 C CA . PHE B 1 124 ? 5.574 -11.039 -22.234 1 98.5 124 PHE B CA 1
ATOM 2699 C C . PHE B 1 124 ? 6.188 -10.555 -20.938 1 98.5 124 PHE B C 1
ATOM 2701 O O . PHE B 1 124 ? 5.535 -9.852 -20.156 1 98.5 124 PHE B O 1
ATOM 2708 N N . LYS B 1 125 ? 7.398 -10.875 -20.688 1 98.19 125 LYS B N 1
ATOM 2709 C CA . LYS B 1 125 ? 8.109 -10.477 -19.469 1 98.19 125 LYS B CA 1
ATOM 2710 C C . LYS B 1 125 ? 8.141 -8.961 -19.328 1 98.19 125 LYS B C 1
ATOM 2712 O O . LYS B 1 125 ? 7.883 -8.43 -18.234 1 98.19 125 LYS B O 1
ATOM 2717 N N . LYS B 1 126 ? 8.445 -8.312 -20.375 1 98.38 126 LYS B N 1
ATOM 2718 C CA . LYS B 1 126 ? 8.531 -6.859 -20.375 1 98.38 126 LYS B CA 1
ATOM 2719 C C . LYS B 1 126 ? 7.188 -6.23 -20.016 1 98.38 126 LYS B C 1
ATOM 2721 O O . LYS B 1 126 ? 7.117 -5.324 -19.188 1 98.38 126 LYS B O 1
ATOM 2726 N N . GLU B 1 127 ? 6.168 -6.684 -20.625 1 98.5 127 GLU B N 1
ATOM 2727 C CA . GLU B 1 127 ? 4.836 -6.133 -20.406 1 98.5 127 GLU B CA 1
ATOM 2728 C C . GLU B 1 127 ? 4.363 -6.387 -18.984 1 98.5 127 GLU B C 1
ATOM 2730 O O . GLU B 1 127 ? 3.834 -5.488 -18.328 1 98.5 127 GLU B O 1
ATOM 2735 N N . MET B 1 128 ? 4.523 -7.613 -18.5 1 98.62 128 MET B N 1
ATOM 2736 C CA . MET B 1 128 ? 4.098 -7.934 -17.141 1 98.62 128 MET B CA 1
ATOM 2737 C C . MET B 1 128 ? 4.914 -7.152 -16.109 1 98.62 128 MET B C 1
ATOM 2739 O O . MET B 1 128 ? 4.375 -6.688 -15.109 1 98.62 128 MET B O 1
ATOM 2743 N N . THR B 1 129 ? 6.211 -7 -16.406 1 98.81 129 THR B N 1
ATOM 2744 C CA . THR B 1 129 ? 7.066 -6.215 -15.516 1 98.81 129 THR B CA 1
ATOM 2745 C C . THR B 1 129 ? 6.586 -4.77 -15.445 1 98.81 129 THR B C 1
ATOM 2747 O O . THR B 1 129 ? 6.422 -4.223 -14.352 1 98.81 129 THR B O 1
ATOM 2750 N N . ALA B 1 130 ? 6.336 -4.168 -16.562 1 98.5 130 ALA B N 1
ATOM 2751 C CA . ALA B 1 130 ? 5.891 -2.779 -16.594 1 98.5 130 ALA B CA 1
ATOM 2752 C C . ALA B 1 130 ? 4.57 -2.604 -15.852 1 98.5 130 ALA B C 1
ATOM 2754 O O . ALA B 1 130 ? 4.418 -1.668 -15.062 1 98.5 130 ALA B O 1
ATOM 2755 N N . LEU B 1 131 ? 3.67 -3.494 -16.109 1 98.5 131 LEU B N 1
ATOM 2756 C CA . LEU B 1 131 ? 2.367 -3.469 -15.461 1 98.5 131 LEU B CA 1
ATOM 2757 C C . LEU B 1 131 ? 2.518 -3.59 -13.945 1 98.5 131 LEU B C 1
ATOM 2759 O O . LEU B 1 131 ? 1.859 -2.867 -13.195 1 98.5 131 LEU B O 1
ATOM 2763 N N . THR B 1 132 ? 3.357 -4.473 -13.523 1 98.75 132 THR B N 1
ATOM 2764 C CA . THR B 1 132 ? 3.549 -4.766 -12.109 1 98.75 132 THR B CA 1
ATOM 2765 C C . THR B 1 132 ? 4.227 -3.596 -11.398 1 98.75 132 THR B C 1
ATOM 2767 O O . THR B 1 132 ? 3.809 -3.193 -10.312 1 98.75 132 THR B O 1
ATOM 2770 N N . VAL B 1 133 ? 5.238 -3.025 -12.023 1 98.44 133 VAL B N 1
ATOM 2771 C CA . VAL B 1 133 ? 5.988 -1.908 -11.461 1 98.44 133 VAL B CA 1
ATOM 2772 C C . VAL B 1 133 ? 5.074 -0.695 -11.305 1 98.44 133 VAL B C 1
ATOM 2774 O O . VAL B 1 133 ? 5.215 0.079 -10.359 1 98.44 133 VAL B O 1
ATOM 2777 N N . ALA B 1 134 ? 4.105 -0.645 -12.148 1 96.62 134 ALA B N 1
ATOM 2778 C CA . ALA B 1 134 ? 3.256 0.542 -12.211 1 96.62 134 ALA B CA 1
ATOM 2779 C C . ALA B 1 134 ? 2.148 0.479 -11.164 1 96.62 134 ALA B C 1
ATOM 2781 O O . ALA B 1 134 ? 1.385 1.433 -11 1 96.62 134 ALA B O 1
ATOM 2782 N N . VAL B 1 135 ? 2.006 -0.615 -10.484 1 96.94 135 VAL B N 1
ATOM 2783 C CA . VAL B 1 135 ? 1.009 -0.702 -9.422 1 96.94 135 VAL B CA 1
ATOM 2784 C C . VAL B 1 135 ? 1.207 0.443 -8.43 1 96.94 135 VAL B C 1
ATOM 2786 O O . VAL B 1 135 ? 2.309 0.639 -7.91 1 96.94 135 VAL B O 1
ATOM 2789 N N . GLN B 1 136 ? 0.208 1.19 -8.219 1 92.94 136 GLN B N 1
ATOM 2790 C CA . GLN B 1 136 ? 0.267 2.26 -7.23 1 92.94 136 GLN B CA 1
ATOM 2791 C C . GLN B 1 136 ? -0.04 1.729 -5.832 1 92.94 136 GLN B C 1
ATOM 2793 O O . GLN B 1 136 ? -1.083 1.108 -5.613 1 92.94 136 GLN B O 1
ATOM 2798 N N . GLY B 1 137 ? 0.881 2.008 -4.969 1 94.75 137 GLY B N 1
ATOM 2799 C CA . GLY B 1 137 ? 0.704 1.502 -3.617 1 94.75 137 GLY B CA 1
ATOM 2800 C C . GLY B 1 137 ? 0.929 0.006 -3.506 1 94.75 137 GLY B C 1
ATOM 2801 O O . GLY B 1 137 ? 1.881 -0.529 -4.078 1 94.75 137 GLY B O 1
ATOM 2802 N N . SER B 1 138 ? 0.089 -0.649 -2.682 1 97.25 138 SER B N 1
ATOM 2803 C CA . SER B 1 138 ? 0.18 -2.088 -2.455 1 97.25 138 SER B CA 1
ATOM 2804 C C . SER B 1 138 ? -0.631 -2.863 -3.488 1 97.25 138 SER B C 1
ATOM 2806 O O . SER B 1 138 ? -1.733 -2.451 -3.854 1 97.25 138 SER B O 1
ATOM 2808 N N . GLY B 1 139 ? -0.025 -4.031 -3.92 1 98.5 139 GLY B N 1
ATOM 2809 C CA . GLY B 1 139 ? -0.766 -4.852 -4.863 1 98.5 139 GLY B CA 1
ATOM 2810 C C . GLY B 1 139 ? 0.07 -5.965 -5.469 1 98.5 139 GLY B C 1
ATOM 2811 O O . GLY B 1 139 ? 1.049 -6.41 -4.867 1 98.5 139 GLY B O 1
ATOM 2812 N N . TRP B 1 140 ? -0.483 -6.406 -6.629 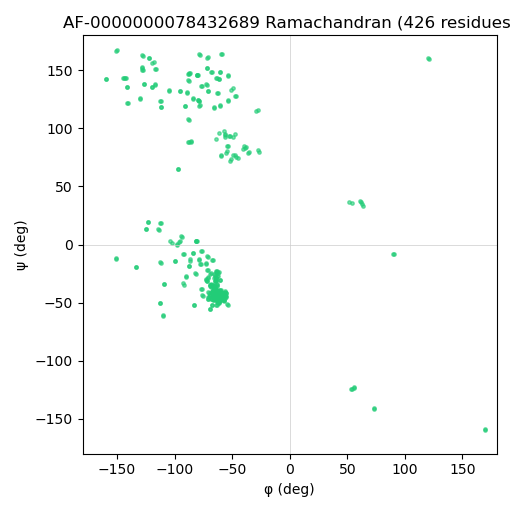1 98.88 140 TRP B N 1
ATOM 2813 C CA . TRP B 1 140 ? 0.096 -7.574 -7.281 1 98.88 140 TRP B CA 1
ATOM 2814 C C . TRP B 1 140 ? 0.034 -7.434 -8.797 1 98.88 140 TRP B C 1
ATOM 2816 O O . TRP B 1 140 ? -0.915 -6.859 -9.336 1 98.88 140 TRP B O 1
ATOM 2826 N N . GLY B 1 141 ? 1.046 -7.906 -9.516 1 98.88 141 GLY B N 1
ATOM 2827 C CA . GLY B 1 141 ? 0.923 -8.258 -10.922 1 98.88 141 GLY B CA 1
ATOM 2828 C C . GLY B 1 141 ? 0.649 -9.734 -11.141 1 98.88 141 GLY B C 1
ATOM 2829 O O . GLY B 1 141 ? 1.301 -10.586 -10.539 1 98.88 141 GLY B O 1
ATOM 2830 N N . TRP B 1 142 ? -0.361 -10.031 -11.992 1 98.88 142 TRP B N 1
ATOM 2831 C CA . TRP B 1 142 ? -0.782 -11.414 -12.164 1 98.88 142 TRP B CA 1
ATOM 2832 C C . TRP B 1 142 ? -0.772 -11.805 -13.641 1 98.88 142 TRP B C 1
ATOM 2834 O O . TRP B 1 142 ? -1.177 -11.023 -14.5 1 98.88 142 TRP B O 1
ATOM 2844 N N . LEU B 1 143 ? -0.3 -12.961 -13.898 1 98.94 143 LEU B N 1
ATOM 2845 C CA . LEU B 1 143 ? -0.696 -13.719 -15.086 1 98.94 143 LEU B CA 1
ATOM 2846 C C . LEU B 1 143 ? -1.897 -14.609 -14.781 1 98.94 143 LEU B C 1
ATOM 2848 O O . LEU B 1 143 ? -1.847 -15.438 -13.867 1 98.94 143 LEU B O 1
ATOM 2852 N N . GLY B 1 144 ? -2.975 -14.422 -15.43 1 98.81 144 GLY B N 1
ATOM 2853 C CA . GLY B 1 144 ? -4.191 -15.203 -15.242 1 98.81 144 GLY B CA 1
ATOM 2854 C C . GLY B 1 144 ? -4.66 -15.883 -16.516 1 98.81 144 GLY B C 1
ATOM 2855 O O . GLY B 1 144 ? -4.219 -15.539 -17.609 1 98.81 144 GLY B O 1
ATOM 2856 N N . TYR B 1 145 ? -5.457 -16.859 -16.266 1 98.75 145 TYR B N 1
ATOM 2857 C CA . TYR B 1 145 ? -6.07 -17.594 -17.359 1 98.75 145 TYR B CA 1
ATOM 2858 C C . TYR B 1 145 ? -7.574 -17.359 -17.406 1 98.75 145 TYR B C 1
ATOM 2860 O O . TYR B 1 145 ? -8.266 -17.516 -16.391 1 98.75 145 TYR B O 1
ATOM 2868 N N . ASN B 1 146 ? -8 -16.906 -18.516 1 98.19 146 ASN B N 1
ATOM 2869 C CA . ASN B 1 146 ? -9.43 -16.75 -18.75 1 98.19 146 ASN B CA 1
ATOM 2870 C C . ASN B 1 146 ? -10.047 -18.031 -19.312 1 98.19 146 ASN B C 1
ATOM 2872 O O . ASN B 1 146 ? -9.875 -18.344 -20.5 1 98.19 146 ASN B O 1
ATOM 2876 N N . LYS B 1 147 ? -10.781 -18.688 -18.547 1 96.06 147 LYS B N 1
ATOM 2877 C CA . LYS B 1 147 ? -11.336 -19.984 -18.953 1 96.06 147 LYS B CA 1
ATOM 2878 C C . LYS B 1 147 ? -12.344 -19.812 -20.094 1 96.06 147 LYS B C 1
ATOM 2880 O O . LYS B 1 147 ? -12.445 -20.672 -20.969 1 96.06 147 LYS B O 1
ATOM 2885 N N . LYS B 1 148 ? -13.07 -18.75 -20.078 1 96.19 148 LYS B N 1
ATOM 2886 C CA . LYS B 1 148 ? -14.102 -18.5 -21.078 1 96.19 148 LYS B CA 1
ATOM 2887 C C . LYS B 1 148 ? -13.484 -18.266 -22.453 1 96.19 148 LYS B C 1
ATOM 2889 O O . LYS B 1 148 ? -13.953 -18.828 -23.453 1 96.19 148 LYS B O 1
ATOM 2894 N N . THR B 1 149 ? -12.398 -17.5 -22.484 1 96.62 149 THR B N 1
ATOM 2895 C CA . THR B 1 149 ? -11.805 -17.141 -23.766 1 96.62 149 THR B CA 1
ATOM 2896 C C . THR B 1 149 ? -10.602 -18.031 -24.078 1 96.62 149 THR B C 1
ATOM 2898 O O . THR B 1 149 ? -10.094 -18.031 -25.203 1 96.62 149 THR B O 1
ATOM 2901 N N . GLN B 1 150 ? -10.133 -18.734 -23.047 1 97 150 GLN B N 1
ATOM 2902 C CA . GLN B 1 150 ? -8.977 -19.625 -23.141 1 97 150 GLN B CA 1
ATOM 2903 C C . GLN B 1 150 ? -7.711 -18.828 -23.484 1 97 150 GLN B C 1
ATOM 2905 O O . GLN B 1 150 ? -6.883 -19.297 -24.281 1 97 150 GLN B O 1
ATOM 2910 N N . LYS B 1 151 ? -7.684 -17.641 -22.984 1 97.44 151 LYS B N 1
ATOM 2911 C CA . LYS B 1 151 ? -6.535 -16.766 -23.219 1 97.44 151 LYS B CA 1
ATOM 2912 C C . LYS B 1 151 ? -5.848 -16.406 -21.906 1 97.44 151 LYS B C 1
ATOM 2914 O O . LYS B 1 151 ? -6.449 -16.5 -20.828 1 97.44 151 LYS B O 1
ATOM 2919 N N . LEU B 1 152 ? -4.598 -16.047 -22.047 1 98.56 152 LEU B N 1
ATOM 2920 C CA . LEU B 1 152 ? -3.838 -15.492 -20.938 1 98.56 152 LEU B CA 1
ATOM 2921 C C . LEU B 1 152 ? -4.031 -13.984 -20.844 1 98.56 152 LEU B C 1
ATOM 2923 O O . LEU B 1 152 ? -4.23 -13.312 -21.859 1 98.56 152 LEU B O 1
ATOM 2927 N N . GLN B 1 153 ? -3.982 -13.531 -19.609 1 98.25 153 GLN B N 1
ATOM 2928 C CA . GLN B 1 153 ? -4.086 -12.094 -19.375 1 98.25 153 GLN B CA 1
ATOM 2929 C C . GLN B 1 153 ? -3.174 -11.664 -18.234 1 98.25 153 GLN B C 1
ATOM 2931 O O . GLN B 1 153 ? -2.998 -12.398 -17.25 1 98.25 153 GLN B O 1
ATOM 2936 N N . ILE B 1 154 ? -2.615 -10.523 -18.359 1 98.62 154 ILE B N 1
ATOM 2937 C CA . ILE B 1 154 ? -1.881 -9.906 -17.25 1 98.62 154 ILE B CA 1
ATOM 2938 C C . ILE B 1 154 ? -2.715 -8.781 -16.641 1 98.62 154 ILE B C 1
ATOM 2940 O O . ILE B 1 154 ? -3.344 -8.008 -17.359 1 98.62 154 ILE B O 1
ATOM 2944 N N . VAL B 1 155 ? -2.785 -8.82 -15.32 1 98.44 155 VAL B N 1
ATOM 2945 C CA . VAL B 1 155 ? -3.66 -7.887 -14.609 1 98.44 155 VAL B CA 1
ATOM 2946 C C . VAL B 1 155 ? -2.979 -7.41 -13.328 1 98.44 155 VAL B C 1
ATOM 2948 O O . VAL B 1 155 ? -2.324 -8.195 -12.641 1 98.44 155 VAL B O 1
ATOM 2951 N N . ALA B 1 156 ? -3.07 -6.105 -13.102 1 98.44 156 ALA B N 1
ATOM 2952 C CA . ALA B 1 156 ? -2.678 -5.566 -11.805 1 98.44 156 ALA B CA 1
ATOM 2953 C C . ALA B 1 156 ? -3.861 -5.547 -10.836 1 98.44 156 ALA B C 1
ATOM 2955 O O . ALA B 1 156 ? -4.973 -5.172 -11.219 1 98.44 156 ALA B O 1
ATOM 2956 N N . MET B 1 157 ? -3.701 -6.02 -9.672 1 98.38 157 MET B N 1
ATOM 2957 C CA . MET B 1 157 ? -4.723 -6.004 -8.625 1 98.38 157 MET B CA 1
ATOM 2958 C C . MET B 1 157 ? -4.27 -5.172 -7.43 1 98.38 157 MET B C 1
ATOM 2960 O O . MET B 1 157 ? -3.111 -5.258 -7.016 1 98.38 157 MET B O 1
ATOM 2964 N N . PRO B 1 158 ? -5.129 -4.375 -6.867 1 97.5 158 PRO B N 1
ATOM 2965 C CA . PRO B 1 158 ? -4.766 -3.566 -5.699 1 97.5 158 PRO B CA 1
ATOM 2966 C C . PRO B 1 158 ? -4.816 -4.359 -4.395 1 97.5 158 PRO B C 1
ATOM 2968 O O . PRO B 1 158 ? -5.656 -5.25 -4.242 1 97.5 158 PRO B O 1
ATOM 2971 N N . ASN B 1 159 ? -3.943 -4.039 -3.502 1 97.62 159 ASN B N 1
ATOM 2972 C CA . ASN B 1 159 ? -3.938 -4.578 -2.148 1 97.62 159 ASN B CA 1
ATOM 2973 C C . ASN B 1 159 ? -3.893 -6.105 -2.154 1 97.62 159 ASN B C 1
ATOM 2975 O O . ASN B 1 159 ? -2.984 -6.703 -2.736 1 97.62 159 ASN B O 1
ATOM 2979 N N . GLN B 1 160 ? -4.855 -6.715 -1.523 1 98.5 160 GLN B N 1
ATOM 2980 C CA . GLN B 1 160 ? -4.867 -8.172 -1.429 1 98.5 160 GLN B CA 1
ATOM 2981 C C . GLN B 1 160 ? -6.02 -8.766 -2.234 1 98.5 160 GLN B C 1
ATOM 2983 O O . GLN B 1 160 ? -6.418 -9.906 -2.002 1 98.5 160 GLN B O 1
ATOM 2988 N N . ASP B 1 161 ? -6.562 -7.992 -3.158 1 98.12 161 ASP B N 1
ATOM 2989 C CA . ASP B 1 161 ? -7.691 -8.508 -3.928 1 98.12 161 ASP B CA 1
ATOM 2990 C C . ASP B 1 161 ? -7.301 -9.758 -4.707 1 98.12 161 ASP B C 1
ATOM 2992 O O . ASP B 1 161 ? -6.398 -9.719 -5.543 1 98.12 161 ASP B O 1
ATOM 2996 N N . PRO B 1 162 ? -7.973 -10.797 -4.402 1 98.06 162 PRO B N 1
ATOM 2997 C CA . PRO B 1 162 ? -7.625 -12.031 -5.102 1 98.06 162 PRO B CA 1
ATOM 2998 C C . PRO B 1 162 ? -8.07 -12.031 -6.562 1 98.06 162 PRO B C 1
ATOM 3000 O O . PRO B 1 162 ? -9.195 -11.625 -6.867 1 98.06 162 PRO B O 1
ATOM 3003 N N . LEU B 1 163 ? -7.293 -12.484 -7.422 1 98.62 163 LEU B N 1
ATOM 3004 C CA . LEU B 1 163 ? -7.504 -12.375 -8.859 1 98.62 163 LEU B CA 1
ATOM 3005 C C . LEU B 1 163 ? -8.789 -13.086 -9.273 1 98.62 163 LEU B C 1
ATOM 3007 O O . LEU B 1 163 ? -9.656 -12.484 -9.922 1 98.62 163 LEU B O 1
ATOM 3011 N N . GLU B 1 164 ? -8.977 -14.297 -8.82 1 98.38 164 GLU B N 1
ATOM 3012 C CA . GLU B 1 164 ? -10.094 -15.094 -9.32 1 98.38 164 GLU B CA 1
ATOM 3013 C C . GLU B 1 164 ? -11.422 -14.562 -8.805 1 98.38 164 GLU B C 1
ATOM 3015 O O . GLU B 1 164 ? -12.367 -14.391 -9.578 1 98.38 164 GLU B O 1
ATOM 3020 N N . ALA B 1 165 ? -11.469 -14.297 -7.539 1 96.62 165 ALA B N 1
ATOM 3021 C CA . ALA B 1 165 ? -12.711 -13.812 -6.945 1 96.62 165 ALA B CA 1
ATOM 3022 C C . ALA B 1 165 ? -13.078 -12.438 -7.496 1 96.62 165 ALA B C 1
ATOM 3024 O O . ALA B 1 165 ? -14.258 -12.094 -7.59 1 96.62 165 ALA B O 1
ATOM 3025 N N . SER B 1 166 ? -12.086 -11.664 -7.895 1 97.88 166 SER B N 1
ATOM 3026 C CA . SER B 1 166 ? -12.328 -10.289 -8.312 1 97.88 166 SER B CA 1
ATOM 3027 C C . SER B 1 166 ? -12.617 -10.203 -9.805 1 97.88 166 SER B C 1
ATOM 3029 O O . SER B 1 166 ? -13.328 -9.305 -10.258 1 97.88 166 SER B O 1
ATOM 3031 N N . THR B 1 167 ? -12.102 -11.156 -10.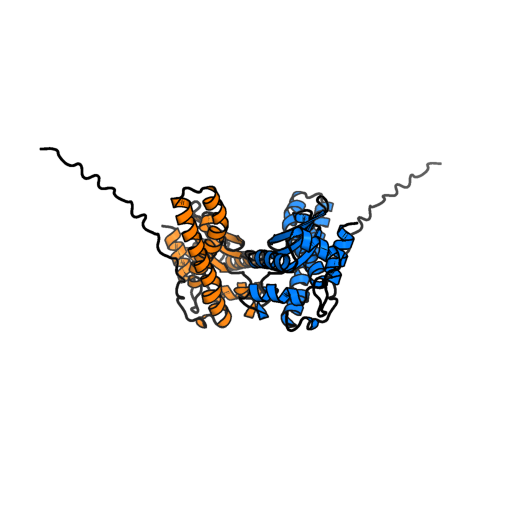602 1 98 167 THR B N 1
ATOM 3032 C CA . THR B 1 167 ? -12.141 -10.945 -12.047 1 98 167 THR B CA 1
ATOM 3033 C C . THR B 1 167 ? -12.641 -12.203 -12.758 1 98 167 THR B C 1
ATOM 3035 O O . THR B 1 167 ? -12.992 -12.156 -13.938 1 98 167 THR B O 1
ATOM 3038 N N . GLY B 1 168 ? -12.578 -13.344 -12.086 1 98.12 168 GLY B N 1
ATOM 3039 C CA . GLY B 1 168 ? -12.898 -14.609 -12.719 1 98.12 168 GLY B CA 1
ATOM 3040 C C . GLY B 1 168 ? -11.695 -15.281 -13.359 1 98.12 168 GLY B C 1
ATOM 3041 O O . GLY B 1 168 ? -11.766 -16.438 -13.773 1 98.12 168 GLY B O 1
ATOM 3042 N N . LEU B 1 169 ? -10.539 -14.602 -13.438 1 98.69 169 LEU B N 1
ATOM 3043 C CA . LEU B 1 169 ? -9.328 -15.18 -14.016 1 98.69 169 LEU B CA 1
ATOM 3044 C C . LEU B 1 169 ? -8.672 -16.156 -13.047 1 98.69 169 LEU B C 1
ATOM 3046 O O . LEU B 1 169 ? -8.562 -15.859 -11.852 1 98.69 169 LEU B O 1
ATOM 3050 N N . ILE B 1 170 ? -8.258 -17.25 -13.516 1 98.81 170 ILE B N 1
ATOM 3051 C CA . ILE B 1 170 ? -7.547 -18.219 -12.695 1 98.81 170 ILE B CA 1
ATOM 3052 C C . ILE B 1 170 ? -6.094 -17.781 -12.516 1 98.81 170 ILE B C 1
ATOM 3054 O O . ILE B 1 170 ? -5.375 -17.578 -13.5 1 98.81 170 ILE B O 1
ATOM 3058 N N . PRO B 1 171 ? -5.629 -17.625 -11.32 1 98.88 171 PRO B N 1
ATOM 3059 C CA . PRO B 1 171 ? -4.258 -17.156 -11.109 1 98.88 171 PRO B CA 1
ATOM 3060 C C . PRO B 1 171 ? -3.215 -18.203 -11.484 1 98.88 171 PRO B C 1
ATOM 3062 O O . PRO B 1 171 ? -3.332 -19.375 -11.094 1 98.88 171 PRO B O 1
ATOM 3065 N N . LEU B 1 172 ? -2.217 -17.797 -12.234 1 98.94 172 LEU B N 1
ATOM 3066 C CA . LEU B 1 172 ? -1.114 -18.672 -12.617 1 98.94 172 LEU B CA 1
ATOM 3067 C C . LEU B 1 172 ? 0.186 -18.219 -11.961 1 98.94 172 LEU B C 1
ATOM 3069 O O . LEU B 1 172 ? 0.898 -19.047 -11.367 1 98.94 172 LEU B O 1
ATOM 3073 N N . PHE B 1 173 ? 0.503 -16.938 -12.078 1 98.94 173 PHE B N 1
ATOM 3074 C CA . PHE B 1 173 ? 1.749 -16.359 -11.578 1 98.94 173 PHE B CA 1
ATOM 3075 C C . PHE B 1 173 ? 1.512 -14.984 -10.977 1 98.94 173 PHE B C 1
ATOM 3077 O O . PHE B 1 173 ? 0.985 -14.094 -11.648 1 98.94 173 PHE B O 1
ATOM 3084 N N . GLY B 1 174 ? 1.855 -14.836 -9.727 1 98.88 174 GLY B N 1
ATOM 3085 C CA . GLY B 1 174 ? 1.69 -13.562 -9.055 1 98.88 174 GLY B CA 1
ATOM 3086 C C . GLY B 1 174 ? 2.998 -12.977 -8.547 1 98.88 174 GLY B C 1
ATOM 3087 O O . GLY B 1 174 ? 3.836 -13.703 -8.008 1 98.88 174 GLY B O 1
ATOM 3088 N N . ILE B 1 175 ? 3.184 -11.727 -8.766 1 98.88 175 ILE B N 1
ATOM 3089 C CA . ILE B 1 175 ? 4.309 -10.984 -8.211 1 98.88 175 ILE B CA 1
ATOM 3090 C C . ILE B 1 175 ? 3.807 -9.984 -7.176 1 98.88 175 ILE B C 1
ATOM 3092 O O . ILE B 1 175 ? 3.043 -9.07 -7.504 1 98.88 175 ILE B O 1
ATOM 3096 N N . ASP B 1 176 ? 4.246 -10.164 -5.98 1 98.88 176 ASP B N 1
ATOM 3097 C CA . ASP B 1 176 ? 3.893 -9.312 -4.852 1 98.88 176 ASP B CA 1
ATOM 3098 C C . ASP B 1 176 ? 4.711 -8.023 -4.859 1 98.88 176 ASP B C 1
ATOM 3100 O O . ASP B 1 176 ? 5.941 -8.062 -4.77 1 98.88 176 ASP B O 1
ATOM 3104 N N . VAL B 1 177 ? 4.008 -6.875 -4.852 1 98.75 177 VAL B N 1
ATOM 3105 C CA . VAL B 1 177 ? 4.777 -5.637 -4.836 1 98.75 177 VAL B CA 1
ATOM 3106 C C . VAL B 1 177 ? 4.383 -4.797 -3.623 1 98.75 177 VAL B C 1
ATOM 3108 O O . VAL B 1 177 ? 4.457 -3.566 -3.662 1 98.75 177 VAL B O 1
ATOM 3111 N N . TRP B 1 178 ? 3.783 -5.43 -2.643 1 98.5 178 TRP B N 1
ATOM 3112 C CA . TRP B 1 178 ? 3.816 -4.777 -1.339 1 98.5 178 TRP B CA 1
ATOM 3113 C C . TRP B 1 178 ? 5.25 -4.441 -0.936 1 98.5 178 TRP B C 1
ATOM 3115 O O . TRP B 1 178 ? 6.16 -5.246 -1.136 1 98.5 178 TRP B O 1
ATOM 3125 N N . GLU B 1 179 ? 5.434 -3.338 -0.26 1 97.88 179 GLU B N 1
ATOM 3126 C CA . GLU B 1 179 ? 6.801 -2.924 0.052 1 97.88 179 GLU B CA 1
ATOM 3127 C C . GLU B 1 179 ? 7.488 -3.938 0.96 1 97.88 179 GLU B C 1
ATOM 3129 O O . GLU B 1 179 ? 8.695 -4.176 0.833 1 97.88 179 GLU B O 1
ATOM 3134 N N . HIS B 1 180 ? 6.754 -4.59 1.796 1 98.5 180 HIS B N 1
ATOM 3135 C CA . HIS B 1 180 ? 7.395 -5.547 2.691 1 98.5 180 HIS B CA 1
ATOM 3136 C C . HIS B 1 180 ? 7.957 -6.734 1.918 1 98.5 180 HIS B C 1
ATOM 3138 O O . HIS B 1 180 ? 8.75 -7.512 2.457 1 98.5 180 HIS B O 1
ATOM 3144 N N . ALA B 1 181 ? 7.594 -6.918 0.667 1 98.56 181 ALA B N 1
ATOM 3145 C CA . ALA B 1 181 ? 8.086 -8.031 -0.138 1 98.56 181 ALA B CA 1
ATOM 3146 C C . ALA B 1 181 ? 9.508 -7.773 -0.626 1 98.56 181 ALA B C 1
ATOM 3148 O O . ALA B 1 181 ? 10.203 -8.695 -1.058 1 98.56 181 ALA B O 1
ATOM 3149 N N . TYR B 1 182 ? 9.953 -6.461 -0.566 1 98.62 182 TYR B N 1
ATOM 3150 C CA . TYR B 1 182 ? 11.234 -6.23 -1.222 1 98.62 182 TYR B CA 1
ATOM 3151 C C . TYR B 1 182 ? 11.984 -5.082 -0.565 1 98.62 182 TYR B C 1
ATOM 3153 O O . TYR B 1 182 ? 13.18 -4.898 -0.799 1 98.62 182 TYR B O 1
ATOM 3161 N N . TYR B 1 183 ? 11.406 -4.266 0.307 1 98.19 183 TYR B N 1
ATOM 3162 C CA . TYR B 1 183 ? 11.93 -2.953 0.664 1 98.19 183 TYR B CA 1
ATOM 3163 C C . TYR B 1 183 ? 13.18 -3.082 1.528 1 98.19 183 TYR B C 1
ATOM 3165 O O . TYR B 1 183 ? 14.086 -2.248 1.449 1 98.19 183 TYR B O 1
ATOM 3173 N N . LEU B 1 184 ? 13.273 -4.137 2.338 1 98.44 184 LEU B N 1
ATOM 3174 C CA . LEU B 1 184 ? 14.445 -4.316 3.188 1 98.44 184 LEU B CA 1
ATOM 3175 C C . LEU B 1 184 ? 15.703 -4.5 2.348 1 98.44 184 LEU B C 1
ATOM 3177 O O . LEU B 1 184 ? 16.797 -4.18 2.795 1 98.44 184 LEU B O 1
ATOM 3181 N N . GLN B 1 185 ? 15.516 -5.012 1.163 1 98.31 185 GLN B N 1
ATOM 3182 C CA . GLN B 1 185 ? 16.656 -5.363 0.322 1 98.31 185 GLN B CA 1
ATOM 3183 C C . GLN B 1 185 ? 16.781 -4.406 -0.857 1 98.31 185 GLN B C 1
ATOM 3185 O O . GLN B 1 185 ? 17.906 -4.02 -1.228 1 98.31 185 GLN B O 1
ATOM 3190 N N . TYR B 1 186 ? 15.695 -3.945 -1.371 1 98.56 186 TYR B N 1
ATOM 3191 C CA . TYR B 1 186 ? 15.719 -3.189 -2.619 1 98.56 186 TYR B CA 1
ATOM 3192 C C . TYR B 1 186 ? 15.352 -1.73 -2.383 1 98.56 186 TYR B C 1
ATOM 3194 O O . TYR B 1 186 ? 15.555 -0.883 -3.256 1 98.56 186 TYR B O 1
ATOM 3202 N N . LYS B 1 187 ? 14.75 -1.426 -1.169 1 97.44 187 LYS B N 1
ATOM 3203 C CA . LYS B 1 187 ? 14.32 -0.069 -0.842 1 97.44 187 LYS B CA 1
ATOM 3204 C C . LYS B 1 187 ? 13.398 0.493 -1.926 1 97.44 187 LYS B C 1
ATOM 3206 O O . LYS B 1 187 ? 12.383 -0.116 -2.264 1 97.44 187 LYS B O 1
ATOM 3211 N N . ASN B 1 188 ? 13.789 1.648 -2.471 1 96.88 188 ASN B N 1
ATOM 3212 C CA . ASN B 1 188 ? 12.891 2.32 -3.406 1 96.88 188 ASN B CA 1
ATOM 3213 C C . ASN B 1 188 ? 12.977 1.709 -4.805 1 96.88 188 ASN B C 1
ATOM 3215 O O . ASN B 1 188 ? 12.297 2.16 -5.727 1 96.88 188 ASN B O 1
ATOM 3219 N N . LEU B 1 189 ? 13.742 0.676 -4.996 1 97.94 189 LEU B N 1
ATOM 3220 C CA . LEU B 1 189 ? 13.992 0.141 -6.332 1 97.94 189 LEU B CA 1
ATOM 3221 C C . LEU B 1 189 ? 13.078 -1.038 -6.625 1 97.94 189 LEU B C 1
ATOM 3223 O O . LEU B 1 189 ? 13.547 -2.148 -6.883 1 97.94 189 LEU B O 1
ATOM 3227 N N . ARG B 1 190 ? 11.789 -0.745 -6.684 1 98.44 190 ARG B N 1
ATOM 3228 C CA . ARG B 1 190 ? 10.781 -1.737 -7.031 1 98.44 190 ARG B CA 1
ATOM 3229 C C . ARG B 1 190 ? 11.07 -2.363 -8.391 1 98.44 190 ARG B C 1
ATOM 3231 O O . ARG B 1 190 ? 10.969 -3.58 -8.555 1 98.44 190 ARG B O 1
ATOM 3238 N N . PRO B 1 191 ? 11.484 -1.615 -9.398 1 98.62 191 PRO B N 1
ATOM 3239 C CA . PRO B 1 191 ? 11.75 -2.211 -10.711 1 98.62 191 PRO B CA 1
ATOM 3240 C C . PRO B 1 191 ? 12.844 -3.275 -10.664 1 98.62 191 PRO B C 1
ATOM 3242 O O . PRO B 1 191 ? 12.734 -4.312 -11.328 1 98.62 191 PRO B O 1
ATOM 3245 N N . SER B 1 192 ? 13.867 -3.023 -9.875 1 98.75 192 SER B N 1
ATOM 3246 C CA . SER B 1 192 ? 14.953 -3.994 -9.766 1 98.75 192 SER B CA 1
ATOM 3247 C C . SER B 1 192 ? 14.469 -5.289 -9.125 1 98.75 192 SER B C 1
ATOM 3249 O O . SER B 1 192 ? 14.875 -6.379 -9.531 1 98.75 192 SER B O 1
ATOM 3251 N N . TYR B 1 193 ? 13.648 -5.176 -8.148 1 98.81 193 TYR B N 1
ATOM 3252 C CA . TYR B 1 193 ? 13.07 -6.344 -7.492 1 98.81 193 TYR B CA 1
ATOM 3253 C C . TYR B 1 193 ? 12.219 -7.152 -8.469 1 98.81 193 TYR B C 1
ATOM 3255 O O . TYR B 1 193 ? 12.391 -8.367 -8.586 1 98.81 193 TYR B O 1
ATOM 3263 N N . VAL B 1 194 ? 11.328 -6.508 -9.164 1 98.81 194 VAL B N 1
ATOM 3264 C CA . VAL B 1 194 ? 10.422 -7.199 -10.078 1 98.81 194 VAL B CA 1
ATOM 3265 C C . VAL B 1 194 ? 11.227 -7.902 -11.172 1 98.81 194 VAL B C 1
ATOM 3267 O O . VAL B 1 194 ? 10.922 -9.039 -11.531 1 98.81 194 VAL B O 1
ATOM 3270 N N . GLU B 1 195 ? 12.234 -7.23 -11.625 1 98.62 195 GLU B N 1
ATOM 3271 C CA . GLU B 1 195 ? 13.102 -7.844 -12.625 1 98.62 195 GLU B CA 1
ATOM 3272 C C . GLU B 1 195 ? 13.789 -9.094 -12.07 1 98.62 195 GLU B C 1
ATOM 3274 O O . GLU B 1 195 ? 13.898 -10.102 -12.758 1 98.62 195 GLU B O 1
ATOM 3279 N N . ALA B 1 196 ? 14.195 -9.023 -10.883 1 98.69 196 ALA B N 1
ATOM 3280 C CA . ALA B 1 196 ? 14.93 -10.125 -10.273 1 98.69 196 ALA B CA 1
ATOM 3281 C C . ALA B 1 196 ? 14.023 -11.32 -10 1 98.69 196 ALA B C 1
ATOM 3283 O O . ALA B 1 196 ? 14.469 -12.469 -10.008 1 98.69 196 ALA B O 1
ATOM 3284 N N . VAL B 1 197 ? 12.758 -11.078 -9.781 1 98.69 197 VAL B N 1
ATOM 3285 C CA . VAL B 1 197 ? 11.805 -12.125 -9.445 1 98.69 197 VAL B CA 1
ATOM 3286 C C . VAL B 1 197 ? 11.734 -13.148 -10.578 1 98.69 197 VAL B C 1
ATOM 3288 O O . VAL B 1 197 ? 11.531 -14.344 -10.336 1 98.69 197 VAL B O 1
ATOM 3291 N N . TRP B 1 198 ? 11.961 -12.719 -11.781 1 98.56 198 TRP B N 1
ATOM 3292 C CA . TRP B 1 198 ? 11.898 -13.609 -12.938 1 98.56 198 TRP B CA 1
ATOM 3293 C C . TRP B 1 198 ? 12.938 -14.711 -12.828 1 98.56 198 TRP B C 1
ATOM 3295 O O . TRP B 1 198 ? 12.742 -15.82 -13.344 1 98.56 198 TRP B O 1
ATOM 3305 N N . ASP B 1 199 ? 13.984 -14.469 -12.086 1 98.31 199 ASP B N 1
ATOM 3306 C CA . ASP B 1 199 ? 15.078 -15.43 -11.953 1 98.31 199 ASP B CA 1
ATOM 3307 C C . ASP B 1 199 ? 14.719 -16.547 -10.977 1 98.31 199 ASP B C 1
ATOM 3309 O O . ASP B 1 199 ? 15.398 -17.578 -10.93 1 98.31 199 ASP B O 1
ATOM 3313 N N . ILE B 1 200 ? 13.656 -16.328 -10.258 1 98.69 200 ILE B N 1
ATOM 3314 C CA . ILE B 1 200 ? 13.281 -17.344 -9.281 1 98.69 200 ILE B CA 1
ATOM 3315 C C . ILE B 1 200 ? 11.844 -17.781 -9.516 1 98.69 200 ILE B C 1
ATOM 3317 O O . ILE B 1 200 ? 11.227 -18.422 -8.656 1 98.69 200 ILE B O 1
ATOM 3321 N N . ALA B 1 201 ? 11.242 -17.453 -10.609 1 98.81 201 ALA B N 1
ATOM 3322 C CA . ALA B 1 201 ? 9.898 -17.922 -10.945 1 98.81 201 ALA B CA 1
ATOM 3323 C C . ALA B 1 201 ? 9.875 -19.438 -11.094 1 98.81 201 ALA B C 1
ATOM 3325 O O . ALA B 1 201 ? 10.727 -20.016 -11.766 1 98.81 201 ALA B O 1
ATOM 3326 N N . ASN B 1 202 ? 8.945 -20.016 -10.445 1 98.88 202 ASN B N 1
ATOM 3327 C CA . ASN B 1 202 ? 8.758 -21.469 -10.523 1 98.88 202 ASN B CA 1
ATOM 3328 C C . ASN B 1 202 ? 7.852 -21.844 -11.688 1 98.88 202 ASN B C 1
ATOM 3330 O O . ASN B 1 202 ? 6.664 -22.125 -11.484 1 98.88 202 ASN B O 1
ATOM 3334 N N . TRP B 1 203 ? 8.422 -22.031 -12.789 1 98.81 203 TRP B N 1
ATOM 3335 C CA . TRP B 1 203 ? 7.664 -22.281 -14.008 1 98.81 203 TRP B CA 1
ATOM 3336 C C . TRP B 1 203 ? 7.039 -23.672 -13.977 1 98.81 203 TRP B C 1
ATOM 3338 O O . TRP B 1 203 ? 6.102 -23.953 -14.727 1 98.81 203 TRP B O 1
ATOM 3348 N N . ASN B 1 204 ? 7.613 -24.562 -13.148 1 98.81 204 ASN B N 1
ATOM 3349 C CA . ASN B 1 204 ? 6.941 -25.844 -12.969 1 98.81 204 ASN B CA 1
ATOM 3350 C C . ASN B 1 204 ? 5.566 -25.672 -12.328 1 98.81 204 ASN B C 1
ATOM 3352 O O . ASN B 1 204 ? 4.578 -26.234 -12.812 1 98.81 204 ASN B O 1
ATOM 3356 N N . ASP B 1 205 ? 5.543 -24.891 -11.305 1 98.88 205 ASP B N 1
ATOM 3357 C CA . ASP B 1 205 ? 4.273 -24.641 -10.641 1 98.88 205 ASP B CA 1
ATOM 3358 C C . ASP B 1 205 ? 3.318 -23.875 -11.555 1 98.88 205 ASP B C 1
ATOM 3360 O O . ASP B 1 205 ? 2.137 -24.203 -11.648 1 98.88 205 ASP B O 1
ATOM 3364 N N . ILE B 1 206 ? 3.797 -22.859 -12.219 1 98.88 206 ILE B N 1
ATOM 3365 C CA . ILE B 1 206 ? 2.994 -22.016 -13.102 1 98.88 206 ILE B CA 1
ATOM 3366 C C . ILE B 1 206 ? 2.416 -22.844 -14.234 1 98.88 206 ILE B C 1
ATOM 3368 O O . ILE B 1 206 ? 1.24 -22.719 -14.578 1 98.88 206 ILE B O 1
ATOM 3372 N N . SER B 1 207 ? 3.236 -23.75 -14.758 1 98.88 207 SER B N 1
ATOM 3373 C CA . SER B 1 207 ? 2.797 -24.641 -15.828 1 98.88 207 SER B CA 1
ATOM 3374 C C . SER B 1 207 ? 1.721 -25.609 -15.336 1 98.88 207 SER B C 1
ATOM 3376 O O . SER B 1 207 ? 0.769 -25.906 -16.062 1 98.88 207 SER B O 1
ATOM 3378 N N . LYS B 1 208 ? 1.929 -26.109 -14.148 1 98.81 208 LYS B N 1
ATOM 3379 C CA . LYS B 1 208 ? 0.931 -27.016 -13.578 1 98.81 208 LYS B CA 1
ATOM 3380 C C . LYS B 1 208 ? -0.407 -26.297 -13.391 1 98.81 208 LYS B C 1
ATOM 3382 O O . LYS B 1 208 ? -1.461 -26.859 -13.703 1 98.81 208 LYS B O 1
ATOM 3387 N N . ARG B 1 209 ? -0.347 -25.094 -12.867 1 98.81 209 ARG B N 1
ATOM 3388 C CA . ARG B 1 209 ? -1.564 -24.297 -12.703 1 98.81 209 ARG B CA 1
ATOM 3389 C C . ARG B 1 209 ? -2.252 -24.062 -14.039 1 98.81 209 ARG B C 1
ATOM 3391 O O . ARG B 1 209 ? -3.48 -24.109 -14.133 1 98.81 209 ARG B O 1
ATOM 3398 N N . PHE B 1 210 ? -1.463 -23.75 -15.039 1 98.69 210 PHE B N 1
ATOM 3399 C CA . PHE B 1 210 ? -1.998 -23.547 -16.375 1 98.69 210 PHE B CA 1
ATOM 3400 C C . PHE B 1 210 ? -2.674 -24.812 -16.891 1 98.69 210 PHE B C 1
ATOM 3402 O O . PHE B 1 210 ? -3.791 -24.766 -17.406 1 98.69 210 PHE B O 1
ATOM 3409 N N . ALA B 1 211 ? -2.031 -25.938 -16.719 1 98.56 211 ALA B N 1
ATOM 3410 C CA . ALA B 1 211 ? -2.59 -27.219 -17.156 1 98.56 211 ALA B CA 1
ATOM 3411 C C . ALA B 1 211 ? -3.902 -27.516 -16.438 1 98.56 211 ALA B C 1
ATOM 3413 O O . ALA B 1 211 ? -4.871 -27.953 -17.062 1 98.56 211 ALA B O 1
ATOM 3414 N N . ASP B 1 212 ? -3.922 -27.25 -15.133 1 98.38 212 ASP B N 1
ATOM 3415 C CA . ASP B 1 212 ? -5.117 -27.484 -14.328 1 98.38 212 ASP B CA 1
ATOM 3416 C C . ASP B 1 212 ? -6.254 -26.562 -14.75 1 98.38 212 ASP B C 1
ATOM 3418 O O . ASP B 1 212 ? -7.422 -26.938 -14.727 1 98.38 212 ASP B O 1
ATOM 3422 N N . ALA B 1 213 ? -5.898 -25.328 -15.102 1 97.62 213 ALA B N 1
ATOM 3423 C CA . ALA B 1 213 ? -6.891 -24.328 -15.469 1 97.62 213 ALA B CA 1
ATOM 3424 C C . ALA B 1 213 ? -7.566 -24.672 -16.797 1 97.62 213 ALA B C 1
ATOM 3426 O O . ALA B 1 213 ? -8.703 -24.25 -17.047 1 97.62 213 ALA B O 1
ATOM 3427 N N . ARG B 1 214 ? -6.945 -25.406 -17.641 1 96.06 214 ARG B N 1
ATOM 3428 C CA . ARG B 1 214 ? -7.441 -25.734 -18.969 1 96.06 214 ARG B CA 1
ATOM 3429 C C . ARG B 1 214 ? -8.344 -26.953 -18.938 1 96.06 214 ARG B C 1
ATOM 3431 O O . ARG B 1 214 ? -8.984 -27.281 -19.938 1 96.06 214 ARG B O 1
ATOM 3438 N N . LYS B 1 215 ? -8.367 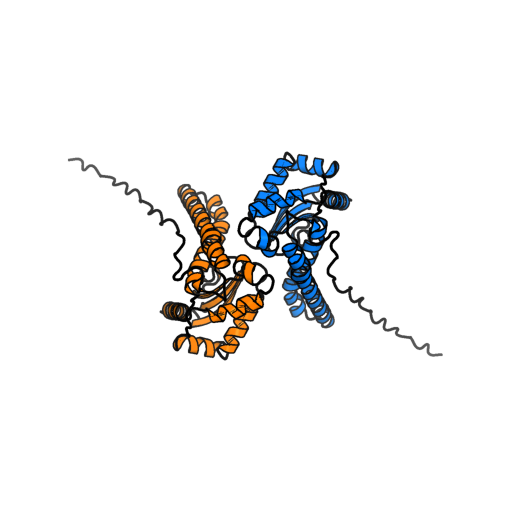-27.719 -17.875 1 92 215 LYS B N 1
ATOM 3439 C CA . LYS B 1 215 ? -9.242 -28.891 -17.75 1 92 215 LYS B CA 1
ATOM 3440 C C . LYS B 1 215 ? -10.703 -28.469 -17.594 1 92 215 LYS B C 1
ATOM 3442 O O . LYS B 1 215 ? -10.984 -27.375 -17.062 1 92 215 LYS B O 1
#

Organism: Lucilia cuprina (NCBI:txid7375)